Protein 1ELJ (pdb70)

InterPro domains:
  IPR006059 Bacterial-type extracellular solute-binding protein [PF13416] (78-373)
  IPR006060 Maltose/Cyclodextrin ABC transporter, substrate-binding protein [PR00181] (100-118)
  IPR006060 Maltose/Cyclodextrin ABC transporter, substrate-binding protein [PR00181] (162-181)
  IPR006060 Maltose/Cyclodextrin ABC transporter, substrate-binding protein [PR00181] (183-202)
  IPR006060 Maltose/Cyclodextrin ABC transporter, substrate-binding protein [PR00181] (260-279)
  IPR006060 Maltose/Cyclodextrin ABC transporter, substrate-binding protein [PR00181] (389-408)
  IPR006061 Solute-binding family 1, conserved site [PS01037] (165-182)

Radius of gyration: 20.91 Å; Cα contacts (8 Å, |Δi|>4): 756; chains: 1; bounding box: 43×55×64 Å

Nearest PDB structures (foldseek):
  1elj-assembly1_A  TM=1.003E+00  e=1.498E-83  Pyrococcus furiosus
  6ffl-assembly1_A  TM=9.044E-01  e=1.643E-29  Bdellovibrio bacteriovorus HD100
  2zyo-assembly1_A  TM=7.680E-01  e=6.835E-33  Thermoactinomyces vulgaris
  4ndz-assembly2_F  TM=8.939E-01  e=9.543E-30  Escherichia coli UMEA 3304-1
  6dm8-assembly2_B  TM=8.792E-01  e=4.582E-29  Escherichia coli K-12

Structure (mmCIF, N/CA/C/O backbone):
data_1ELJ
#
_entry.id   1ELJ
#
_cell.length_a   61.118
_cell.length_b   68.832
_cell.length_c   127.726
_cell.angle_alpha   90.00
_cell.angle_beta   90.00
_cell.angle_gamma   90.00
#
_symmetry.space_group_name_H-M   'P 21 21 21'
#
loop_
_entity.id
_entity.type
_entity.pdbx_description
1 polymer 'MALTODEXTRIN-BINDING PROTEIN'
2 branched alpha-D-glucopyranose-(1-4)-alpha-D-glucopyranose-(1-4)-alpha-D-glucopyranose
3 non-polymer 'SULFATE ION'
4 water water
#
loop_
_atom_site.group_PDB
_atom_site.id
_atom_site.type_symbol
_atom_site.label_atom_id
_atom_site.label_alt_id
_atom_site.label_comp_id
_atom_site.label_asym_id
_atom_site.label_entity_id
_atom_site.label_seq_id
_atom_site.pdbx_PDB_ins_code
_atom_site.Cartn_x
_atom_site.Cartn_y
_atom_site.Cartn_z
_atom_site.occupancy
_atom_site.B_iso_or_equiv
_atom_site.auth_seq_id
_atom_site.auth_comp_id
_atom_site.auth_asym_id
_atom_site.auth_atom_id
_atom_site.pdbx_PDB_model_num
ATOM 1 N N . MET A 1 1 ? 37.930 45.051 46.838 1.00 29.77 1 MET A N 1
ATOM 2 C CA . MET A 1 1 ? 36.920 44.583 45.895 1.00 32.79 1 MET A CA 1
ATOM 3 C C . MET A 1 1 ? 37.369 44.895 44.471 1.00 34.58 1 MET A C 1
ATOM 4 O O . MET A 1 1 ? 38.212 45.756 44.232 1.00 48.70 1 MET A O 1
ATOM 9 N N . LYS A 1 2 ? 36.811 44.160 43.512 1.00 39.08 2 LYS A N 1
ATOM 10 C CA . LYS A 1 2 ? 37.326 44.287 42.158 1.00 50.46 2 LYS A CA 1
ATOM 11 C C . LYS A 1 2 ? 36.381 43.769 41.083 1.00 52.10 2 LYS A C 1
ATOM 12 O O . LYS A 1 2 ? 35.293 43.261 41.346 1.00 36.86 2 LYS A O 1
ATOM 18 N N . ILE A 1 3 ? 36.897 43.907 39.863 1.00 47.66 3 ILE A N 1
ATOM 19 C CA . ILE A 1 3 ? 36.251 43.373 38.676 1.00 49.85 3 ILE A CA 1
ATOM 20 C C . ILE A 1 3 ? 37.149 42.355 37.994 1.00 38.75 3 ILE A C 1
ATOM 21 O O . ILE A 1 3 ? 38.346 42.297 38.251 1.00 42.03 3 ILE A O 1
ATOM 26 N N . GLU A 1 4 ? 36.592 41.547 37.102 1.00 36.28 4 GLU A N 1
ATOM 27 C CA . GLU A 1 4 ? 37.467 40.711 36.280 1.00 47.88 4 GLU A CA 1
ATOM 28 C C . GLU A 1 4 ? 38.221 41.617 35.312 1.00 52.85 4 GLU A C 1
ATOM 29 O O . GLU A 1 4 ? 37.646 42.452 34.610 1.00 60.11 4 GLU A O 1
ATOM 35 N N . GLU A 1 5 ? 39.547 41.490 35.243 1.00 57.07 5 GLU A N 1
ATOM 36 C CA . GLU A 1 5 ? 40.228 42.325 34.255 1.00 59.70 5 GLU A CA 1
ATOM 37 C C . GLU A 1 5 ? 41.097 41.483 33.323 1.00 50.61 5 GLU A C 1
ATOM 38 O O . GLU A 1 5 ? 41.244 40.282 33.499 1.00 52.27 5 GLU A O 1
ATOM 44 N N . GLY A 1 6 ? 41.664 42.173 32.347 1.00 42.48 6 GLY A N 1
ATOM 45 C CA . GLY A 1 6 ? 42.704 41.687 31.500 1.00 41.45 6 GLY A CA 1
ATOM 46 C C . GLY A 1 6 ? 42.285 40.835 30.325 1.00 32.53 6 GLY A C 1
ATOM 47 O O . GLY A 1 6 ? 41.267 41.051 29.679 1.00 50.79 6 GLY A O 1
ATOM 48 N N . LYS A 1 7 ? 43.153 39.858 30.082 1.00 34.50 7 LYS A N 1
ATOM 49 C CA . LYS A 1 7 ? 43.125 39.085 28.857 1.00 33.37 7 LYS A CA 1
ATOM 50 C C . LYS A 1 7 ? 42.660 37.648 29.068 1.00 25.08 7 LYS A C 1
ATOM 51 O O . LYS A 1 7 ? 42.897 37.030 30.102 1.00 28.16 7 LYS A O 1
ATOM 57 N N . VAL A 1 8 ? 42.007 37.160 28.021 1.00 28.10 8 VAL A N 1
ATOM 58 C CA . VAL A 1 8 ? 41.658 35.761 27.855 1.00 25.51 8 VAL A CA 1
ATOM 59 C C . VAL A 1 8 ? 42.223 35.261 26.518 1.00 20.89 8 VAL A C 1
ATOM 60 O O . VAL A 1 8 ? 41.794 35.647 25.432 1.00 19.61 8 VAL A O 1
ATOM 64 N N . VAL A 1 9 ? 43.228 34.392 26.635 1.00 26.59 9 VAL A N 1
ATOM 65 C CA . VAL A 1 9 ? 43.911 33.802 25.493 1.00 22.71 9 VAL A CA 1
ATOM 66 C C . VAL A 1 9 ? 43.351 32.417 25.159 1.00 22.20 9 VAL A C 1
ATOM 67 O O . VAL A 1 9 ? 43.315 31.525 26.013 1.00 22.63 9 VAL A O 1
ATOM 71 N N . ILE A 1 10 ? 42.929 32.293 23.898 1.00 21.02 10 ILE A N 1
ATOM 72 C CA . ILE A 1 10 ? 42.262 31.066 23.466 1.00 23.41 10 ILE A CA 1
ATOM 73 C C . ILE A 1 10 ? 42.970 30.397 22.309 1.00 19.92 10 ILE A C 1
ATOM 74 O O . ILE A 1 10 ? 43.053 30.960 21.220 1.00 23.47 10 ILE A O 1
ATOM 79 N N . TRP A 1 11 ? 43.499 29.183 22.515 1.00 20.34 11 TRP A N 1
ATOM 80 C CA . TRP A 1 11 ? 44.181 28.539 21.388 1.00 19.76 11 TRP A CA 1
ATOM 81 C C . TRP A 1 11 ? 43.195 27.741 20.542 1.00 19.86 11 TRP A C 1
ATOM 82 O O . TRP A 1 11 ? 42.184 27.238 21.042 1.00 21.09 11 TRP A O 1
ATOM 93 N N . HIS A 1 12 ? 43.486 27.630 19.254 1.00 18.75 12 HIS A N 1
ATOM 94 C CA . HIS A 1 12 ? 42.556 26.962 18.357 1.00 23.05 12 HIS A CA 1
ATOM 95 C C . HIS A 1 12 ? 43.248 26.583 17.065 1.00 26.20 12 HIS A C 1
ATOM 96 O O . HIS A 1 12 ? 44.364 27.032 16.800 1.00 25.45 12 HIS A O 1
ATOM 103 N N . ALA A 1 13 ? 42.545 25.769 16.289 1.00 22.73 13 ALA A N 1
ATOM 104 C CA . ALA A 1 13 ? 43.070 25.324 14.998 1.00 21.62 13 ALA A CA 1
ATOM 105 C C . ALA A 1 13 ? 42.080 25.606 13.878 1.00 22.49 13 ALA A C 1
ATOM 106 O O . ALA A 1 13 ? 42.050 24.883 12.877 1.00 21.28 13 ALA A O 1
ATOM 108 N N . MET A 1 14 ? 41.268 26.643 14.038 1.00 21.84 14 MET A N 1
ATOM 109 C CA . MET A 1 14 ? 40.342 27.073 13.000 1.00 21.13 14 MET A CA 1
ATOM 110 C C . MET A 1 14 ? 41.033 27.786 11.849 1.00 22.91 14 MET A C 1
ATOM 111 O O . MET A 1 14 ? 41.981 28.545 12.092 1.00 25.23 14 MET A O 1
ATOM 116 N N . GLN A 1 15 ? 40.566 27.563 10.627 1.00 19.32 15 GLN A N 1
ATOM 117 C CA . GLN A 1 15 ? 41.114 28.355 9.507 1.00 25.81 15 GLN A CA 1
ATOM 118 C C . GLN A 1 15 ? 40.489 29.741 9.503 1.00 29.15 15 GLN A C 1
ATOM 119 O O . GLN A 1 15 ? 39.478 29.947 10.198 1.00 23.30 15 GLN A O 1
ATOM 125 N N . PRO A 1 16 ? 41.081 30.703 8.802 1.00 28.21 16 PRO A N 1
ATOM 126 C CA . PRO A 1 16 ? 40.614 32.095 8.881 1.00 26.22 16 PRO A CA 1
ATOM 127 C C . PRO A 1 16 ? 39.117 32.295 8.673 1.00 24.37 16 PRO A C 1
ATOM 128 O O . PRO A 1 16 ? 38.533 33.082 9.428 1.00 24.50 16 PRO A O 1
ATOM 132 N N . ASN A 1 17 ? 38.477 31.657 7.694 1.00 22.17 17 ASN A N 1
ATOM 133 C CA . ASN A 1 17 ? 37.056 31.950 7.465 1.00 21.79 17 ASN A CA 1
ATOM 134 C C . ASN A 1 17 ? 36.185 31.404 8.591 1.00 28.45 17 ASN A C 1
ATOM 135 O O . ASN A 1 17 ? 35.153 31.987 8.967 1.00 25.91 17 ASN A O 1
ATOM 140 N N . GLU A 1 18 ? 36.547 30.268 9.191 1.00 19.76 18 GLU A N 1
ATOM 141 C CA . GLU A 1 18 ? 35.757 29.849 10.356 1.00 21.13 18 GLU A CA 1
ATOM 142 C C . GLU A 1 18 ? 36.020 30.796 11.512 1.00 21.76 18 GLU A C 1
ATOM 143 O O . GLU A 1 18 ? 35.152 31.238 12.269 1.00 19.39 18 GLU A O 1
ATOM 149 N N . LEU A 1 19 ? 37.294 31.155 11.699 1.00 24.40 19 LEU A N 1
ATOM 150 C CA . LEU A 1 19 ? 37.660 32.041 12.799 1.00 24.82 19 LEU A CA 1
ATOM 151 C C . LEU A 1 19 ? 36.916 33.374 12.759 1.00 21.71 19 LEU A C 1
ATOM 152 O O . LEU A 1 19 ? 36.600 33.909 13.832 1.00 22.68 19 LEU A O 1
ATOM 157 N N . GLU A 1 20 ? 36.663 33.895 11.554 1.00 18.64 20 GLU A N 1
ATOM 158 C CA . GLU A 1 20 ? 36.026 35.210 11.458 1.00 20.49 20 GLU A CA 1
ATOM 159 C C . GLU A 1 20 ? 34.734 35.275 12.267 1.00 22.38 20 GLU A C 1
ATOM 160 O O . GLU A 1 20 ? 34.455 36.268 12.932 1.00 26.74 20 GLU A O 1
ATOM 166 N N . VAL A 1 21 ? 33.969 34.184 12.175 1.00 21.68 21 VAL A N 1
ATOM 167 C CA . VAL A 1 21 ? 32.690 34.100 12.897 1.00 19.36 21 VAL A CA 1
ATOM 168 C C . VAL A 1 21 ? 32.937 34.192 14.385 1.00 18.44 21 VAL A C 1
ATOM 169 O O . VAL A 1 21 ? 32.312 34.946 15.127 1.00 20.32 21 VAL A O 1
ATOM 173 N N . PHE A 1 22 ? 33.923 33.414 14.859 1.00 22.46 22 PHE A N 1
ATOM 174 C CA . PHE A 1 22 ? 34.260 33.438 16.282 1.00 25.53 22 PHE A CA 1
ATOM 175 C C . PHE A 1 22 ? 34.844 34.788 16.699 1.00 23.99 22 PHE A C 1
ATOM 176 O O . PHE A 1 22 ? 34.584 35.296 17.794 1.00 22.31 22 PHE A O 1
ATOM 184 N N . GLN A 1 23 ? 35.629 35.416 15.838 1.00 24.12 23 GLN A N 1
ATOM 185 C CA . GLN A 1 23 ? 36.176 36.729 16.215 1.00 28.21 23 GLN A CA 1
ATOM 186 C C . GLN A 1 23 ? 35.098 37.790 16.284 1.00 22.55 23 GLN A C 1
ATOM 187 O O . GLN A 1 23 ? 35.094 38.699 17.118 1.00 26.91 23 GLN A O 1
ATOM 193 N N . SER A 1 24 ? 34.102 37.728 15.393 1.00 22.83 24 SER A N 1
ATOM 194 C CA . SER A 1 24 ? 33.055 38.750 15.535 1.00 28.31 24 SER A CA 1
ATOM 195 C C . SER A 1 24 ? 32.311 38.562 16.850 1.00 27.37 24 SER A C 1
ATOM 196 O O . SER A 1 24 ? 31.835 39.550 17.416 1.00 27.17 24 SER A O 1
ATOM 199 N N . LEU A 1 25 ? 32.202 37.328 17.345 1.00 26.61 25 LEU A N 1
ATOM 200 C CA . LEU A 1 25 ? 31.523 37.122 18.628 1.00 25.04 25 LEU A CA 1
ATOM 201 C C . LEU A 1 25 ? 32.374 37.672 19.768 1.00 23.65 25 LEU A C 1
ATOM 202 O O . LEU A 1 25 ? 31.909 38.263 20.738 1.00 23.17 25 LEU A O 1
ATOM 207 N N . ALA A 1 26 ? 33.690 37.469 19.666 1.00 22.94 26 ALA A N 1
ATOM 208 C CA . ALA A 1 26 ? 34.600 38.011 20.666 1.00 19.62 26 ALA A CA 1
ATOM 209 C C . ALA A 1 26 ? 34.475 39.529 20.765 1.00 20.19 26 ALA A C 1
ATOM 210 O O . ALA A 1 26 ? 34.590 40.131 21.826 1.00 27.13 26 ALA A O 1
ATOM 212 N N . GLU A 1 27 ? 34.275 40.142 19.604 1.00 27.16 27 GLU A N 1
ATOM 213 C CA . GLU A 1 27 ? 34.218 41.603 19.506 1.00 32.31 27 GLU A CA 1
ATOM 214 C C . GLU A 1 27 ? 32.935 42.110 20.137 1.00 35.43 27 GLU A C 1
ATOM 215 O O . GLU A 1 27 ? 32.935 43.081 20.892 1.00 32.07 27 GLU A O 1
ATOM 221 N N . GLU A 1 28 ? 31.827 41.416 19.859 1.00 26.06 28 GLU A N 1
ATOM 222 C CA . GLU A 1 28 ? 30.619 41.667 20.612 1.00 24.56 28 GLU A CA 1
ATOM 223 C C . GLU A 1 28 ? 30.903 41.562 22.102 1.00 28.34 28 GLU A C 1
ATOM 224 O O . GLU A 1 28 ? 30.483 42.423 22.874 1.00 26.95 28 GLU A O 1
ATOM 230 N N . TYR A 1 29 ? 31.585 40.472 22.488 1.00 27.26 29 TYR A N 1
ATOM 231 C CA . TYR A 1 29 ? 31.741 40.319 23.938 1.00 26.56 29 TYR A CA 1
ATOM 232 C C . TYR A 1 29 ? 32.556 41.480 24.500 1.00 30.45 29 TYR A C 1
ATOM 233 O O . TYR A 1 29 ? 32.247 41.988 25.578 1.00 35.11 29 TYR A O 1
ATOM 242 N N . MET A 1 30 ? 33.583 41.897 23.766 1.00 22.56 30 MET A N 1
ATOM 243 C CA . MET A 1 30 ? 34.452 42.951 24.285 1.00 30.57 30 MET A CA 1
ATOM 244 C C . MET A 1 30 ? 33.685 44.275 24.304 1.00 39.44 30 MET A C 1
ATOM 245 O O . MET A 1 30 ? 34.052 45.210 25.016 1.00 45.56 30 MET A O 1
ATOM 250 N N . ALA A 1 31 ? 32.609 44.355 23.523 1.00 35.46 31 ALA A N 1
ATOM 251 C CA . ALA A 1 31 ? 31.748 45.536 23.519 1.00 28.21 31 ALA A CA 1
ATOM 252 C C . ALA A 1 31 ? 30.894 45.526 24.780 1.00 37.69 31 ALA A C 1
ATOM 253 O O . ALA A 1 31 ? 30.581 46.567 25.360 1.00 43.33 31 ALA A O 1
ATOM 255 N N . LEU A 1 32 ? 30.539 44.315 25.210 1.00 31.80 32 LEU A N 1
ATOM 256 C CA . LEU A 1 32 ? 29.759 44.124 26.418 1.00 27.00 32 LEU A CA 1
ATOM 257 C C . LEU A 1 32 ? 30.597 44.306 27.679 1.00 32.68 32 LEU A C 1
ATOM 258 O O . LEU A 1 32 ? 30.098 44.750 28.721 1.00 50.00 32 LEU A O 1
ATOM 273 N N . PRO A 1 34 ? 34.089 45.988 28.168 1.00 35.33 34 PRO A N 1
ATOM 274 C CA . PRO A 1 34 ? 35.270 46.682 27.652 1.00 33.13 34 PRO A CA 1
ATOM 275 C C . PRO A 1 34 ? 36.532 46.454 28.469 1.00 36.95 34 PRO A C 1
ATOM 276 O O . PRO A 1 34 ? 37.617 46.805 27.989 1.00 36.04 34 PRO A O 1
ATOM 280 N N . GLU A 1 35 ? 36.497 45.883 29.669 1.00 43.03 35 GLU A N 1
ATOM 281 C CA . GLU A 1 35 ? 37.760 45.700 30.396 1.00 44.93 35 GLU A CA 1
ATOM 282 C C . GLU A 1 35 ? 38.381 44.326 30.182 1.00 41.18 35 GLU A C 1
ATOM 283 O O . GLU A 1 35 ? 39.281 43.911 30.924 1.00 34.95 35 GLU A O 1
ATOM 289 N N . VAL A 1 36 ? 37.918 43.587 29.179 1.00 36.41 36 VAL A N 1
ATOM 290 C CA . VAL A 1 36 ? 38.381 42.212 28.982 1.00 39.08 36 VAL A CA 1
ATOM 291 C C . VAL A 1 36 ? 38.810 41.995 27.543 1.00 37.64 36 VAL A C 1
ATOM 292 O O . VAL A 1 36 ? 38.045 42.222 26.605 1.00 56.73 36 VAL A O 1
ATOM 296 N N . GLU A 1 37 ? 40.054 41.567 27.326 1.00 36.00 37 GLU A N 1
ATOM 297 C CA . GLU A 1 37 ? 40.466 41.371 25.927 1.00 29.62 37 GLU A CA 1
ATOM 298 C C . GLU A 1 37 ? 40.394 39.888 25.602 1.00 26.41 37 GLU A C 1
ATOM 299 O O . GLU A 1 37 ? 40.943 39.071 26.341 1.00 27.65 37 GLU A O 1
ATOM 305 N N . ILE A 1 38 ? 39.709 39.545 24.512 1.00 28.31 38 ILE A N 1
ATOM 306 C CA . ILE A 1 38 ? 39.644 38.152 24.092 1.00 28.94 38 ILE A CA 1
ATOM 307 C C . ILE A 1 38 ? 40.654 37.928 22.975 1.00 22.31 38 ILE A C 1
ATOM 308 O O . ILE A 1 38 ? 40.516 38.581 21.951 1.00 27.31 38 ILE A O 1
ATOM 313 N N . VAL A 1 39 ? 41.630 37.040 23.187 1.00 24.36 39 VAL A N 1
ATOM 314 C CA . VAL A 1 39 ? 42.626 36.874 22.132 1.00 24.37 39 VAL A CA 1
ATOM 315 C C . VAL A 1 39 ? 42.678 35.452 21.600 1.00 20.75 39 VAL A C 1
ATOM 316 O O . VAL A 1 39 ? 42.958 34.525 22.357 1.00 25.66 39 VAL A O 1
ATOM 320 N N . PHE A 1 40 ? 42.428 35.297 20.306 1.00 24.64 40 PHE A N 1
ATOM 321 C CA . PHE A 1 40 ? 42.509 33.986 19.673 1.00 34.64 40 PHE A CA 1
ATOM 322 C C . PHE A 1 40 ? 43.897 33.776 19.055 1.00 28.98 40 PHE A C 1
ATOM 323 O O . PHE A 1 40 ? 44.376 34.676 18.360 1.00 29.11 40 PHE A O 1
ATOM 331 N N . GLU A 1 41 ? 44.499 32.612 19.281 1.00 17.61 41 GLU A N 1
ATOM 332 C CA . GLU A 1 41 ? 45.799 32.304 18.687 1.00 19.82 41 GLU A CA 1
ATOM 333 C C . GLU A 1 41 ? 45.774 30.910 18.055 1.00 20.68 41 GLU A C 1
ATOM 334 O O . GLU A 1 41 ? 45.570 29.915 18.738 1.00 26.06 41 GLU A O 1
ATOM 340 N N . GLN A 1 42 ? 45.999 30.891 16.756 1.00 23.56 42 GLN A N 1
ATOM 341 C CA . GLN A 1 42 ? 46.044 29.728 15.896 1.00 22.98 42 GLN A CA 1
ATOM 342 C C . GLN A 1 42 ? 47.315 28.910 16.100 1.00 32.87 42 GLN A C 1
ATOM 343 O O . GLN A 1 42 ? 48.417 29.456 16.123 1.00 32.37 42 GLN A O 1
ATOM 349 N N . LYS A 1 43 ? 47.152 27.607 16.229 1.00 23.75 43 LYS A N 1
ATOM 350 C CA . LYS A 1 43 ? 48.239 26.647 16.382 1.00 20.75 43 LYS A CA 1
ATOM 351 C C . LYS A 1 43 ? 48.116 25.598 15.280 1.00 28.84 43 LYS A C 1
ATOM 352 O O . LYS A 1 43 ? 47.072 24.963 15.163 1.00 36.18 43 LYS A O 1
ATOM 358 N N . PRO A 1 44 ? 49.158 25.429 14.478 1.00 35.05 44 PRO A N 1
ATOM 359 C CA . PRO A 1 44 ? 49.171 24.414 13.421 1.00 44.09 44 PRO A CA 1
ATOM 360 C C . PRO A 1 44 ? 48.864 23.010 13.934 1.00 42.87 44 PRO A C 1
ATOM 361 O O . PRO A 1 44 ? 48.050 22.267 13.383 1.00 51.17 44 PRO A O 1
ATOM 365 N N . ASN A 1 45 ? 49.548 22.636 15.007 1.00 29.08 45 ASN A N 1
ATOM 366 C CA . ASN A 1 45 ? 49.383 21.337 15.640 1.00 23.14 45 ASN A CA 1
ATOM 367 C C . ASN A 1 45 ? 48.881 21.552 17.061 1.00 24.57 45 ASN A C 1
ATOM 368 O O . ASN A 1 45 ? 49.611 21.484 18.043 1.00 30.69 45 ASN A O 1
ATOM 373 N N . LEU A 1 46 ? 47.599 21.870 17.176 1.00 29.32 46 LEU A N 1
ATOM 374 C CA . LEU A 1 46 ? 47.073 22.360 18.441 1.00 25.42 46 LEU A CA 1
ATOM 375 C C . LEU A 1 46 ? 47.260 21.341 19.555 1.00 28.19 46 LEU A C 1
ATOM 376 O O . LEU A 1 46 ? 47.629 21.687 20.690 1.00 25.42 46 LEU A O 1
ATOM 381 N N . GLU A 1 47 ? 47.016 20.056 19.278 1.00 21.58 47 GLU A N 1
ATOM 382 C CA . GLU A 1 47 ? 47.143 19.080 20.366 1.00 22.83 47 GLU A CA 1
ATOM 383 C C . GLU A 1 47 ? 48.576 19.014 20.888 1.00 26.18 47 GLU A C 1
ATOM 384 O O . GLU A 1 47 ? 48.788 19.019 22.100 1.00 24.83 47 GLU A O 1
ATOM 390 N N . ASP A 1 48 ? 49.531 18.954 19.969 1.00 28.30 48 ASP A N 1
ATOM 391 C CA . ASP A 1 48 ? 50.958 19.000 20.260 1.00 35.52 48 ASP A CA 1
ATOM 392 C C . ASP A 1 48 ? 51.354 20.278 21.003 1.00 32.82 48 ASP A C 1
ATOM 393 O O . ASP A 1 48 ? 52.085 20.214 21.988 1.00 32.53 48 ASP A O 1
ATOM 398 N N . ALA A 1 49 ? 50.887 21.433 20.527 1.00 26.59 49 ALA A N 1
ATOM 399 C CA . ALA A 1 49 ? 51.212 22.717 21.140 1.00 25.91 49 ALA A CA 1
ATOM 400 C C . ALA A 1 49 ? 50.719 22.785 22.574 1.00 28.49 49 ALA A C 1
ATOM 401 O O . ALA A 1 49 ? 51.389 23.280 23.489 1.00 25.19 49 ALA A O 1
ATOM 403 N N . LEU A 1 50 ? 49.518 22.251 22.807 1.00 26.05 50 LEU A N 1
ATOM 404 C CA . LEU A 1 50 ? 48.985 22.306 24.175 1.00 22.82 50 LEU A CA 1
ATOM 405 C C . LEU A 1 50 ? 49.739 21.394 25.122 1.00 26.14 50 LEU A C 1
ATOM 406 O O . LEU A 1 50 ? 50.036 21.748 26.273 1.00 27.74 50 LEU A O 1
ATOM 411 N N . LYS A 1 51 ? 50.051 20.188 24.661 1.00 27.51 51 LYS A N 1
ATOM 412 C CA . LYS A 1 51 ? 50.726 19.196 25.486 1.00 29.22 51 LYS A CA 1
ATOM 413 C C . LYS A 1 51 ? 52.068 19.723 25.974 1.00 29.99 51 LYS A C 1
ATOM 414 O O . LYS A 1 51 ? 52.550 19.451 27.075 1.00 30.52 51 LYS A O 1
ATOM 420 N N . ALA A 1 52 ? 52.673 20.512 25.088 1.00 30.47 52 ALA A N 1
ATOM 421 C CA . ALA A 1 52 ? 54.026 20.993 25.374 1.00 38.71 52 ALA A CA 1
ATOM 422 C C . ALA A 1 52 ? 54.022 22.258 26.218 1.00 37.89 52 ALA A C 1
ATOM 423 O O . ALA A 1 52 ? 54.919 22.435 27.040 1.00 38.56 52 ALA A O 1
ATOM 425 N N . ALA A 1 53 ? 53.042 23.135 25.996 1.00 22.44 53 ALA A N 1
ATOM 426 C CA . ALA A 1 53 ? 53.072 24.468 26.584 1.00 21.12 53 ALA A CA 1
ATOM 427 C C . ALA A 1 53 ? 52.363 24.521 27.930 1.00 30.42 53 ALA A C 1
ATOM 428 O O . ALA A 1 53 ? 52.797 25.205 28.860 1.00 33.45 53 ALA A O 1
ATOM 430 N N . ILE A 1 54 ? 51.244 23.795 28.013 1.00 24.58 54 ILE A N 1
ATOM 431 C CA . ILE A 1 54 ? 50.467 23.787 29.244 1.00 21.33 54 ILE A CA 1
ATOM 432 C C . ILE A 1 54 ? 51.315 23.454 30.470 1.00 31.83 54 ILE A C 1
ATOM 433 O O . ILE A 1 54 ? 51.311 24.199 31.469 1.00 27.98 54 ILE A O 1
ATOM 438 N N . PRO A 1 55 ? 52.064 22.362 30.482 1.00 35.22 55 PRO A N 1
ATOM 439 C CA . PRO A 1 55 ? 52.785 22.012 31.715 1.00 45.43 55 PRO A CA 1
ATOM 440 C C . PRO A 1 55 ? 53.844 23.044 32.081 1.00 48.40 55 PRO A C 1
ATOM 441 O O . PRO A 1 55 ? 54.160 23.199 33.265 1.00 45.38 55 PRO A O 1
ATOM 445 N N . THR A 1 56 ? 54.406 23.762 31.109 1.00 50.33 56 THR A N 1
ATOM 446 C CA . THR A 1 56 ? 55.477 24.707 31.413 1.00 41.08 56 THR A CA 1
ATOM 447 C C . THR A 1 56 ? 54.984 26.098 31.778 1.00 42.14 56 THR A C 1
ATOM 448 O O . THR A 1 56 ? 55.790 27.030 31.897 1.00 39.01 56 THR A O 1
ATOM 452 N N . GLY A 1 57 ? 53.681 26.287 31.957 1.00 35.76 57 GLY A N 1
ATOM 453 C CA . GLY A 1 57 ? 53.160 27.614 32.259 1.00 29.27 57 GLY A CA 1
ATOM 454 C C . GLY A 1 57 ? 53.101 28.506 31.042 1.00 29.39 57 GLY A C 1
ATOM 455 O O . GLY A 1 57 ? 52.798 29.705 31.101 1.00 37.74 57 GLY A O 1
ATOM 456 N N . GLN A 1 58 ? 53.379 27.938 29.871 1.00 26.51 58 GLN A N 1
ATOM 457 C CA . GLN A 1 58 ? 53.306 28.749 28.664 1.00 21.63 58 GLN A CA 1
ATOM 458 C C . GLN A 1 58 ? 52.014 28.534 27.889 1.00 26.65 58 GLN A C 1
ATOM 459 O O . GLN A 1 58 ? 51.864 28.960 26.739 1.00 28.89 58 GLN A O 1
ATOM 465 N N . GLY A 1 59 ? 51.024 27.849 28.464 1.00 27.80 59 GLY A N 1
ATOM 466 C CA . GLY A 1 59 ? 49.829 27.653 27.648 1.00 26.25 59 GLY A CA 1
ATOM 467 C C . GLY A 1 59 ? 48.771 28.720 27.817 1.00 34.91 59 GLY A C 1
ATOM 468 O O . GLY A 1 59 ? 48.915 29.706 28.536 1.00 25.40 59 GLY A O 1
ATOM 469 N N . PRO A 1 60 ? 47.629 28.537 27.149 1.00 28.79 60 PRO A N 1
ATOM 470 C CA . PRO A 1 60 ? 46.605 29.578 27.071 1.00 21.18 60 PRO A CA 1
ATOM 471 C C . PRO A 1 60 ? 45.609 29.492 28.207 1.00 26.31 60 PRO A C 1
ATOM 472 O O . PRO A 1 60 ? 45.768 28.617 29.063 1.00 22.67 60 PRO A O 1
ATOM 476 N N . ASP A 1 61 ? 44.569 30.337 28.235 1.00 24.22 61 ASP A N 1
ATOM 477 C CA . ASP A 1 61 ? 43.559 30.181 29.298 1.00 21.36 61 ASP A CA 1
ATOM 478 C C . ASP A 1 61 ? 42.551 29.107 28.883 1.00 20.49 61 ASP A C 1
ATOM 479 O O . ASP A 1 61 ? 42.140 28.277 29.683 1.00 18.93 61 ASP A O 1
ATOM 484 N N . LEU A 1 62 ? 42.192 29.171 27.605 1.00 20.43 62 LEU A N 1
ATOM 485 C CA . LEU A 1 62 ? 41.210 28.272 27.011 1.00 25.77 62 LEU A CA 1
ATOM 486 C C . LEU A 1 62 ? 41.681 27.703 25.676 1.00 22.74 62 LEU A C 1
ATOM 487 O O . LEU A 1 62 ? 42.572 28.246 25.026 1.00 22.80 62 LEU A O 1
ATOM 492 N N . PHE A 1 63 ? 41.059 26.625 25.202 1.00 20.54 63 PHE A N 1
ATOM 493 C CA . PHE A 1 63 ? 41.276 26.225 23.810 1.00 19.29 63 PHE A CA 1
ATOM 494 C C . PHE A 1 63 ? 40.010 25.534 23.287 1.00 17.68 63 PHE A C 1
ATOM 495 O O . PHE A 1 63 ? 39.221 25.038 24.102 1.00 22.22 63 PHE A O 1
ATOM 503 N N . ILE A 1 64 ? 39.855 25.513 21.976 1.00 18.68 64 ILE A N 1
ATOM 504 C CA . ILE A 1 64 ? 38.667 24.936 21.357 1.00 20.47 64 ILE A CA 1
ATOM 505 C C . ILE A 1 64 ? 39.006 23.671 20.588 1.00 21.39 64 ILE A C 1
ATOM 506 O O . ILE A 1 64 ? 39.900 23.658 19.745 1.00 21.04 64 ILE A O 1
ATOM 511 N N . TRP A 1 65 ? 38.259 22.615 20.888 1.00 18.11 65 TRP A N 1
ATOM 512 C CA . TRP A 1 65 ? 38.294 21.427 20.046 1.00 21.25 65 TRP A CA 1
ATOM 513 C C . TRP A 1 65 ? 37.042 20.586 20.281 1.00 19.56 65 TRP A C 1
ATOM 514 O O . TRP A 1 65 ? 36.276 20.846 21.221 1.00 21.32 65 TRP A O 1
ATOM 525 N N . ALA A 1 66 ? 36.816 19.566 19.466 1.00 18.63 66 ALA A N 1
ATOM 526 C CA . ALA A 1 66 ? 35.819 18.530 19.754 1.00 18.09 66 ALA A CA 1
ATOM 527 C C . ALA A 1 66 ? 36.122 17.834 21.079 1.00 29.38 66 ALA A C 1
ATOM 528 O O . ALA A 1 66 ? 37.248 17.896 21.586 1.00 23.47 66 ALA A O 1
ATOM 530 N N . HIS A 1 67 ? 35.109 17.167 21.633 1.00 18.20 67 HIS A N 1
ATOM 531 C CA . HIS A 1 67 ? 35.140 16.677 22.994 1.00 15.85 67 HIS A CA 1
ATOM 532 C C . HIS A 1 67 ? 36.077 15.506 23.220 1.00 19.49 67 HIS A C 1
ATOM 533 O O . HIS A 1 67 ? 36.338 15.184 24.393 1.00 20.10 67 HIS A O 1
ATOM 540 N N . ASP A 1 68 ? 36.571 14.820 22.187 1.00 18.00 68 ASP A N 1
ATOM 541 C CA . ASP A 1 68 ? 37.214 13.530 22.478 1.00 17.86 68 ASP A CA 1
ATOM 542 C C . ASP A 1 68 ? 38.589 13.676 23.117 1.00 27.73 68 ASP A C 1
ATOM 543 O O . ASP A 1 68 ? 39.177 12.697 23.583 1.00 25.75 68 ASP A O 1
ATOM 548 N N . TRP A 1 69 ? 39.152 14.880 23.169 1.00 23.76 69 TRP A N 1
ATOM 549 C CA . TRP A 1 69 ? 40.406 15.035 23.907 1.00 20.91 69 TRP A CA 1
ATOM 550 C C . TRP A 1 69 ? 40.207 15.070 25.411 1.00 23.07 69 TRP A C 1
ATOM 551 O O . TRP A 1 69 ? 41.176 14.967 26.171 1.00 21.11 69 TRP A O 1
ATOM 562 N N . ILE A 1 70 ? 38.977 15.244 25.894 1.00 18.39 70 ILE A N 1
ATOM 563 C CA . ILE A 1 70 ? 38.812 15.585 27.315 1.00 23.15 70 ILE A CA 1
ATOM 564 C C . ILE A 1 70 ? 39.323 14.476 28.228 1.00 25.92 70 ILE A C 1
ATOM 565 O O . ILE A 1 70 ? 39.894 14.790 29.277 1.00 20.99 70 ILE A O 1
ATOM 570 N N . GLY A 1 71 ? 39.172 13.206 27.864 1.00 20.71 71 GLY A N 1
ATOM 571 C CA . GLY A 1 71 ? 39.678 12.114 28.681 1.00 24.70 71 GLY A CA 1
ATOM 572 C C . GLY A 1 71 ? 41.186 12.149 28.806 1.00 36.52 71 GLY A C 1
ATOM 573 O O . GLY A 1 71 ? 41.737 12.277 29.910 1.00 26.59 71 GLY A O 1
ATOM 574 N N . LYS A 1 72 ? 41.878 12.047 27.662 1.00 24.99 72 LYS A N 1
ATOM 575 C CA . LYS A 1 72 ? 43.344 12.001 27.771 1.00 24.34 72 LYS A CA 1
ATOM 576 C C . LYS A 1 72 ? 43.917 13.305 28.296 1.00 28.17 72 LYS A C 1
ATOM 577 O O . LYS A 1 72 ? 44.887 13.282 29.081 1.00 26.03 72 LYS A O 1
ATOM 583 N N . PHE A 1 73 ? 43.401 14.475 27.946 1.00 20.70 73 PHE A N 1
ATOM 584 C CA . PHE A 1 73 ? 43.939 15.704 28.536 1.00 23.32 73 PHE A CA 1
ATOM 585 C C . PHE A 1 73 ? 43.760 15.740 30.046 1.00 28.99 73 PHE A C 1
ATOM 586 O O . PHE A 1 73 ? 44.625 16.108 30.848 1.00 27.09 73 PHE A O 1
ATOM 594 N N . ALA A 1 74 ? 42.572 15.330 30.508 1.00 23.35 74 ALA A N 1
ATOM 595 C CA . ALA A 1 74 ? 42.405 15.329 31.962 1.00 28.24 74 ALA A CA 1
ATOM 596 C C . ALA A 1 74 ? 43.331 14.293 32.581 1.00 30.61 74 ALA A C 1
ATOM 597 O O . ALA A 1 74 ? 43.891 14.514 33.657 1.00 35.65 74 ALA A O 1
ATOM 599 N N . GLU A 1 75 ? 43.547 13.146 31.941 1.00 27.29 75 GLU A N 1
ATOM 600 C CA . GLU A 1 75 ? 44.398 12.170 32.635 1.00 24.11 75 GLU A CA 1
ATOM 601 C C . GLU A 1 75 ? 45.822 12.696 32.695 1.00 29.01 75 GLU A C 1
ATOM 602 O O . GLU A 1 75 ? 46.629 12.344 33.552 1.00 36.53 75 GLU A O 1
ATOM 608 N N . ALA A 1 76 ? 46.145 13.580 31.761 1.00 23.99 76 ALA A N 1
ATOM 609 C CA . ALA A 1 76 ? 47.505 14.106 31.759 1.00 26.85 76 ALA A CA 1
ATOM 610 C C . ALA A 1 76 ? 47.612 15.344 32.633 1.00 26.25 76 ALA A C 1
ATOM 611 O O . ALA A 1 76 ? 48.674 15.957 32.724 1.00 28.51 76 ALA A O 1
ATOM 613 N N . GLY A 1 77 ? 46.513 15.731 33.276 1.00 24.20 77 GLY A N 1
ATOM 614 C CA . GLY A 1 77 ? 46.558 16.888 34.161 1.00 24.37 77 GLY A CA 1
ATOM 615 C C . GLY A 1 77 ? 46.660 18.170 33.377 1.00 28.08 77 GLY A C 1
ATOM 616 O O . GLY A 1 77 ? 47.139 19.197 33.857 1.00 24.36 77 GLY A O 1
ATOM 617 N N . LEU A 1 78 ? 46.198 18.159 32.116 1.00 21.79 78 LEU A N 1
ATOM 618 C CA . LEU A 1 78 ? 46.335 19.381 31.327 1.00 19.51 78 LEU A CA 1
ATOM 619 C C . LEU A 1 78 ? 45.109 20.267 31.375 1.00 19.96 78 LEU A C 1
ATOM 620 O O . LEU A 1 78 ? 45.090 21.323 30.752 1.00 28.44 78 LEU A O 1
ATOM 625 N N . LEU A 1 79 ? 44.075 19.849 32.088 1.00 26.32 79 LEU A N 1
ATOM 626 C CA . LEU A 1 79 ? 42.902 20.720 32.126 1.00 23.36 79 LEU A CA 1
ATOM 627 C C . LEU A 1 79 ? 42.680 21.303 33.513 1.00 30.96 79 LEU A C 1
ATOM 628 O O . LEU A 1 79 ? 43.163 20.807 34.531 1.00 25.36 79 LEU A O 1
ATOM 633 N N . GLU A 1 80 ? 41.905 22.378 33.533 1.00 26.43 80 GLU A N 1
ATOM 634 C CA . GLU A 1 80 ? 41.511 23.004 34.796 1.00 27.67 80 GLU A CA 1
ATOM 635 C C . GLU A 1 80 ? 40.069 22.658 35.131 1.00 28.68 80 GLU A C 1
ATOM 636 O O . GLU A 1 80 ? 39.197 22.903 34.285 1.00 27.33 80 GLU A O 1
ATOM 642 N N . PRO A 1 81 ? 39.777 22.106 36.293 1.00 25.66 81 PRO A N 1
ATOM 643 C CA . PRO A 1 81 ? 38.388 21.736 36.589 1.00 25.94 81 PRO A CA 1
ATOM 644 C C . PRO A 1 81 ? 37.595 23.000 36.914 1.00 33.21 81 PRO A C 1
ATOM 645 O O . PRO A 1 81 ? 38.154 23.931 37.492 1.00 31.53 81 PRO A O 1
ATOM 649 N N . ILE A 1 82 ? 36.332 23.012 36.521 1.00 27.35 82 ILE A N 1
ATOM 650 C CA . ILE A 1 82 ? 35.426 24.136 36.706 1.00 27.18 82 ILE A CA 1
ATOM 651 C C . ILE A 1 82 ? 34.173 23.711 37.483 1.00 24.85 82 ILE A C 1
ATOM 652 O O . ILE A 1 82 ? 33.132 24.353 37.344 1.00 23.07 82 ILE A O 1
ATOM 657 N N . ASP A 1 83 ? 34.295 22.673 38.296 1.00 21.52 83 ASP A N 1
ATOM 658 C CA . ASP A 1 83 ? 33.215 22.120 39.093 1.00 29.22 83 ASP A CA 1
ATOM 659 C C . ASP A 1 83 ? 32.488 23.152 39.959 1.00 31.47 83 ASP A C 1
ATOM 660 O O . ASP A 1 83 ? 31.260 23.045 40.082 1.00 28.54 83 ASP A O 1
ATOM 665 N N . GLU A 1 84 ? 33.250 24.081 40.508 1.00 21.92 84 GLU A N 1
ATOM 666 C CA . GLU A 1 84 ? 32.764 25.191 41.311 1.00 38.88 84 GLU A CA 1
ATOM 667 C C . GLU A 1 84 ? 31.896 26.165 40.526 1.00 42.01 84 GLU A C 1
ATOM 668 O O . GLU A 1 84 ? 31.091 26.924 41.075 1.00 32.62 84 GLU A O 1
ATOM 674 N N . TYR A 1 85 ? 32.052 26.168 39.203 1.00 26.33 85 TYR A N 1
ATOM 675 C CA . TYR A 1 85 ? 31.221 27.035 38.382 1.00 29.02 85 TYR A CA 1
ATOM 676 C C . TYR A 1 85 ? 29.991 26.321 37.834 1.00 24.59 85 TYR A C 1
ATOM 677 O O . TYR A 1 85 ? 29.051 27.013 37.443 1.00 24.13 85 TYR A O 1
ATOM 686 N N . VAL A 1 86 ? 30.013 24.994 37.790 1.00 27.92 86 VAL A N 1
ATOM 687 C CA . VAL A 1 86 ? 28.897 24.274 37.160 1.00 34.97 86 VAL A CA 1
ATOM 688 C C . VAL A 1 86 ? 27.789 23.981 38.164 1.00 31.55 86 VAL A C 1
ATOM 689 O O . VAL A 1 86 ? 28.000 23.588 39.305 1.00 31.10 86 VAL A O 1
ATOM 693 N N . THR A 1 87 ? 26.549 24.218 37.741 1.00 26.48 87 THR A N 1
ATOM 694 C CA . THR A 1 87 ? 25.373 24.045 38.579 1.00 31.56 87 THR A CA 1
ATOM 695 C C . THR A 1 87 ? 24.322 23.254 37.812 1.00 25.03 87 THR A C 1
ATOM 696 O O . THR A 1 87 ? 24.370 23.183 36.586 1.00 22.11 87 THR A O 1
ATOM 700 N N . GLU A 1 88 ? 23.360 22.692 38.535 1.00 26.32 88 GLU A N 1
ATOM 701 C CA . GLU A 1 88 ? 22.321 21.966 37.794 1.00 29.76 88 GLU A CA 1
ATOM 702 C C . GLU A 1 88 ? 21.577 22.888 36.844 1.00 25.70 88 GLU A C 1
ATOM 703 O O . GLU A 1 88 ? 21.173 22.484 35.750 1.00 25.96 88 GLU A O 1
ATOM 709 N N . ASP A 1 89 ? 21.372 24.144 37.260 1.00 23.48 89 ASP A N 1
ATOM 710 C CA . ASP A 1 89 ? 20.623 25.052 36.389 1.00 22.44 89 ASP A CA 1
ATOM 711 C C . ASP A 1 89 ? 21.355 25.265 35.072 1.00 21.54 89 ASP A C 1
ATOM 712 O O . ASP A 1 89 ? 20.790 25.338 33.987 1.00 21.86 89 ASP A O 1
ATOM 717 N N . LEU A 1 90 ? 22.684 25.382 35.169 1.00 24.42 90 LEU A N 1
ATOM 718 C CA . LEU A 1 90 ? 23.496 25.542 33.966 1.00 23.16 90 LEU A CA 1
ATOM 719 C C . LEU A 1 90 ? 23.483 24.289 33.096 1.00 19.69 90 LEU A C 1
ATOM 720 O O . LEU A 1 90 ? 23.276 24.368 31.889 1.00 25.52 90 LEU A O 1
ATOM 725 N N . LEU A 1 91 ? 23.721 23.149 33.736 1.00 22.36 91 LEU A N 1
ATOM 726 C CA . LEU A 1 91 ? 23.724 21.864 33.038 1.00 25.38 91 LEU A CA 1
ATOM 727 C C . LEU A 1 91 ? 22.410 21.668 32.296 1.00 25.19 91 LEU A C 1
ATOM 728 O O . LEU A 1 91 ? 22.373 21.223 31.152 1.00 19.66 91 LEU A O 1
ATOM 733 N N . ASN A 1 92 ? 21.318 22.020 32.979 1.00 24.46 92 ASN A N 1
ATOM 734 C CA . ASN A 1 92 ? 20.007 21.823 32.351 1.00 24.36 92 ASN A CA 1
ATOM 735 C C . ASN A 1 92 ? 19.786 22.696 31.131 1.00 27.77 92 ASN A C 1
ATOM 736 O O . ASN A 1 92 ? 18.813 22.487 30.393 1.00 28.10 92 ASN A O 1
ATOM 741 N N . GLU A 1 93 ? 20.662 23.672 30.875 1.00 20.77 93 GLU A N 1
ATOM 742 C CA . GLU A 1 93 ? 20.542 24.463 29.653 1.00 21.17 93 GLU A CA 1
ATOM 743 C C . GLU A 1 93 ? 21.025 23.701 28.422 1.00 21.44 93 GLU A C 1
ATOM 744 O O . GLU A 1 93 ? 20.780 24.085 27.276 1.00 26.12 93 GLU A O 1
ATOM 750 N N . PHE A 1 94 ? 21.738 22.599 28.648 1.00 20.80 94 PHE A N 1
ATOM 751 C CA . PHE A 1 94 ? 22.343 21.888 27.530 1.00 19.21 94 PHE A CA 1
ATOM 752 C C . PHE A 1 94 ? 21.696 20.536 27.251 1.00 18.57 94 PHE A C 1
ATOM 753 O O . PHE A 1 94 ? 21.159 19.875 28.131 1.00 27.98 94 PHE A O 1
ATOM 761 N N . ALA A 1 95 ? 21.780 20.084 25.998 1.00 22.17 95 ALA A N 1
ATOM 762 C CA . ALA A 1 95 ? 21.408 18.706 25.709 1.00 25.72 95 ALA A CA 1
ATOM 763 C C . ALA A 1 95 ? 22.283 17.736 26.495 1.00 32.54 95 ALA A C 1
ATOM 764 O O . ALA A 1 95 ? 23.462 17.970 26.769 1.00 23.99 95 ALA A O 1
ATOM 766 N N . PRO A 1 96 ? 21.686 16.612 26.863 1.00 28.44 96 PRO A N 1
ATOM 767 C CA . PRO A 1 96 ? 22.333 15.651 27.755 1.00 24.44 96 PRO A CA 1
ATOM 768 C C . PRO A 1 96 ? 23.690 15.221 27.200 1.00 29.49 96 PRO A C 1
ATOM 769 O O . PRO A 1 96 ? 24.672 15.187 27.933 1.00 31.81 96 PRO A O 1
ATOM 773 N N . MET A 1 97 ? 23.757 14.921 25.908 1.00 30.04 97 MET A N 1
ATOM 774 C CA . MET A 1 97 ? 25.064 14.481 25.402 1.00 32.08 97 MET A CA 1
ATOM 775 C C . MET A 1 97 ? 26.087 15.612 25.478 1.00 25.30 97 MET A C 1
ATOM 776 O O . MET A 1 97 ? 27.277 15.302 25.581 1.00 29.85 97 MET A O 1
ATOM 781 N N . ALA A 1 98 ? 25.648 16.873 25.453 1.00 22.56 98 ALA A N 1
ATOM 782 C CA . ALA A 1 98 ? 26.622 17.962 25.665 1.00 21.52 98 ALA A CA 1
ATOM 783 C C . ALA A 1 98 ? 26.991 18.013 27.143 1.00 29.52 98 ALA A C 1
ATOM 784 O O . ALA A 1 98 ? 28.132 18.300 27.515 1.00 20.95 98 ALA A O 1
ATOM 786 N N . GLN A 1 99 ? 25.981 17.719 27.974 1.00 25.97 99 GLN A N 1
ATOM 787 C CA . GLN A 1 99 ? 26.207 17.664 29.415 1.00 32.19 99 GLN A CA 1
ATOM 788 C C . GLN A 1 99 ? 27.287 16.632 29.737 1.00 25.42 99 GLN A C 1
ATOM 789 O O . GLN A 1 99 ? 28.136 16.833 30.602 1.00 27.98 99 GLN A O 1
ATOM 795 N N . ASP A 1 100 ? 27.237 15.521 29.017 1.00 21.25 100 ASP A N 1
ATOM 796 C CA . ASP A 1 100 ? 28.168 14.428 29.277 1.00 32.51 100 ASP A CA 1
ATOM 797 C C . ASP A 1 100 ? 29.518 14.654 28.609 1.00 32.32 100 ASP A C 1
ATOM 798 O O . ASP A 1 100 ? 30.566 14.273 29.144 1.00 27.87 100 ASP A O 1
ATOM 803 N N . ALA A 1 101 ? 29.509 15.285 27.441 1.00 29.87 101 ALA A N 1
ATOM 804 C CA . ALA A 1 101 ? 30.764 15.567 26.748 1.00 31.55 101 ALA A CA 1
ATOM 805 C C . ALA A 1 101 ? 31.658 16.516 27.529 1.00 22.75 101 ALA A C 1
ATOM 806 O O . ALA A 1 101 ? 32.885 16.470 27.414 1.00 24.87 101 ALA A O 1
ATOM 808 N N . MET A 1 102 ? 31.102 17.413 28.329 1.00 21.54 102 MET A N 1
ATOM 809 C CA . MET A 1 102 ? 31.894 18.460 28.971 1.00 24.74 102 MET A CA 1
ATOM 810 C C . MET A 1 102 ? 32.550 18.017 30.272 1.00 24.03 102 MET A C 1
ATOM 811 O O . MET A 1 102 ? 33.207 18.821 30.951 1.00 23.52 102 MET A O 1
ATOM 816 N N . GLN A 1 103 ? 32.418 16.748 30.650 1.00 22.90 103 GLN A N 1
ATOM 817 C CA . GLN A 1 103 ? 33.027 16.261 31.878 1.00 26.36 103 GLN A CA 1
ATOM 818 C C . GLN A 1 103 ? 33.752 14.940 31.630 1.00 21.42 103 GLN A C 1
ATOM 819 O O . GLN A 1 103 ? 33.446 14.197 30.700 1.00 20.56 103 GLN A O 1
ATOM 825 N N . TYR A 1 104 ? 34.679 14.647 32.536 1.00 23.51 104 TYR A N 1
ATOM 826 C CA . TYR A 1 104 ? 35.364 13.359 32.512 1.00 26.51 104 TYR A CA 1
ATOM 827 C C . TYR A 1 104 ? 35.599 12.876 33.945 1.00 26.08 104 TYR A C 1
ATOM 828 O O . TYR A 1 104 ? 36.188 13.612 34.745 1.00 22.29 104 TYR A O 1
ATOM 837 N N . LYS A 1 105 ? 35.110 11.674 34.181 1.00 20.77 105 LYS A N 1
ATOM 838 C CA . LYS A 1 105 ? 35.096 11.021 35.478 1.00 24.14 105 LYS A CA 1
ATOM 839 C C . LYS A 1 105 ? 34.688 11.969 36.581 1.00 26.09 105 LYS A C 1
ATOM 840 O O . LYS A 1 105 ? 35.304 12.049 37.643 1.00 28.24 105 LYS A O 1
ATOM 846 N N . GLY A 1 106 ? 33.615 12.736 36.376 1.00 26.73 106 GLY A N 1
ATOM 847 C CA . GLY A 1 106 ? 33.122 13.411 37.571 1.00 31.98 106 GLY A CA 1
ATOM 848 C C . GLY A 1 106 ? 33.541 14.854 37.672 1.00 35.45 106 GLY A C 1
ATOM 849 O O . GLY A 1 106 ? 33.021 15.591 38.508 1.00 38.82 106 GLY A O 1
ATOM 850 N N . HIS A 1 107 ? 34.466 15.287 36.824 1.00 23.95 107 HIS A N 1
ATOM 851 C CA . HIS A 1 107 ? 34.865 16.682 36.836 1.00 24.08 107 HIS A CA 1
ATOM 852 C C . HIS A 1 107 ? 34.537 17.370 35.508 1.00 29.13 107 HIS A C 1
ATOM 853 O O . HIS A 1 107 ? 34.730 16.743 34.472 1.00 29.10 107 HIS A O 1
ATOM 860 N N . TYR A 1 108 ? 34.084 18.607 35.595 1.00 21.77 108 TYR A N 1
ATOM 861 C CA . TYR A 1 108 ? 33.785 19.446 34.448 1.00 20.62 108 TYR A CA 1
ATOM 862 C C . TYR A 1 108 ? 35.046 20.184 34.041 1.00 27.49 108 TYR A C 1
ATOM 863 O O . TYR A 1 108 ? 35.780 20.610 34.932 1.00 31.90 108 TYR A O 1
ATOM 872 N N . TYR A 1 109 ? 35.306 20.319 32.743 1.00 26.00 109 TYR A N 1
ATOM 873 C CA . TYR A 1 109 ? 36.533 20.969 32.303 1.00 21.19 109 TYR A CA 1
ATOM 874 C C . TYR A 1 109 ? 36.275 21.886 31.119 1.00 22.43 109 TYR A C 1
ATOM 875 O O . TYR A 1 109 ? 37.208 22.463 30.550 1.00 21.16 109 TYR A O 1
ATOM 884 N N . ALA A 1 110 ? 34.999 22.012 30.730 1.00 17.84 110 ALA A N 1
ATOM 885 C CA . ALA A 1 110 ? 34.686 22.772 29.532 1.00 19.08 110 ALA A CA 1
ATOM 886 C C . ALA A 1 110 ? 33.215 23.178 29.468 1.00 18.39 110 ALA A C 1
ATOM 887 O O . ALA A 1 110 ? 32.451 22.709 30.296 1.00 21.22 110 ALA A O 1
ATOM 889 N N . LEU A 1 111 ? 32.880 23.992 28.490 1.00 20.28 111 LEU A N 1
ATOM 890 C CA . LEU A 1 111 ? 31.493 24.290 28.135 1.00 22.95 111 LEU A CA 1
ATOM 891 C C . LEU A 1 111 ? 31.284 23.913 26.675 1.00 20.88 111 LEU A C 1
ATOM 892 O O . LEU A 1 111 ? 32.201 24.146 25.872 1.00 19.24 111 LEU A O 1
ATOM 897 N N . PRO A 1 112 ? 30.126 23.355 26.338 1.00 18.56 112 PRO A N 1
ATOM 898 C CA . PRO A 1 112 ? 29.858 22.925 24.971 1.00 16.03 112 PRO A CA 1
ATOM 899 C C . PRO A 1 112 ? 29.137 23.956 24.128 1.00 21.33 112 PRO A C 1
ATOM 900 O O . PRO A 1 112 ? 28.302 24.653 24.711 1.00 20.20 112 PRO A O 1
ATOM 904 N N . PHE A 1 113 ? 29.415 24.052 22.816 1.00 17.34 113 PHE A N 1
ATOM 905 C CA . PHE A 1 113 ? 28.717 25.048 22.005 1.00 15.52 113 PHE A CA 1
ATOM 906 C C . PHE A 1 113 ? 28.105 24.443 20.745 1.00 16.36 113 PHE A C 1
ATOM 907 O O . PHE A 1 113 ? 27.370 25.157 20.053 1.00 22.98 113 PHE A O 1
ATOM 915 N N . ALA A 1 114 ? 28.371 23.195 20.379 1.00 17.98 114 ALA A N 1
ATOM 916 C CA . ALA A 1 114 ? 27.741 22.666 19.172 1.00 18.21 114 ALA A CA 1
ATOM 917 C C . ALA A 1 114 ? 27.856 21.158 19.076 1.00 14.95 114 ALA A C 1
ATOM 918 O O . ALA A 1 114 ? 28.686 20.534 19.720 1.00 18.85 114 ALA A O 1
ATOM 920 N N . ALA A 1 115 ? 26.996 20.598 18.217 1.00 17.92 115 ALA A N 1
ATOM 921 C CA . ALA A 1 115 ? 27.215 19.233 17.755 1.00 20.61 115 ALA A CA 1
ATOM 922 C C . ALA A 1 115 ? 27.635 19.275 16.284 1.00 19.87 115 ALA A C 1
ATOM 923 O O . ALA A 1 115 ? 27.330 20.213 15.539 1.00 23.15 115 ALA A O 1
ATOM 925 N N . GLU A 1 116 ? 28.348 18.255 15.828 1.00 19.74 116 GLU A N 1
ATOM 926 C CA . GLU A 1 116 ? 28.898 18.281 14.491 1.00 15.39 116 GLU A CA 1
ATOM 927 C C . GLU A 1 116 ? 29.233 16.876 14.009 1.00 13.61 116 GLU A C 1
ATOM 928 O O . GLU A 1 116 ? 29.413 15.981 14.827 1.00 16.70 116 GLU A O 1
ATOM 934 N N . THR A 1 117 ? 29.308 16.780 12.682 1.00 19.88 117 THR A N 1
ATOM 935 C CA . THR A 1 117 ? 29.800 15.630 11.948 1.00 19.65 117 THR A CA 1
ATOM 936 C C . THR A 1 117 ? 30.047 16.037 10.501 1.00 18.66 117 THR A C 1
ATOM 937 O O . THR A 1 117 ? 29.874 17.193 10.101 1.00 16.76 117 THR A O 1
ATOM 941 N N . VAL A 1 118 ? 30.471 15.103 9.654 1.00 15.78 118 VAL A N 1
ATOM 942 C CA . VAL A 1 118 ? 30.614 15.457 8.245 1.00 13.04 118 VAL A CA 1
ATOM 943 C C . VAL A 1 118 ? 29.358 15.011 7.491 1.00 14.75 118 VAL A C 1
ATOM 944 O O . VAL A 1 118 ? 28.694 14.079 7.932 1.00 18.27 118 VAL A O 1
ATOM 948 N N . ALA A 1 119 ? 29.064 15.693 6.404 1.00 17.93 119 ALA A N 1
ATOM 949 C CA . ALA A 1 119 ? 27.883 15.413 5.589 1.00 24.26 119 ALA A CA 1
ATOM 950 C C . ALA A 1 119 ? 28.216 15.758 4.143 1.00 26.13 119 ALA A C 1
ATOM 951 O O . ALA A 1 119 ? 29.266 16.351 3.881 1.00 20.32 119 ALA A O 1
ATOM 953 N N . ILE A 1 120 ? 27.353 15.403 3.211 1.00 15.93 120 ILE A N 1
ATOM 954 C CA . ILE A 1 120 ? 27.498 15.890 1.848 1.00 15.80 120 ILE A CA 1
ATOM 955 C C . ILE A 1 120 ? 26.986 17.318 1.764 1.00 19.68 120 ILE A C 1
ATOM 956 O O . ILE A 1 120 ? 25.824 17.638 2.035 1.00 21.76 120 ILE A O 1
ATOM 961 N N . ILE A 1 121 ? 27.933 18.157 1.386 1.00 20.28 121 ILE A N 1
ATOM 962 C CA . ILE A 1 121 ? 27.720 19.551 1.047 1.00 19.78 121 ILE A CA 1
ATOM 963 C C . ILE A 1 121 ? 27.703 19.573 -0.474 1.00 19.66 121 ILE A C 1
ATOM 964 O O . ILE A 1 121 ? 28.700 19.210 -1.111 1.00 21.13 121 ILE A O 1
ATOM 969 N N . TYR A 1 122 ? 26.579 19.957 -1.072 1.00 18.10 122 TYR A N 1
ATOM 970 C CA . TYR A 1 122 ? 26.510 19.848 -2.535 1.00 16.57 122 TYR A CA 1
ATOM 971 C C . TYR A 1 122 ? 26.190 21.191 -3.156 1.00 20.42 122 TYR A C 1
ATOM 972 O O . TYR A 1 122 ? 25.517 22.049 -2.579 1.00 28.05 122 TYR A O 1
ATOM 981 N N . ASN A 1 123 ? 26.724 21.359 -4.364 1.00 18.89 123 ASN A N 1
ATOM 982 C CA . ASN A 1 123 ? 26.586 22.628 -5.061 1.00 16.66 123 ASN A CA 1
ATOM 983 C C . ASN A 1 123 ? 25.292 22.589 -5.871 1.00 25.65 123 ASN A C 1
ATOM 984 O O . ASN A 1 123 ? 25.186 21.787 -6.796 1.00 23.14 123 ASN A O 1
ATOM 989 N N . LYS A 1 124 ? 24.344 23.449 -5.497 1.00 24.43 124 LYS A N 1
ATOM 990 C CA . LYS A 1 124 ? 23.024 23.363 -6.119 1.00 30.41 124 LYS A CA 1
ATOM 991 C C . LYS A 1 124 ? 23.056 23.723 -7.591 1.00 31.12 124 LYS A C 1
ATOM 992 O O . LYS A 1 124 ? 22.115 23.455 -8.342 1.00 35.04 124 LYS A O 1
ATOM 998 N N . GLU A 1 125 ? 24.127 24.353 -8.060 1.00 30.42 125 GLU A N 1
ATOM 999 C CA . GLU A 1 125 ? 24.093 24.629 -9.506 1.00 39.26 125 GLU A CA 1
ATOM 1000 C C . GLU A 1 125 ? 24.549 23.399 -10.263 1.00 35.76 125 GLU A C 1
ATOM 1001 O O . GLU A 1 125 ? 24.390 23.282 -11.479 1.00 29.59 125 GLU A O 1
ATOM 1007 N N . MET A 1 126 ? 25.101 22.412 -9.552 1.00 26.21 126 MET A N 1
ATOM 1008 C CA . MET A 1 126 ? 25.540 21.223 -10.278 1.00 23.77 126 MET A CA 1
ATOM 1009 C C . MET A 1 126 ? 24.692 20.013 -9.947 1.00 25.17 126 MET A C 1
ATOM 1010 O O . MET A 1 126 ? 24.658 19.069 -10.738 1.00 30.46 126 MET A O 1
ATOM 1015 N N . VAL A 1 127 ? 24.031 20.042 -8.796 1.00 24.18 127 VAL A N 1
ATOM 1016 C CA . VAL A 1 127 ? 23.214 18.898 -8.360 1.00 21.19 127 VAL A CA 1
ATOM 1017 C C . VAL A 1 127 ? 21.831 19.388 -7.953 1.00 23.06 127 VAL A C 1
ATOM 1018 O O . VAL A 1 127 ? 21.747 20.065 -6.929 1.00 30.10 127 VAL A O 1
ATOM 1022 N N . SER A 1 128 ? 20.779 19.078 -8.695 1.00 24.88 128 SER A N 1
ATOM 1023 C CA . SER A 1 128 ? 19.460 19.586 -8.316 1.00 32.08 128 SER A CA 1
ATOM 1024 C C . SER A 1 128 ? 18.741 18.652 -7.363 1.00 28.52 128 SER A C 1
ATOM 1025 O O . SER A 1 128 ? 17.868 19.053 -6.587 1.00 38.34 128 SER A O 1
ATOM 1028 N N . GLU A 1 129 ? 19.081 17.367 -7.396 1.00 26.42 129 GLU A N 1
ATOM 1029 C CA . GLU A 1 129 ? 18.527 16.493 -6.353 1.00 32.73 129 GLU A CA 1
ATOM 1030 C C . GLU A 1 129 ? 19.663 15.694 -5.727 1.00 26.85 129 GLU A C 1
ATOM 1031 O O . GLU A 1 129 ? 20.307 14.868 -6.360 1.00 23.54 129 GLU A O 1
ATOM 1037 N N . PRO A 1 130 ? 19.942 15.953 -4.460 1.00 21.66 130 PRO A N 1
ATOM 1038 C CA . PRO A 1 130 ? 21.032 15.254 -3.781 1.00 21.42 130 PRO A CA 1
ATOM 1039 C C . PRO A 1 130 ? 20.728 13.770 -3.648 1.00 28.29 130 PRO A C 1
ATOM 1040 O O . PRO A 1 130 ? 19.560 13.369 -3.696 1.00 30.06 130 PRO A O 1
ATOM 1044 N N . PRO A 1 131 ? 21.753 12.935 -3.514 1.00 27.99 131 PRO A N 1
ATOM 1045 C CA . PRO A 1 131 ? 21.543 11.486 -3.553 1.00 27.11 131 PRO A CA 1
ATOM 1046 C C . PRO A 1 131 ? 20.948 10.906 -2.277 1.00 27.51 131 PRO A C 1
ATOM 1047 O O . PRO A 1 131 ? 21.353 11.247 -1.170 1.00 26.42 131 PRO A O 1
ATOM 1051 N N . LYS A 1 132 ? 19.971 10.005 -2.450 1.00 25.98 132 LYS A N 1
ATOM 1052 C CA . LYS A 1 132 ? 19.310 9.397 -1.304 1.00 23.55 132 LYS A CA 1
ATOM 1053 C C . LYS A 1 132 ? 19.743 7.948 -1.134 1.00 21.42 132 LYS A C 1
ATOM 1054 O O . LYS A 1 132 ? 19.353 7.317 -0.148 1.00 23.52 132 LYS A O 1
ATOM 1060 N N . THR A 1 133 ? 20.527 7.472 -2.099 1.00 22.22 133 THR A N 1
ATOM 1061 C CA . THR A 1 133 ? 21.171 6.181 -1.999 1.00 18.62 133 THR A CA 1
ATOM 1062 C C . THR A 1 133 ? 22.609 6.297 -2.528 1.00 19.87 133 THR A C 1
ATOM 1063 O O . THR A 1 133 ? 22.887 7.252 -3.252 1.00 24.36 133 THR A O 1
ATOM 1067 N N . PHE A 1 134 ? 23.483 5.352 -2.196 1.00 25.39 134 PHE A N 1
ATOM 1068 C CA . PHE A 1 134 ? 24.833 5.414 -2.781 1.00 22.48 134 PHE A CA 1
ATOM 1069 C C . PHE A 1 134 ? 24.777 5.302 -4.296 1.00 21.74 134 PHE A C 1
ATOM 1070 O O . PHE A 1 134 ? 25.601 5.846 -5.046 1.00 24.36 134 PHE A O 1
ATOM 1078 N N . ASP A 1 135 ? 23.787 4.579 -4.847 1.00 24.53 135 ASP A N 1
ATOM 1079 C CA . ASP A 1 135 ? 23.733 4.505 -6.307 1.00 21.08 135 ASP A CA 1
ATOM 1080 C C . ASP A 1 135 ? 23.547 5.874 -6.942 1.00 28.22 135 ASP A C 1
ATOM 1081 O O . ASP A 1 135 ? 24.192 6.194 -7.955 1.00 24.41 135 ASP A O 1
ATOM 1086 N N . GLU A 1 136 ? 22.664 6.697 -6.355 1.00 20.53 136 GLU A N 1
ATOM 1087 C CA . GLU A 1 136 ? 22.487 8.014 -6.962 1.00 22.30 136 GLU A CA 1
ATOM 1088 C C . GLU A 1 136 ? 23.749 8.848 -6.748 1.00 22.23 136 GLU A C 1
ATOM 1089 O O . GLU A 1 136 ? 24.135 9.651 -7.591 1.00 23.30 136 GLU A O 1
ATOM 1095 N N . MET A 1 137 ? 24.389 8.640 -5.598 1.00 20.10 137 MET A N 1
ATOM 1096 C CA . MET A 1 137 ? 25.650 9.362 -5.380 1.00 17.03 137 MET A CA 1
ATOM 1097 C C . MET A 1 137 ? 26.683 8.974 -6.431 1.00 19.53 137 MET A C 1
ATOM 1098 O O . MET A 1 137 ? 27.365 9.788 -7.046 1.00 22.42 137 MET A O 1
ATOM 1103 N N . LYS A 1 138 ? 26.818 7.668 -6.646 1.00 20.07 138 LYS A N 1
ATOM 1104 C CA . LYS A 1 138 ? 27.791 7.247 -7.663 1.00 24.87 138 LYS A CA 1
ATOM 1105 C C . LYS A 1 138 ? 27.449 7.795 -9.031 1.00 35.51 138 LYS A C 1
ATOM 1106 O O . LYS A 1 138 ? 28.300 8.212 -9.828 1.00 26.45 138 LYS A O 1
ATOM 1112 N N . ALA A 1 139 ? 26.157 7.849 -9.406 1.00 34.60 139 ALA A N 1
ATOM 1113 C CA . ALA A 1 139 ? 25.897 8.393 -10.741 1.00 21.36 139 ALA A CA 1
ATOM 1114 C C . ALA A 1 139 ? 26.270 9.862 -10.825 1.00 24.19 139 ALA A C 1
ATOM 1115 O O . ALA A 1 139 ? 26.724 10.378 -11.848 1.00 24.75 139 ALA A O 1
ATOM 1117 N N . ILE A 1 140 ? 26.051 10.606 -9.735 1.00 21.15 140 ILE A N 1
ATOM 1118 C CA . ILE A 1 140 ? 26.483 12.002 -9.794 1.00 18.75 140 ILE A CA 1
ATOM 1119 C C . ILE A 1 140 ? 28.007 12.030 -9.953 1.00 21.77 140 ILE A C 1
ATOM 1120 O O . ILE A 1 140 ? 28.553 12.867 -10.666 1.00 26.97 140 ILE A O 1
ATOM 1125 N N . MET A 1 141 ? 28.685 11.113 -9.266 1.00 19.53 141 MET A N 1
ATOM 1126 C CA . MET A 1 141 ? 30.159 11.140 -9.301 1.00 19.29 141 MET A CA 1
ATOM 1127 C C . MET A 1 141 ? 30.630 10.904 -10.733 1.00 27.67 141 MET A C 1
ATOM 1128 O O . MET A 1 141 ? 31.461 11.617 -11.297 1.00 26.37 141 MET A O 1
ATOM 1133 N N . GLU A 1 142 ? 30.057 9.872 -11.341 1.00 27.95 142 GLU A N 1
ATOM 1134 C CA . GLU A 1 142 ? 30.328 9.507 -12.721 1.00 24.36 142 GLU A CA 1
ATOM 1135 C C . GLU A 1 142 ? 30.049 10.650 -13.678 1.00 24.98 142 GLU A C 1
ATOM 1136 O O . GLU A 1 142 ? 30.794 10.908 -14.619 1.00 29.79 142 GLU A O 1
ATOM 1142 N N . LYS A 1 143 ? 28.949 11.359 -13.454 1.00 26.11 143 LYS A N 1
ATOM 1143 C CA . LYS A 1 143 ? 28.588 12.443 -14.350 1.00 23.20 143 LYS A CA 1
ATOM 1144 C C . LYS A 1 143 ? 29.643 13.544 -14.408 1.00 35.69 143 LYS A C 1
ATOM 1145 O O . LYS A 1 143 ? 29.898 14.119 -15.473 1.00 26.02 143 LYS A O 1
ATOM 1151 N N . TYR A 1 144 ? 30.244 13.831 -13.247 1.00 27.00 144 TYR A N 1
ATOM 1152 C CA . TYR A 1 144 ? 31.178 14.948 -13.169 1.00 26.15 144 TYR A CA 1
ATOM 1153 C C . TYR A 1 144 ? 32.652 14.589 -13.268 1.00 24.20 144 TYR A C 1
ATOM 1154 O O . TYR A 1 144 ? 33.503 15.472 -13.445 1.00 28.89 144 TYR A O 1
ATOM 1163 N N . TYR A 1 145 ? 33.005 13.318 -13.160 1.00 25.68 145 TYR A N 1
ATOM 1164 C CA . TYR A 1 145 ? 34.413 12.935 -13.125 1.00 24.41 145 TYR A CA 1
ATOM 1165 C C . TYR A 1 145 ? 35.088 13.205 -14.460 1.00 32.42 145 TYR A C 1
ATOM 1166 O O . TYR A 1 145 ? 34.627 12.599 -15.440 1.00 28.48 145 TYR A O 1
ATOM 1175 N N . ASP A 1 146 ? 36.107 14.048 -14.503 1.00 23.99 146 ASP A N 1
ATOM 1176 C CA . ASP A 1 146 ? 36.802 14.355 -15.765 1.00 23.69 146 ASP A CA 1
ATOM 1177 C C . ASP A 1 146 ? 38.176 14.944 -15.424 1.00 20.75 146 ASP A C 1
ATOM 1178 O O . ASP A 1 146 ? 38.385 16.148 -15.574 1.00 24.28 146 ASP A O 1
ATOM 1183 N N . PRO A 1 147 ? 39.044 14.075 -14.902 1.00 22.69 147 PRO A N 1
ATOM 1184 C CA . PRO A 1 147 ? 40.361 14.518 -14.430 1.00 26.59 147 PRO A CA 1
ATOM 1185 C C . PRO A 1 147 ? 41.132 15.219 -15.548 1.00 25.58 147 PRO A C 1
ATOM 1186 O O . PRO A 1 147 ? 41.907 16.122 -15.236 1.00 25.45 147 PRO A O 1
ATOM 1190 N N . ALA A 1 148 ? 40.899 14.843 -16.800 1.00 21.71 148 ALA A N 1
ATOM 1191 C CA . ALA A 1 148 ? 41.589 15.480 -17.914 1.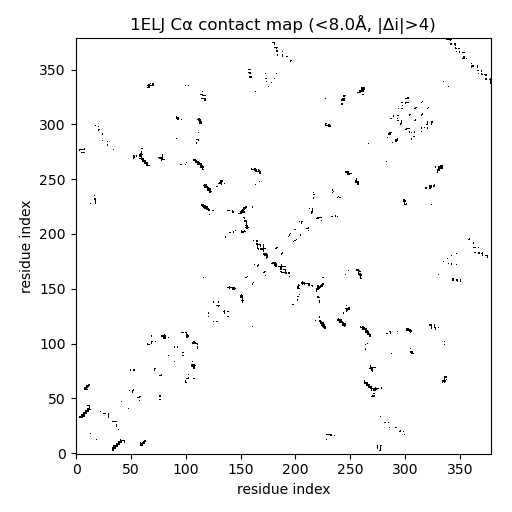00 29.27 148 ALA A CA 1
ATOM 1192 C C . ALA A 1 148 ? 41.337 16.980 -17.915 1.00 32.83 148 ALA A C 1
ATOM 1193 O O . ALA A 1 148 ? 42.165 17.770 -18.367 1.00 29.93 148 ALA A O 1
ATOM 1195 N N . ASN A 1 149 ? 40.168 17.363 -17.405 1.00 23.13 149 ASN A N 1
ATOM 1196 C CA . ASN A 1 149 ? 39.835 18.779 -17.339 1.00 20.92 149 ASN A CA 1
ATOM 1197 C C . ASN A 1 149 ? 39.813 19.236 -15.887 1.00 28.01 149 ASN A C 1
ATOM 1198 O O . ASN A 1 149 ? 39.214 20.263 -15.604 1.00 28.32 149 ASN A O 1
ATOM 1203 N N . GLU A 1 150 ? 40.479 18.467 -15.040 1.00 26.71 150 GLU A N 1
ATOM 1204 C CA . GLU A 1 150 ? 40.593 18.745 -13.615 1.00 24.57 150 GLU A CA 1
ATOM 1205 C C . GLU A 1 150 ? 39.231 18.844 -12.927 1.00 24.93 150 GLU A C 1
ATOM 1206 O O . GLU A 1 150 ? 39.075 19.647 -12.006 1.00 32.00 150 GLU A O 1
ATOM 1212 N N . LYS A 1 151 ? 38.297 18.014 -13.361 1.00 24.55 151 LYS A N 1
ATOM 1213 C CA . LYS A 1 151 ? 36.975 17.888 -12.749 1.00 22.32 151 LYS A CA 1
ATOM 1214 C C . LYS A 1 151 ? 36.851 16.528 -12.103 1.00 20.91 151 LYS A C 1
ATOM 1215 O O . LYS A 1 151 ? 37.303 15.514 -12.653 1.00 25.47 151 LYS A O 1
ATOM 1221 N N . TYR A 1 152 ? 36.282 16.472 -10.897 1.00 20.13 152 TYR A N 1
ATOM 1222 C CA . TYR A 1 152 ? 36.199 15.222 -10.140 1.00 18.84 152 TYR A CA 1
ATOM 1223 C C . TYR A 1 152 ? 34.776 14.936 -9.681 1.00 23.39 152 TYR A C 1
ATOM 1224 O O . TYR A 1 152 ? 33.900 15.811 -9.707 1.00 20.14 152 TYR A O 1
ATOM 1233 N N . GLY A 1 153 ? 34.500 13.703 -9.269 1.00 20.01 153 GLY A N 1
ATOM 1234 C CA . GLY A 1 153 ? 33.115 13.403 -8.919 1.00 22.49 153 GLY A CA 1
ATOM 1235 C C . GLY A 1 153 ? 32.762 13.793 -7.505 1.00 24.62 153 GLY A C 1
ATOM 1236 O O . GLY A 1 153 ? 31.601 14.075 -7.180 1.00 21.99 153 GLY A O 1
ATOM 1237 N N . ILE A 1 154 ? 33.784 13.821 -6.639 1.00 17.68 154 ILE A N 1
ATOM 1238 C CA . ILE A 1 154 ? 33.556 14.285 -5.274 1.00 19.51 154 ILE A CA 1
ATOM 1239 C C . ILE A 1 154 ? 34.831 14.850 -4.634 1.00 20.77 154 ILE A C 1
ATOM 1240 O O . ILE A 1 154 ? 35.921 14.460 -5.050 1.00 20.23 154 ILE A O 1
ATOM 1245 N N . ALA A 1 155 ? 34.678 15.735 -3.665 1.00 20.36 155 ALA A N 1
ATOM 1246 C CA . ALA A 1 155 ? 35.809 16.220 -2.863 1.00 24.03 155 ALA A CA 1
ATOM 1247 C C . ALA A 1 155 ? 35.698 15.658 -1.450 1.00 27.38 155 ALA A C 1
ATOM 1248 O O . ALA A 1 155 ? 34.634 15.756 -0.826 1.00 17.36 155 ALA A O 1
ATOM 1250 N N . TRP A 1 156 ? 36.786 15.076 -0.949 1.00 18.76 156 TRP A N 1
ATOM 1251 C CA . TRP A 1 156 ? 36.738 14.394 0.346 1.00 21.92 156 TRP A CA 1
ATOM 1252 C C . TRP A 1 156 ? 38.116 14.321 1.004 1.00 18.44 156 TRP A C 1
ATOM 1253 O 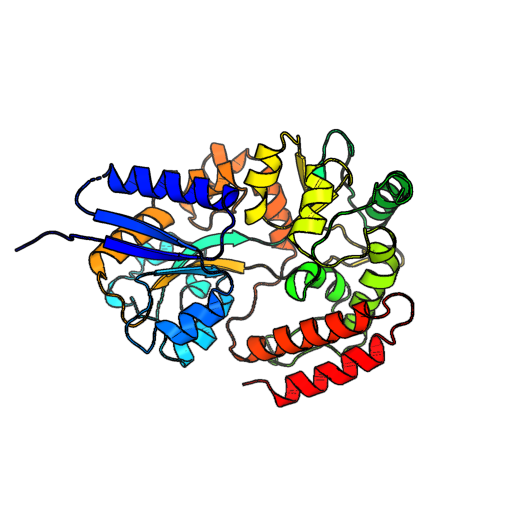O . TRP A 1 156 ? 38.943 13.470 0.685 1.00 21.05 156 TRP A O 1
ATOM 1264 N N . PRO A 1 157 ? 38.380 15.195 1.965 1.00 17.53 157 PRO A N 1
ATOM 1265 C CA . PRO A 1 157 ? 39.632 15.103 2.728 1.00 14.73 157 PRO A CA 1
ATOM 1266 C C . PRO A 1 157 ? 39.762 13.714 3.344 1.00 22.97 157 PRO A C 1
ATOM 1267 O O . PRO A 1 157 ? 38.784 13.162 3.871 1.00 22.54 157 PRO A O 1
ATOM 1271 N N . ILE A 1 158 ? 40.942 13.086 3.285 1.00 20.70 158 ILE A N 1
ATOM 1272 C CA . ILE A 1 158 ? 41.043 11.711 3.787 1.00 17.64 158 ILE A CA 1
ATOM 1273 C C . ILE A 1 158 ? 41.875 11.627 5.060 1.00 26.94 158 ILE A C 1
ATOM 1274 O O . ILE A 1 158 ? 43.048 12.034 5.081 1.00 20.70 158 ILE A O 1
ATOM 1279 N N . ASN A 1 159 ? 41.274 11.103 6.119 1.00 14.53 159 ASN A N 1
ATOM 1280 C CA . ASN A 1 159 ? 41.978 10.760 7.354 1.00 16.76 159 ASN A CA 1
ATOM 1281 C C . ASN A 1 159 ? 41.062 9.863 8.190 1.00 20.95 159 ASN A C 1
ATOM 1282 O O . ASN A 1 159 ? 39.963 9.603 7.691 1.00 20.78 159 ASN A O 1
ATOM 1287 N N . ALA A 1 160 ? 41.501 9.411 9.355 1.00 18.73 160 ALA A N 1
ATOM 1288 C CA . ALA A 1 160 ? 40.702 8.480 10.144 1.00 22.06 160 ALA A CA 1
ATOM 1289 C C . ALA A 1 160 ? 39.262 8.975 10.305 1.00 22.13 160 ALA A C 1
ATOM 1290 O O . ALA A 1 160 ? 38.286 8.308 9.941 1.00 19.37 160 ALA A O 1
ATOM 1292 N N . TYR A 1 161 ? 39.082 10.179 10.833 1.00 20.83 161 TYR A N 1
ATOM 1293 C CA . TYR A 1 161 ? 37.707 10.659 11.045 1.00 23.92 161 TYR A CA 1
ATOM 1294 C C . TYR A 1 161 ? 36.933 10.862 9.755 1.00 23.40 161 TYR A C 1
ATOM 1295 O O . TYR A 1 161 ? 35.738 10.527 9.649 1.00 21.76 161 TYR A O 1
ATOM 1304 N N . PHE A 1 162 ? 37.581 11.437 8.734 1.00 17.36 162 PHE A N 1
ATOM 1305 C CA . PHE A 1 162 ? 36.849 11.820 7.535 1.00 18.75 162 PHE A CA 1
ATOM 1306 C C . PHE A 1 162 ? 36.286 10.624 6.791 1.00 21.37 162 PHE A C 1
ATOM 1307 O O . PHE A 1 162 ? 35.217 10.774 6.177 1.00 19.88 162 PHE A O 1
ATOM 1315 N N . ILE A 1 163 ? 36.954 9.470 6.801 1.00 17.93 163 ILE A N 1
ATOM 1316 C CA . ILE A 1 163 ? 36.334 8.355 6.062 1.00 20.23 163 ILE A CA 1
ATOM 1317 C C . ILE A 1 163 ? 35.656 7.354 6.986 1.00 16.35 163 ILE A C 1
ATOM 1318 O O . ILE A 1 163 ? 35.242 6.286 6.536 1.00 18.95 163 ILE A O 1
ATOM 1323 N N . SER A 1 164 ? 35.502 7.661 8.266 1.00 19.44 164 SER A N 1
ATOM 1324 C CA . SER A 1 164 ? 34.905 6.712 9.214 1.00 22.62 164 SER A CA 1
ATOM 1325 C C . SER A 1 164 ? 33.482 6.322 8.821 1.00 25.05 164 SER A C 1
ATOM 1326 O O . SER A 1 164 ? 33.047 5.189 9.079 1.00 22.90 164 SER A O 1
ATOM 1329 N N . ALA A 1 165 ? 32.747 7.232 8.192 1.00 20.09 165 ALA A N 1
ATOM 1330 C CA . ALA A 1 165 ? 31.376 6.951 7.778 1.00 16.85 165 ALA A CA 1
ATOM 1331 C C . ALA A 1 165 ? 31.283 5.672 6.958 1.00 22.78 165 ALA A C 1
ATOM 1332 O O . ALA A 1 165 ? 30.447 4.781 7.149 1.00 24.88 165 ALA A O 1
ATOM 1334 N N . ILE A 1 166 ? 32.189 5.605 5.989 1.00 18.64 166 ILE A N 1
ATOM 1335 C CA . ILE A 1 166 ? 32.178 4.513 5.018 1.00 18.71 166 ILE A CA 1
ATOM 1336 C C . ILE A 1 166 ? 32.831 3.301 5.659 1.00 23.36 166 ILE A C 1
ATOM 1337 O O . ILE A 1 166 ? 32.328 2.186 5.534 1.00 22.05 166 ILE A O 1
ATOM 1342 N N . ALA A 1 167 ? 33.948 3.520 6.372 1.00 19.95 167 ALA A N 1
ATOM 1343 C CA . ALA A 1 167 ? 34.561 2.397 7.071 1.00 22.42 167 ALA A CA 1
ATOM 1344 C C . ALA A 1 167 ? 33.569 1.674 7.980 1.00 23.95 167 ALA A C 1
ATOM 1345 O O . ALA A 1 167 ? 33.651 0.471 8.213 1.00 19.44 167 ALA A O 1
ATOM 1347 N N . GLN A 1 168 ? 32.633 2.451 8.519 1.00 19.27 168 GLN A N 1
ATOM 1348 C CA . GLN A 1 168 ? 31.695 1.919 9.495 1.00 17.62 168 GLN A CA 1
ATOM 1349 C C . GLN A 1 168 ? 30.317 1.698 8.904 1.00 25.05 168 GLN A C 1
ATOM 1350 O O . GLN A 1 168 ? 29.353 1.533 9.666 1.00 25.86 168 GLN A O 1
ATOM 1356 N N . ALA A 1 169 ? 30.146 1.685 7.582 1.00 24.97 169 ALA A N 1
ATOM 1357 C CA . ALA A 1 169 ? 28.799 1.576 7.037 1.00 24.97 169 ALA A CA 1
ATOM 1358 C C . ALA A 1 169 ? 28.171 0.195 7.147 1.00 33.20 169 ALA A C 1
ATOM 1359 O O . ALA A 1 169 ? 26.951 0.050 7.066 1.00 24.11 169 ALA A O 1
ATOM 1361 N N . PHE A 1 170 ? 29.022 -0.816 7.286 1.00 31.92 170 PHE A N 1
ATOM 1362 C CA . PHE A 1 170 ? 28.479 -2.165 7.207 1.00 31.90 170 PHE A CA 1
ATOM 1363 C C . PHE A 1 170 ? 28.490 -2.874 8.550 1.00 34.41 170 PHE A C 1
ATOM 1364 O O . PHE A 1 170 ? 28.622 -4.101 8.539 1.00 38.36 170 PHE A O 1
ATOM 1372 N N . GLY A 1 171 ? 28.363 -2.123 9.639 1.00 28.86 171 GLY A N 1
ATOM 1373 C CA . GLY A 1 171 ? 28.462 -2.678 10.973 1.00 27.65 171 GLY A CA 1
ATOM 1374 C C . GLY A 1 171 ? 29.869 -2.700 11.533 1.00 25.88 171 GLY A C 1
ATOM 1375 O O . GLY A 1 171 ? 30.097 -3.169 12.657 1.00 32.36 171 GLY A O 1
ATOM 1376 N N . GLY A 1 172 ? 30.854 -2.198 10.792 1.00 25.97 172 GLY A N 1
ATOM 1377 C CA . GLY A 1 172 ? 32.202 -2.105 11.329 1.00 31.52 172 GLY A CA 1
ATOM 1378 C C . GLY A 1 172 ? 32.396 -0.953 12.302 1.00 30.87 172 GLY A C 1
ATOM 1379 O O . GLY A 1 172 ? 31.578 -0.049 12.432 1.00 26.06 172 GLY A O 1
ATOM 1380 N N . TYR A 1 173 ? 33.512 -0.934 13.031 1.00 29.58 173 TYR A N 1
ATOM 1381 C CA . TYR A 1 173 ? 33.809 0.150 13.951 1.00 26.73 173 TYR A CA 1
ATOM 1382 C C . TYR A 1 173 ? 35.314 0.302 14.154 1.00 23.64 173 TYR A C 1
ATOM 1383 O O . TYR A 1 173 ? 36.045 -0.687 14.219 1.00 26.31 173 TYR A O 1
ATOM 1392 N N . TYR A 1 174 ? 35.789 1.540 14.287 1.00 24.37 174 TYR A N 1
ATOM 1393 C CA . TYR A 1 174 ? 37.183 1.705 14.674 1.00 24.06 174 TYR A CA 1
ATOM 1394 C C . TYR A 1 174 ? 37.392 1.180 16.094 1.00 27.24 174 TYR A C 1
ATOM 1395 O O . TYR A 1 174 ? 38.414 0.589 16.416 1.00 23.95 174 TYR A O 1
ATOM 1404 N N . PHE A 1 175 ? 36.383 1.446 16.923 1.00 20.61 175 PHE A N 1
ATOM 1405 C CA . PHE A 1 175 ? 36.452 1.132 18.339 1.00 22.92 175 PHE A CA 1
ATOM 1406 C C . PHE A 1 175 ? 35.066 0.832 18.907 1.00 26.22 175 PHE A C 1
ATOM 1407 O O . PHE A 1 175 ? 34.152 1.637 18.704 1.00 23.56 175 PHE A O 1
ATOM 1415 N N . ASP A 1 176 ? 34.900 -0.278 19.600 1.00 27.89 176 ASP A N 1
ATOM 1416 C CA . ASP A 1 176 ? 33.631 -0.570 20.303 1.00 27.93 176 ASP A CA 1
ATOM 1417 C C . ASP A 1 176 ? 33.722 0.035 21.683 1.00 28.30 176 ASP A C 1
ATOM 1418 O O . ASP A 1 176 ? 34.593 -0.322 22.481 1.00 35.37 176 ASP A O 1
ATOM 1423 N N . ASP A 1 177 ? 32.869 1.013 22.020 1.00 30.24 177 ASP A N 1
ATOM 1424 C CA . ASP A 1 177 ? 33.109 1.641 23.320 1.00 36.32 177 ASP A CA 1
ATOM 1425 C C . ASP A 1 177 ? 32.424 0.905 24.482 1.00 45.39 177 ASP A C 1
ATOM 1426 O O . ASP A 1 177 ? 32.433 1.397 25.627 1.00 40.86 177 ASP A O 1
ATOM 1431 N N . LYS A 1 178 ? 31.852 -0.259 24.219 1.00 41.11 178 LYS A N 1
ATOM 1432 C CA . LYS A 1 178 ? 31.277 -1.172 25.187 1.00 48.41 178 LYS A CA 1
ATOM 1433 C C . LYS A 1 178 ? 32.342 -2.151 25.721 1.00 43.28 178 LYS A C 1
ATOM 1434 O O . LYS A 1 178 ? 32.466 -2.339 26.930 1.00 47.53 178 LYS A O 1
ATOM 1440 N N . THR A 1 179 ? 33.036 -2.731 24.756 1.00 34.72 179 THR A N 1
ATOM 1441 C CA . THR A 1 179 ? 34.114 -3.685 24.981 1.00 32.47 179 THR A CA 1
ATOM 1442 C C . THR A 1 179 ? 35.460 -2.969 25.043 1.00 38.14 179 THR A C 1
ATOM 1443 O O . THR A 1 179 ? 36.435 -3.519 25.537 1.00 34.57 179 THR A O 1
ATOM 1447 N N . GLU A 1 180 ? 35.492 -1.741 24.538 1.00 39.37 180 GLU A N 1
ATOM 1448 C CA . GLU A 1 180 ? 36.690 -0.924 24.468 1.00 27.30 180 GLU A CA 1
ATOM 1449 C C . GLU A 1 180 ? 37.803 -1.670 23.714 1.00 22.42 180 GLU A C 1
ATOM 1450 O O . GLU A 1 180 ? 38.908 -1.755 24.247 1.00 38.91 180 GLU A O 1
ATOM 1456 N N . GLN A 1 181 ? 37.509 -2.158 22.527 1.00 21.39 181 GLN A N 1
ATOM 1457 C CA . GLN A 1 181 ? 38.422 -2.849 21.629 1.00 24.08 181 GLN A CA 1
ATOM 1458 C C . GLN A 1 181 ? 38.378 -2.307 20.207 1.00 29.37 181 GLN A C 1
ATOM 1459 O O . GLN A 1 181 ? 37.317 -2.049 19.634 1.00 28.77 181 GLN A O 1
ATOM 1465 N N . PRO A 1 182 ? 39.533 -2.166 19.568 1.00 30.02 182 PRO A N 1
ATOM 1466 C CA . PRO A 1 182 ? 39.496 -1.663 18.190 1.00 23.27 182 PRO A CA 1
ATOM 1467 C C . PRO A 1 182 ? 38.790 -2.713 17.350 1.00 27.16 182 PRO A C 1
ATOM 1468 O O . PRO A 1 182 ? 38.714 -3.864 17.785 1.00 33.84 182 PRO A O 1
ATOM 1472 N N . GLY A 1 183 ? 38.280 -2.337 16.195 1.00 22.17 183 GLY A N 1
ATOM 1473 C CA . GLY A 1 183 ? 37.611 -3.236 15.295 1.00 27.36 183 GLY A CA 1
ATOM 1474 C C . GLY A 1 183 ? 38.217 -3.227 13.904 1.00 30.20 183 GLY A C 1
ATOM 1475 O O . GLY A 1 183 ? 37.545 -3.605 12.945 1.00 32.42 183 GLY A O 1
ATOM 1476 N N . LEU A 1 184 ? 39.477 -2.809 13.753 1.00 32.58 184 LEU A N 1
ATOM 1477 C CA . LEU A 1 184 ? 40.042 -2.688 12.409 1.00 32.42 184 LEU A CA 1
ATOM 1478 C C . LEU A 1 184 ? 40.110 -3.999 11.648 1.00 30.91 184 LEU A C 1
ATOM 1479 O O . LEU A 1 184 ? 40.071 -3.998 10.423 1.00 36.48 184 LEU A O 1
ATOM 1484 N N . ASP A 1 185 ? 40.242 -5.123 12.354 1.00 32.75 185 ASP A N 1
ATOM 1485 C CA . ASP A 1 185 ? 40.381 -6.361 11.588 1.00 43.38 185 ASP A CA 1
ATOM 1486 C C . ASP A 1 185 ? 39.057 -7.108 11.558 1.00 44.74 185 ASP A C 1
ATOM 1487 O O . ASP A 1 185 ? 39.015 -8.294 11.231 1.00 47.12 185 ASP A O 1
ATOM 1492 N N . LYS A 1 186 ? 37.952 -6.426 11.877 1.00 38.31 186 LYS A N 1
ATOM 1493 C CA . LYS A 1 186 ? 36.677 -7.138 11.692 1.00 34.46 186 LYS A CA 1
ATOM 1494 C C . LYS A 1 186 ? 36.326 -7.143 10.215 1.00 33.98 186 LYS A C 1
ATOM 1495 O O . LYS A 1 186 ? 36.568 -6.139 9.533 1.00 33.82 186 LYS A O 1
ATOM 1501 N N . PRO A 1 187 ? 35.778 -8.240 9.711 1.00 39.82 187 PRO A N 1
ATOM 1502 C CA . PRO A 1 187 ? 35.443 -8.288 8.285 1.00 40.40 187 PRO A CA 1
ATOM 1503 C C . PRO A 1 187 ? 34.540 -7.124 7.881 1.00 35.96 187 PRO A C 1
ATOM 1504 O O . PRO A 1 187 ? 34.689 -6.616 6.771 1.00 28.44 187 PRO A O 1
ATOM 1508 N N . GLU A 1 188 ? 33.621 -6.720 8.761 1.00 30.52 188 GLU A N 1
ATOM 1509 C CA . GLU A 1 188 ? 32.688 -5.663 8.365 1.00 31.84 188 GLU A CA 1
ATOM 1510 C C . GLU A 1 188 ? 33.437 -4.335 8.236 1.00 30.46 188 GLU A C 1
ATOM 1511 O O . GLU A 1 188 ? 33.062 -3.538 7.379 1.00 30.39 188 GLU A O 1
ATOM 1517 N N . THR A 1 189 ? 34.465 -4.134 9.057 1.00 24.56 189 THR A N 1
ATOM 1518 C CA . THR A 1 189 ? 35.314 -2.951 8.964 1.00 29.17 189 THR A CA 1
ATOM 1519 C C . THR A 1 189 ? 36.203 -2.971 7.725 1.00 32.58 189 THR A C 1
ATOM 1520 O O . THR A 1 189 ? 36.439 -2.013 6.988 1.00 26.94 189 THR A O 1
ATOM 1524 N N . ILE A 1 190 ? 36.732 -4.171 7.488 1.00 30.15 190 ILE A N 1
ATOM 1525 C CA . ILE A 1 190 ? 37.510 -4.349 6.273 1.00 27.93 190 ILE A CA 1
ATOM 1526 C C . ILE A 1 190 ? 36.658 -4.082 5.053 1.00 25.06 190 ILE A C 1
ATOM 1527 O O . ILE A 1 190 ? 37.104 -3.497 4.065 1.00 30.07 190 ILE A O 1
ATOM 1532 N N . GLU A 1 191 ? 35.401 -4.527 5.122 1.00 27.55 191 GLU A N 1
ATOM 1533 C CA . GLU A 1 191 ? 34.492 -4.321 3.994 1.00 31.64 191 GLU A CA 1
ATOM 1534 C C . GLU A 1 191 ? 34.253 -2.843 3.724 1.00 25.13 191 GLU A C 1
ATOM 1535 O O . GLU A 1 191 ? 34.200 -2.379 2.591 1.00 27.06 191 GLU A O 1
ATOM 1541 N N . GLY A 1 192 ? 34.111 -2.090 4.816 1.00 23.94 192 GLY A N 1
ATOM 1542 C CA . GLY A 1 192 ? 33.918 -0.655 4.706 1.00 25.07 192 GLY A CA 1
ATOM 1543 C C . GLY A 1 192 ? 35.136 0.029 4.112 1.00 23.47 192 GLY A C 1
ATOM 1544 O O . GLY A 1 192 ? 34.960 0.863 3.229 1.00 21.54 192 GLY A O 1
ATOM 1545 N N . PHE A 1 193 ? 36.349 -0.287 4.572 1.00 22.72 193 PHE A N 1
ATOM 1546 C CA . PHE A 1 193 ? 37.524 0.368 3.960 1.00 21.80 193 PHE A CA 1
ATOM 1547 C C . PHE A 1 193 ? 37.645 0.033 2.483 1.00 22.35 193 PHE A C 1
ATOM 1548 O O . PHE A 1 193 ? 37.911 0.893 1.632 1.00 23.73 193 PHE A O 1
ATOM 1556 N N . LYS A 1 194 ? 37.455 -1.237 2.116 1.00 24.33 194 LYS A N 1
ATOM 1557 C CA . LYS A 1 194 ? 37.562 -1.592 0.699 1.00 23.22 194 LYS A CA 1
ATOM 1558 C C . LYS A 1 194 ? 36.545 -0.810 -0.118 1.00 29.81 194 LYS A C 1
ATOM 1559 O O . LYS A 1 194 ? 36.826 -0.379 -1.237 1.00 25.45 194 LYS A O 1
ATOM 1565 N N . PHE A 1 195 ? 35.351 -0.646 0.478 1.00 29.59 195 PHE A N 1
ATOM 1566 C CA . PHE A 1 195 ? 34.300 0.075 -0.239 1.00 25.65 195 PHE A CA 1
ATOM 1567 C C . PHE A 1 195 ? 34.755 1.496 -0.544 1.00 25.36 195 PHE A C 1
ATOM 1568 O O . PHE A 1 195 ? 34.554 1.989 -1.653 1.00 21.64 195 PHE A O 1
ATOM 1576 N N . PHE A 1 196 ? 35.362 2.170 0.442 1.00 21.51 196 PHE A N 1
ATOM 1577 C CA . PHE A 1 196 ? 35.812 3.531 0.162 1.00 18.04 196 PHE A CA 1
ATOM 1578 C C . PHE A 1 196 ? 36.781 3.552 -1.012 1.00 20.78 196 PHE A C 1
ATOM 1579 O O . PHE A 1 196 ? 36.660 4.337 -1.959 1.00 21.03 196 PHE A O 1
ATOM 1587 N N . PHE A 1 197 ? 37.808 2.702 -0.963 1.00 27.36 197 PHE A N 1
ATOM 1588 C CA . PHE A 1 197 ? 38.833 2.853 -2.015 1.00 24.87 197 PHE A CA 1
ATOM 1589 C C . PHE A 1 197 ? 38.436 2.183 -3.310 1.00 24.35 197 PHE A C 1
ATOM 1590 O O . PHE A 1 197 ? 38.997 2.445 -4.376 1.00 22.91 197 PHE A O 1
ATOM 1598 N N . THR A 1 198 ? 37.438 1.300 -3.291 1.00 22.25 198 THR A N 1
ATOM 1599 C CA . THR A 1 198 ? 36.970 0.741 -4.560 1.00 23.83 198 THR A CA 1
ATOM 1600 C C . THR A 1 198 ? 35.874 1.556 -5.224 1.00 22.76 198 THR A C 1
ATOM 1601 O O . THR A 1 198 ? 35.872 1.660 -6.458 1.00 22.23 198 THR A O 1
ATOM 1605 N N . GLU A 1 199 ? 34.947 2.122 -4.464 1.00 21.33 199 GLU A N 1
ATOM 1606 C CA . GLU A 1 199 ? 33.739 2.763 -4.959 1.00 16.49 199 GLU A CA 1
ATOM 1607 C C . GLU A 1 199 ? 33.764 4.279 -4.956 1.00 23.31 199 GLU A C 1
ATOM 1608 O O . GLU A 1 199 ? 33.039 4.923 -5.725 1.00 24.33 199 GLU A O 1
ATOM 1614 N N . ILE A 1 200 ? 34.594 4.873 -4.093 1.00 23.12 200 ILE A N 1
ATOM 1615 C CA . ILE A 1 200 ? 34.557 6.334 -3.996 1.00 16.57 200 ILE A CA 1
ATOM 1616 C C . ILE A 1 200 ? 35.866 6.991 -4.384 1.00 18.18 200 ILE A C 1
ATOM 1617 O O . ILE A 1 200 ? 35.831 7.947 -5.158 1.00 18.30 200 ILE A O 1
ATOM 1622 N N . TRP A 1 201 ? 36.995 6.496 -3.885 1.00 20.44 201 TRP A N 1
ATOM 1623 C CA . TRP A 1 201 ? 38.318 7.002 -4.298 1.00 26.63 201 TRP A CA 1
ATOM 1624 C C . TRP A 1 201 ? 38.514 7.112 -5.797 1.00 21.58 201 TRP A C 1
ATOM 1625 O O . TRP A 1 201 ? 39.120 8.092 -6.265 1.00 20.92 201 TRP A O 1
ATOM 1636 N N . PRO A 1 202 ? 38.095 6.174 -6.637 1.00 20.94 202 PRO A N 1
ATOM 1637 C CA . PRO A 1 202 ? 38.342 6.353 -8.069 1.00 21.10 202 PRO A CA 1
ATOM 1638 C C . PRO A 1 202 ? 37.720 7.607 -8.655 1.00 22.18 202 PRO A C 1
ATOM 1639 O O . PRO A 1 202 ? 38.058 7.969 -9.789 1.00 20.54 202 PRO A O 1
ATOM 1643 N N . TYR A 1 203 ? 36.806 8.282 -7.967 1.00 18.42 203 TYR A N 1
ATOM 1644 C CA . TYR A 1 203 ? 36.216 9.485 -8.540 1.00 18.66 203 TYR A CA 1
ATOM 1645 C C . TYR A 1 203 ? 36.838 10.758 -7.982 1.00 21.23 203 TYR A C 1
ATOM 1646 O O . TYR A 1 203 ? 36.362 11.847 -8.310 1.00 19.86 203 TYR A O 1
ATOM 1655 N N . MET A 1 204 ? 37.859 10.587 -7.147 1.00 16.26 204 MET A N 1
ATOM 1656 C CA . MET A 1 204 ? 38.513 11.724 -6.527 1.00 18.11 204 MET A CA 1
ATOM 1657 C C . MET A 1 204 ? 39.789 12.177 -7.221 1.00 23.07 204 MET A C 1
ATOM 1658 O O . MET A 1 204 ? 40.460 11.395 -7.887 1.00 21.89 204 MET A O 1
ATOM 1663 N N . ALA A 1 205 ? 40.167 13.439 -7.056 1.00 20.02 205 ALA A N 1
ATOM 1664 C CA . ALA A 1 205 ? 41.574 13.806 -7.305 1.00 16.29 205 ALA A CA 1
ATOM 1665 C C . ALA A 1 205 ? 42.372 12.985 -6.305 1.00 21.25 205 ALA A C 1
ATOM 1666 O O . ALA A 1 205 ? 42.061 12.901 -5.121 1.00 21.70 205 ALA A O 1
ATOM 1668 N N . PRO A 1 206 ? 43.405 12.276 -6.746 1.00 19.65 206 PRO A N 1
ATOM 1669 C CA . PRO A 1 206 ? 44.022 11.327 -5.830 1.00 18.03 206 PRO A CA 1
ATOM 1670 C C . PRO A 1 206 ? 44.978 11.970 -4.833 1.00 26.35 206 PRO A C 1
ATOM 1671 O O . PRO A 1 206 ? 46.195 11.808 -4.963 1.00 25.98 206 PRO A O 1
ATOM 1675 N N . THR A 1 207 ? 44.409 12.684 -3.871 1.00 21.38 207 THR A N 1
ATOM 1676 C CA . THR A 1 207 ? 45.139 13.249 -2.748 1.00 22.94 207 THR A CA 1
ATOM 1677 C C . THR A 1 207 ? 44.246 13.224 -1.508 1.00 30.14 207 THR A C 1
ATOM 1678 O O . THR A 1 207 ? 43.028 13.438 -1.602 1.00 30.74 207 THR A O 1
ATOM 1682 N N . GLY A 1 208 ? 44.792 12.941 -0.330 1.00 21.66 208 GLY A N 1
ATOM 1683 C CA . GLY A 1 208 ? 43.937 12.988 0.872 1.00 22.67 208 GLY A CA 1
ATOM 1684 C C . GLY A 1 208 ? 43.979 14.338 1.547 1.00 26.44 208 GLY A C 1
ATOM 1685 O O . GLY A 1 208 ? 43.353 14.571 2.589 1.00 21.33 208 GLY A O 1
ATOM 1686 N N . ASP A 1 209 ? 44.750 15.294 0.999 1.00 25.20 209 ASP A N 1
ATOM 1687 C CA . ASP A 1 209 ? 44.992 16.537 1.718 1.00 23.04 209 ASP A CA 1
ATOM 1688 C C . ASP A 1 209 ? 43.743 17.399 1.881 1.00 28.50 209 ASP A C 1
ATOM 1689 O O . ASP A 1 209 ? 42.990 17.561 0.927 1.00 25.47 209 ASP A O 1
ATOM 1694 N N . TYR A 1 210 ? 43.576 17.940 3.086 1.00 23.94 210 TYR A N 1
ATOM 1695 C CA . TYR A 1 210 ? 42.353 18.678 3.385 1.00 22.90 210 TYR A CA 1
ATOM 1696 C C . TYR A 1 210 ? 42.190 19.871 2.473 1.00 28.50 210 TYR A C 1
ATOM 1697 O O . TYR A 1 210 ? 41.154 20.012 1.806 1.00 22.82 210 TYR A O 1
ATOM 1706 N N . ASN A 1 211 ? 43.131 20.830 2.442 1.00 24.21 211 ASN A N 1
ATOM 1707 C CA . ASN A 1 211 ? 42.743 22.040 1.686 1.00 30.14 211 ASN A CA 1
ATOM 1708 C C . ASN A 1 211 ? 42.720 21.756 0.188 1.00 25.93 211 ASN A C 1
ATOM 1709 O O . ASN A 1 211 ? 41.941 22.388 -0.532 1.00 21.45 211 ASN A O 1
ATOM 1714 N N . THR A 1 212 ? 43.492 20.800 -0.333 1.00 19.81 212 THR A N 1
ATOM 1715 C CA . THR A 1 212 ? 43.414 20.514 -1.767 1.00 20.54 212 THR A CA 1
ATOM 1716 C C . THR A 1 212 ? 42.036 19.958 -2.122 1.00 24.81 212 THR A C 1
ATOM 1717 O O . THR A 1 212 ? 41.416 20.395 -3.093 1.00 19.69 212 THR A O 1
ATOM 1721 N N . GLN A 1 213 ? 41.558 19.006 -1.324 1.00 19.74 213 GLN A N 1
ATOM 1722 C CA . GLN A 1 213 ? 40.206 18.478 -1.588 1.00 20.79 213 GLN A CA 1
ATOM 1723 C C . GLN A 1 213 ? 39.183 19.594 -1.483 1.00 13.56 213 GLN A C 1
ATOM 1724 O O . GLN A 1 213 ? 38.356 19.815 -2.378 1.00 20.63 213 GLN A O 1
ATOM 1730 N N . GLN A 1 214 ? 39.214 20.352 -0.391 1.00 16.19 214 GLN A N 1
ATOM 1731 C CA . GLN A 1 214 ? 38.226 21.420 -0.226 1.00 21.70 214 GLN A CA 1
ATOM 1732 C C . GLN A 1 214 ? 38.286 22.418 -1.368 1.00 27.14 214 GLN A C 1
ATOM 1733 O O . GLN A 1 214 ? 37.254 22.891 -1.852 1.00 22.15 214 GLN A O 1
ATOM 1739 N N . SER A 1 215 ? 39.509 22.749 -1.811 1.00 22.75 215 SER A N 1
ATOM 1740 C CA . SER A 1 215 ? 39.557 23.783 -2.851 1.00 21.88 215 SER A CA 1
ATOM 1741 C C . SER A 1 215 ? 38.950 23.291 -4.158 1.00 20.81 215 SER A C 1
ATOM 1742 O O . SER A 1 215 ? 38.377 24.078 -4.914 1.00 21.40 215 SER A O 1
ATOM 1745 N N . ILE A 1 216 ? 39.070 22.001 -4.420 1.00 21.12 216 ILE A N 1
ATOM 1746 C CA . ILE A 1 216 ? 38.400 21.436 -5.602 1.00 25.73 216 ILE A CA 1
ATOM 1747 C C . ILE A 1 216 ? 36.919 21.785 -5.563 1.00 22.08 216 ILE A C 1
ATOM 1748 O O . ILE A 1 216 ? 36.307 22.217 -6.548 1.00 24.99 216 ILE A O 1
ATOM 1753 N N . PHE A 1 217 ? 36.277 21.662 -4.405 1.00 24.54 217 PHE A N 1
ATOM 1754 C CA . PHE A 1 217 ? 34.841 21.944 -4.338 1.00 21.09 217 PHE A CA 1
ATOM 1755 C C . PHE A 1 217 ? 34.586 23.434 -4.449 1.00 18.74 217 PHE A C 1
ATOM 1756 O O . PHE A 1 217 ? 33.700 23.956 -5.126 1.00 22.12 217 PHE 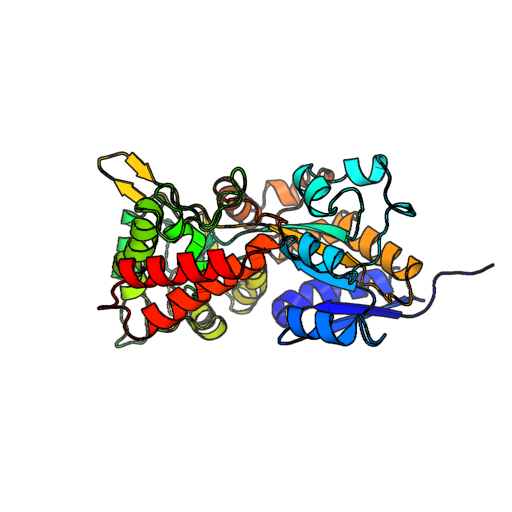A O 1
ATOM 1764 N N . LEU A 1 218 ? 35.402 24.201 -3.727 1.00 19.12 218 LEU A N 1
ATOM 1765 C CA . LEU A 1 218 ? 35.177 25.637 -3.702 1.00 23.95 218 LEU A CA 1
ATOM 1766 C C . LEU A 1 218 ? 35.347 26.251 -5.090 1.00 28.60 218 LEU A C 1
ATOM 1767 O O . LEU A 1 218 ? 34.745 27.295 -5.349 1.00 22.09 218 LEU A O 1
ATOM 1772 N N . GLU A 1 219 ? 36.145 25.595 -5.917 1.00 23.50 219 GLU A N 1
ATOM 1773 C CA . GLU A 1 219 ? 36.439 26.126 -7.243 1.00 24.01 219 GLU A CA 1
ATOM 1774 C C . GLU A 1 219 ? 35.448 25.576 -8.257 1.00 32.50 219 GLU A C 1
ATOM 1775 O O . GLU A 1 219 ? 35.554 25.826 -9.453 1.00 31.76 219 GLU A O 1
ATOM 1781 N N . GLY A 1 220 ? 34.460 24.832 -7.768 1.00 28.60 220 GLY A N 1
ATOM 1782 C CA . GLY A 1 220 ? 33.396 24.335 -8.624 1.00 23.12 220 GLY A CA 1
ATOM 1783 C C . GLY A 1 220 ? 33.861 23.157 -9.450 1.00 25.52 220 GLY A C 1
ATOM 1784 O O . GLY A 1 220 ? 33.268 22.820 -10.485 1.00 22.16 220 GLY A O 1
ATOM 1785 N N . ARG A 1 221 ? 34.940 22.513 -8.983 1.00 20.15 221 ARG A N 1
ATOM 1786 C CA . ARG A 1 221 ? 35.462 21.417 -9.824 1.00 26.90 221 ARG A CA 1
ATOM 1787 C C . ARG A 1 221 ? 35.021 20.056 -9.316 1.00 26.87 221 ARG A C 1
ATOM 1788 O O . ARG A 1 221 ? 35.428 18.972 -9.754 1.00 23.90 221 ARG A O 1
ATOM 1796 N N . ALA A 1 222 ? 34.101 20.092 -8.353 1.00 22.59 222 ALA A N 1
ATOM 1797 C CA . ALA A 1 222 ? 33.423 18.877 -7.898 1.00 21.40 222 ALA A CA 1
ATOM 1798 C C . ALA A 1 222 ? 32.025 19.300 -7.431 1.00 21.52 222 ALA A C 1
ATOM 1799 O O . ALA A 1 222 ? 31.895 20.384 -6.877 1.00 21.24 222 ALA A O 1
ATOM 1801 N N . PRO A 1 223 ? 31.032 18.465 -7.710 1.00 22.95 223 PRO A N 1
ATOM 1802 C CA . PRO A 1 223 ? 29.644 18.765 -7.371 1.00 20.39 223 PRO A CA 1
ATOM 1803 C C . PRO A 1 223 ? 29.301 18.574 -5.903 1.00 24.13 223 PRO A C 1
ATOM 1804 O O . PRO A 1 223 ? 28.301 19.121 -5.422 1.00 22.21 223 PRO A O 1
ATOM 1808 N N . MET A 1 224 ? 30.113 17.798 -5.183 1.00 22.43 224 MET A N 1
ATOM 1809 C CA . MET A 1 224 ? 29.850 17.520 -3.776 1.00 20.65 224 MET A CA 1
ATOM 1810 C C . MET A 1 224 ? 31.154 17.508 -2.969 1.00 27.80 224 MET A C 1
ATOM 1811 O O . MET A 1 224 ? 32.207 17.142 -3.510 1.00 21.57 224 MET A O 1
ATOM 1816 N N . MET A 1 225 ? 31.026 17.879 -1.699 1.00 21.35 225 MET A N 1
ATOM 1817 C CA . MET A 1 225 ? 32.116 17.756 -0.750 1.00 20.11 225 MET A CA 1
ATOM 1818 C C . MET A 1 225 ? 31.646 17.100 0.547 1.00 24.30 225 MET A C 1
ATOM 1819 O O . MET A 1 225 ? 30.571 17.432 1.058 1.00 21.13 225 MET A O 1
ATOM 1824 N N . VAL A 1 226 ? 32.463 16.195 1.097 1.00 16.44 226 VAL A N 1
ATOM 1825 C CA . VAL A 1 226 ? 32.187 15.659 2.432 1.00 21.64 226 VAL A CA 1
ATOM 1826 C C . VAL A 1 226 ? 32.968 16.497 3.438 1.00 21.82 226 VAL A C 1
ATOM 1827 O O . VAL A 1 226 ? 34.194 16.489 3.455 1.00 17.39 226 VAL A O 1
ATOM 1831 N N . ASN A 1 227 ? 32.260 17.257 4.262 1.00 21.64 227 ASN A N 1
ATOM 1832 C CA . ASN A 1 227 ? 32.954 18.124 5.221 1.00 17.74 227 ASN A CA 1
ATOM 1833 C C . ASN A 1 227 ? 31.995 18.526 6.332 1.00 21.01 227 ASN A C 1
ATOM 1834 O O . ASN A 1 227 ? 30.826 18.112 6.248 1.00 15.42 227 ASN A O 1
ATOM 1839 N N . GLY A 1 228 ? 32.424 19.260 7.337 1.00 19.55 228 GLY A N 1
ATOM 1840 C CA . GLY A 1 228 ? 31.642 19.648 8.490 1.00 18.67 228 GLY A CA 1
ATOM 1841 C C . GLY A 1 228 ? 31.300 21.123 8.518 1.00 16.27 228 GLY A C 1
ATOM 1842 O O . GLY A 1 228 ? 31.660 21.867 7.613 1.00 18.59 228 GLY A O 1
ATOM 1843 N N . PRO A 1 229 ? 30.588 21.534 9.562 1.00 17.67 229 PRO A N 1
ATOM 1844 C CA . PRO A 1 229 ? 30.176 22.932 9.748 1.00 19.41 229 PRO A CA 1
ATOM 1845 C C . PRO A 1 229 ? 31.353 23.899 9.747 1.00 23.94 229 PRO A C 1
ATOM 1846 O O . PRO A 1 229 ? 31.220 25.060 9.353 1.00 19.64 229 PRO A O 1
ATOM 1850 N N . TRP A 1 230 ? 32.506 23.412 10.207 1.00 15.58 230 TRP A N 1
ATOM 1851 C CA . TRP A 1 230 ? 33.695 24.269 10.256 1.00 20.26 230 TRP A CA 1
ATOM 1852 C C . TRP A 1 230 ? 34.082 24.758 8.868 1.00 23.14 230 TRP A C 1
ATOM 1853 O O . TRP A 1 230 ? 34.829 25.736 8.777 1.00 20.30 230 TRP A O 1
ATOM 1864 N N . SER A 1 231 ? 33.613 24.118 7.790 1.00 19.44 231 SER A N 1
ATOM 1865 C CA . SER A 1 231 ? 34.014 24.541 6.448 1.00 17.80 231 SER A CA 1
ATOM 1866 C C . SER A 1 231 ? 33.005 25.459 5.779 1.00 19.76 231 SER A C 1
ATOM 1867 O O . SER A 1 231 ? 33.193 25.964 4.673 1.00 22.91 231 SER A O 1
ATOM 1870 N N . ILE A 1 232 ? 31.879 25.691 6.446 1.00 18.96 232 ILE A N 1
ATOM 1871 C CA . ILE A 1 232 ? 30.755 26.293 5.711 1.00 19.19 232 ILE A CA 1
ATOM 1872 C C . ILE A 1 232 ? 31.012 27.740 5.364 1.00 22.97 232 ILE A C 1
ATOM 1873 O O . ILE A 1 232 ? 30.570 28.221 4.309 1.00 26.39 232 ILE A O 1
ATOM 1878 N N . ASN A 1 233 ? 31.718 28.502 6.205 1.00 21.70 233 ASN A N 1
ATOM 1879 C CA . ASN A 1 233 ? 31.929 29.897 5.767 1.00 24.29 233 ASN A CA 1
ATOM 1880 C C . ASN A 1 233 ? 32.858 29.988 4.559 1.00 20.46 233 ASN A C 1
ATOM 1881 O O . ASN A 1 233 ? 32.873 30.974 3.819 1.00 21.99 233 ASN A O 1
ATOM 1886 N N . ASP A 1 234 ? 33.639 28.926 4.342 1.00 19.23 234 ASP A N 1
ATOM 1887 C CA . ASP A 1 234 ? 34.510 28.872 3.177 1.00 23.28 234 ASP A CA 1
ATOM 1888 C C . ASP A 1 234 ? 33.645 28.669 1.935 1.00 25.54 234 ASP A C 1
ATOM 1889 O O . ASP A 1 234 ? 33.825 29.325 0.915 1.00 23.74 234 ASP A O 1
ATOM 1894 N N . VAL A 1 235 ? 32.690 27.749 2.069 1.00 23.51 235 VAL A N 1
ATOM 1895 C CA . VAL A 1 235 ? 31.711 27.556 0.990 1.00 23.38 235 VAL A CA 1
ATOM 1896 C C . VAL A 1 235 ? 31.030 28.884 0.718 1.00 21.02 235 VAL A C 1
ATOM 1897 O O . VAL A 1 235 ? 30.840 29.264 -0.433 1.00 27.32 235 VAL A O 1
ATOM 1901 N N . LYS A 1 236 ? 30.663 29.617 1.773 1.00 22.51 236 LYS A N 1
ATOM 1902 C CA . LYS A 1 236 ? 29.884 30.830 1.485 1.00 29.61 236 LYS A CA 1
ATOM 1903 C C . LYS A 1 236 ? 30.768 31.901 0.859 1.00 33.42 236 LYS A C 1
ATOM 1904 O O . LYS A 1 236 ? 30.343 32.597 -0.071 1.00 35.00 236 LYS A O 1
ATOM 1910 N N . LYS A 1 237 ? 31.994 32.012 1.368 1.00 25.77 237 LYS A N 1
ATOM 1911 C CA . LYS A 1 237 ? 32.932 32.973 0.784 1.00 27.06 237 LYS A CA 1
ATOM 1912 C C . LYS A 1 237 ? 33.216 32.666 -0.678 1.00 26.98 237 LYS A C 1
ATOM 1913 O O . LYS A 1 237 ? 33.559 33.563 -1.456 1.00 27.10 237 LYS A O 1
ATOM 1919 N N . ALA A 1 238 ? 33.087 31.409 -1.101 1.00 25.48 238 ALA A N 1
ATOM 1920 C CA . ALA A 1 238 ? 33.334 31.095 -2.507 1.00 23.26 238 ALA A CA 1
ATOM 1921 C C . ALA A 1 238 ? 32.114 31.366 -3.381 1.00 25.43 238 ALA A C 1
ATOM 1922 O O . ALA A 1 238 ? 32.099 31.212 -4.605 1.00 26.60 238 ALA A O 1
ATOM 1924 N N . GLY A 1 239 ? 31.019 31.785 -2.752 1.00 25.27 239 GLY A N 1
ATOM 1925 C CA . GLY A 1 239 ? 29.851 32.134 -3.532 1.00 26.29 239 GLY A CA 1
ATOM 1926 C C . GLY A 1 239 ? 29.055 30.931 -3.985 1.00 30.61 239 GLY A C 1
ATOM 1927 O O . GLY A 1 239 ? 28.273 30.993 -4.944 1.00 27.86 239 GLY A O 1
ATOM 1928 N N . ILE A 1 240 ? 29.206 29.787 -3.321 1.00 22.60 240 ILE A N 1
ATOM 1929 C CA . ILE A 1 240 ? 28.477 28.610 -3.789 1.00 24.76 240 ILE A CA 1
ATOM 1930 C C . ILE A 1 240 ? 27.095 28.509 -3.161 1.00 24.21 240 ILE A C 1
ATOM 1931 O O . ILE A 1 240 ? 26.946 28.686 -1.948 1.00 23.25 240 ILE A O 1
ATOM 1936 N N . ASN A 1 241 ? 26.085 28.232 -3.976 1.00 22.59 241 ASN A N 1
ATOM 1937 C CA . ASN A 1 241 ? 24.747 27.951 -3.484 1.00 20.80 241 ASN A CA 1
ATOM 1938 C C . ASN A 1 241 ? 24.659 26.460 -3.160 1.00 24.28 241 ASN A C 1
ATOM 1939 O O . ASN A 1 241 ? 24.677 25.635 -4.070 1.00 26.38 241 ASN A O 1
ATOM 1944 N N . PHE A 1 242 ? 24.570 26.138 -1.872 1.00 30.20 242 PHE A N 1
ATOM 1945 C CA . PHE A 1 242 ? 24.669 24.738 -1.479 1.00 24.56 242 PHE A CA 1
ATOM 1946 C C . PHE A 1 242 ? 23.517 24.224 -0.636 1.00 20.57 242 PHE A C 1
ATOM 1947 O O . PHE A 1 242 ? 22.660 24.930 -0.128 1.00 19.80 242 PHE A O 1
ATOM 1955 N N . GLY A 1 243 ? 23.518 22.903 -0.472 1.00 20.81 243 GLY A N 1
ATOM 1956 C CA . GLY A 1 243 ? 22.675 22.254 0.511 1.00 21.18 243 GLY A CA 1
ATOM 1957 C C . GLY A 1 243 ? 23.492 21.220 1.274 1.00 26.18 243 GLY A C 1
ATOM 1958 O O . GLY A 1 243 ? 24.660 21.028 0.908 1.00 19.01 243 GLY A O 1
ATOM 1959 N N . VAL A 1 244 ? 22.893 20.584 2.271 1.00 20.01 244 VAL A N 1
ATOM 1960 C CA . VAL A 1 244 ? 23.602 19.592 3.088 1.00 15.01 244 VAL A CA 1
ATOM 1961 C C . VAL A 1 244 ? 22.696 18.391 3.290 1.00 23.11 244 VAL A C 1
ATOM 1962 O O . VAL A 1 244 ? 21.553 18.622 3.699 1.00 16.77 244 VAL A O 1
ATOM 1966 N N . VAL A 1 245 ? 23.165 17.184 3.022 1.00 21.16 245 VAL A N 1
ATOM 1967 C CA . VAL A 1 245 ? 22.429 15.960 3.302 1.00 18.92 245 VAL A CA 1
ATOM 1968 C C . VAL A 1 245 ? 23.366 14.905 3.886 1.00 18.51 245 VAL A C 1
ATOM 1969 O O . VAL A 1 245 ? 24.581 15.006 3.654 1.00 24.21 245 VAL A O 1
ATOM 1973 N N . PRO A 1 246 ? 22.892 13.900 4.601 1.00 17.96 246 PRO A N 1
ATOM 1974 C CA . PRO A 1 246 ? 23.772 12.843 5.094 1.00 15.08 246 PRO A CA 1
ATOM 1975 C C . PRO A 1 246 ? 24.316 12.022 3.933 1.00 22.28 246 PRO A C 1
ATOM 1976 O O . PRO A 1 246 ? 23.713 11.932 2.871 1.00 19.54 246 PRO A O 1
ATOM 1980 N N . LEU A 1 247 ? 25.462 11.404 4.204 1.00 20.20 247 LEU A N 1
ATOM 1981 C CA . LEU A 1 247 ? 25.927 10.362 3.296 1.00 18.54 247 LEU A CA 1
ATOM 1982 C C . LEU A 1 247 ? 24.829 9.310 3.194 1.00 15.82 247 LEU A C 1
ATOM 1983 O O . LEU A 1 247 ? 24.379 8.778 4.217 1.00 21.73 247 LEU A O 1
ATOM 1988 N N . PRO A 1 248 ? 24.378 9.003 1.987 1.00 20.94 248 PRO A N 1
ATOM 1989 C CA . PRO A 1 248 ? 23.206 8.119 1.867 1.00 28.62 248 PRO A CA 1
ATOM 1990 C C . PRO A 1 248 ? 23.569 6.655 2.059 1.00 29.80 248 PRO A C 1
ATOM 1991 O O . PRO A 1 248 ? 24.729 6.234 1.966 1.00 21.68 248 PRO A O 1
ATOM 1995 N N . PRO A 1 249 ? 22.532 5.874 2.330 1.00 21.66 249 PRO A N 1
ATOM 1996 C CA . PRO A 1 249 ? 22.688 4.447 2.581 1.00 19.61 249 PRO A CA 1
ATOM 1997 C C . PRO A 1 249 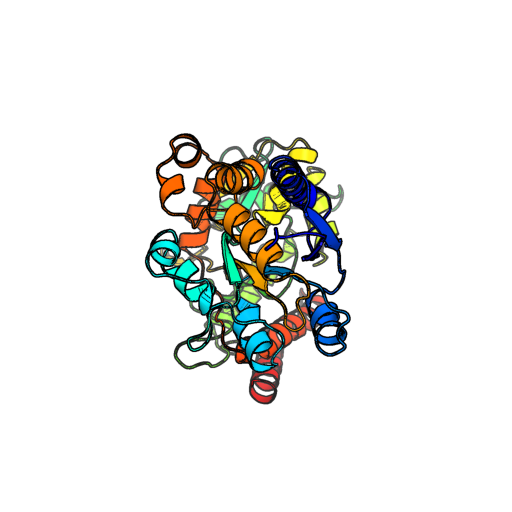? 23.167 3.716 1.331 1.00 21.79 249 PRO A C 1
ATOM 1998 O O . PRO A 1 249 ? 22.737 3.966 0.209 1.00 25.86 249 PRO A O 1
ATOM 2002 N N . ILE A 1 250 ? 24.083 2.787 1.547 1.00 24.42 250 ILE A N 1
ATOM 2003 C CA . ILE A 1 250 ? 24.521 1.867 0.489 1.00 25.50 250 ILE A CA 1
ATOM 2004 C C . ILE A 1 250 ? 23.525 0.723 0.393 1.00 28.16 250 ILE A C 1
ATOM 2005 O O . ILE A 1 250 ? 23.122 0.128 1.399 1.00 30.14 250 ILE A O 1
ATOM 2010 N N . ILE A 1 251 ? 23.083 0.379 -0.812 1.00 32.19 251 ILE A N 1
ATOM 2011 C CA . ILE A 1 251 ? 22.070 -0.677 -0.879 1.00 46.07 251 ILE A CA 1
ATOM 2012 C C . ILE A 1 251 ? 22.681 -2.013 -1.297 1.00 46.24 251 ILE A C 1
ATOM 2013 O O . ILE A 1 251 ? 23.450 -2.070 -2.254 1.00 57.31 251 ILE A O 1
ATOM 2018 N N . LYS A 1 252 ? 22.305 -3.029 -0.541 1.00 40.64 252 LYS A N 1
ATOM 2019 C CA . LYS A 1 252 ? 22.715 -4.409 -0.731 1.00 48.64 252 LYS A CA 1
ATOM 2020 C C . LYS A 1 252 ? 21.497 -5.325 -0.598 1.00 49.14 252 LYS A C 1
ATOM 2021 O O . LYS A 1 252 ? 20.855 -5.389 0.445 1.00 47.01 252 LYS A O 1
ATOM 2027 N N . ASP A 1 253 ? 21.211 -6.001 -1.695 1.00 55.74 253 ASP A N 1
ATOM 2028 C CA . ASP A 1 253 ? 20.035 -6.805 -1.941 1.00 54.56 253 ASP A CA 1
ATOM 2029 C C . ASP A 1 253 ? 18.785 -6.198 -1.313 1.00 56.46 253 ASP A C 1
ATOM 2030 O O . ASP A 1 253 ? 18.085 -6.860 -0.547 1.00 51.93 253 ASP A O 1
ATOM 2035 N N . GLY A 1 254 ? 18.495 -4.944 -1.636 1.00 62.89 254 GLY A N 1
ATOM 2036 C CA . GLY A 1 254 ? 17.314 -4.262 -1.138 1.00 61.65 254 GLY A CA 1
ATOM 2037 C C . GLY A 1 254 ? 17.443 -3.786 0.297 1.00 54.87 254 GLY A C 1
ATOM 2038 O O . GLY A 1 254 ? 16.479 -3.252 0.854 1.00 56.93 254 GLY A O 1
ATOM 2039 N N . LYS A 1 255 ? 18.615 -3.970 0.895 1.00 41.55 255 LYS A N 1
ATOM 2040 C CA . LYS A 1 255 ? 18.865 -3.575 2.275 1.00 43.20 255 LYS A CA 1
ATOM 2041 C C . LYS A 1 255 ? 19.652 -2.277 2.390 1.00 30.95 255 LYS A C 1
ATOM 2042 O O . LYS A 1 255 ? 20.544 -2.040 1.576 1.00 32.81 255 LYS A O 1
ATOM 2048 N N . GLU A 1 256 ? 19.356 -1.439 3.381 1.00 29.20 256 GLU A N 1
ATOM 2049 C CA . GLU A 1 256 ? 20.152 -0.233 3.563 1.00 27.18 256 GLU A CA 1
ATOM 2050 C C . GLU A 1 256 ? 21.303 -0.473 4.539 1.00 25.68 256 GLU A C 1
ATOM 2051 O O . GLU A 1 256 ? 21.125 -1.094 5.578 1.00 24.84 256 GLU A O 1
ATOM 2057 N N . TYR A 1 257 ? 22.458 0.062 4.198 1.00 27.65 257 TYR A N 1
ATOM 2058 C CA . TYR A 1 257 ? 23.642 0.091 5.049 1.00 23.51 257 TYR A CA 1
ATOM 2059 C C . TYR A 1 257 ? 24.075 1.549 5.185 1.00 22.54 257 TYR A C 1
ATOM 2060 O O . TYR A 1 257 ? 24.739 2.058 4.290 1.00 23.78 257 TYR A O 1
ATOM 2069 N N . TRP A 1 258 ? 23.665 2.182 6.276 1.00 24.78 258 TRP A N 1
ATOM 2070 C CA . TRP A 1 258 ? 23.912 3.589 6.505 1.00 22.63 258 TRP A CA 1
ATOM 2071 C C . TRP A 1 258 ? 25.359 3.868 6.890 1.00 17.94 258 TRP A C 1
ATOM 2072 O O . TRP A 1 258 ? 25.820 3.317 7.886 1.00 21.74 258 TRP A O 1
ATOM 2083 N N . PRO A 1 259 ? 26.002 4.744 6.140 1.00 19.73 259 PRO A N 1
ATOM 2084 C CA . PRO A 1 259 ? 27.295 5.248 6.621 1.00 19.33 259 PRO A CA 1
ATOM 2085 C C . PRO A 1 259 ? 27.108 5.819 8.026 1.00 24.51 259 PRO A C 1
ATOM 2086 O O . PRO A 1 259 ? 26.062 6.425 8.289 1.00 22.64 259 PRO A O 1
ATOM 2090 N N . ARG A 1 260 ? 28.104 5.633 8.876 1.00 20.47 260 ARG A N 1
ATOM 2091 C CA . ARG A 1 260 ? 28.063 6.041 10.275 1.00 19.00 260 ARG A CA 1
ATOM 2092 C C . ARG A 1 260 ? 29.291 6.872 10.642 1.00 21.21 260 ARG A C 1
ATOM 2093 O O . ARG A 1 260 ? 30.246 6.385 11.254 1.00 20.27 260 ARG A O 1
ATOM 2101 N N . PRO A 1 261 ? 29.296 8.149 10.292 1.00 18.67 261 PRO A N 1
ATOM 2102 C CA . PRO A 1 261 ? 30.474 8.960 10.598 1.00 16.56 261 PRO A CA 1
ATOM 2103 C C . PRO A 1 261 ? 30.599 9.122 12.100 1.00 23.08 261 PRO A C 1
ATOM 2104 O O . PRO A 1 261 ? 29.620 9.161 12.847 1.00 22.47 261 PRO A O 1
ATOM 2108 N N . TYR A 1 262 ? 31.853 9.268 12.514 1.00 18.37 262 TYR A N 1
ATOM 2109 C CA . TYR A 1 262 ? 32.048 9.803 13.851 1.00 20.62 262 TYR A CA 1
ATOM 2110 C C . TYR A 1 262 ? 31.574 11.253 13.909 1.00 16.96 262 TYR A C 1
ATOM 2111 O O . TYR A 1 262 ? 31.651 12.009 12.943 1.00 18.38 262 TYR A O 1
ATOM 2120 N N . GLY A 1 263 ? 31.100 11.682 15.059 1.00 15.28 263 GLY A N 1
ATOM 2121 C CA . GLY A 1 263 ? 30.671 13.060 15.250 1.00 21.05 263 GLY A CA 1
ATOM 2122 C C . GLY A 1 263 ? 31.078 13.519 16.639 1.00 22.78 263 GLY A C 1
ATOM 2123 O O . GLY A 1 263 ? 31.618 12.740 17.440 1.00 23.27 263 GLY A O 1
ATOM 2124 N N . GLY A 1 264 ? 30.840 14.796 16.973 1.00 16.94 264 GLY A N 1
ATOM 2125 C CA . GLY A 1 264 ? 31.274 15.172 18.309 1.00 20.51 264 GLY A CA 1
ATOM 2126 C C . GLY A 1 264 ? 30.573 16.413 18.824 1.00 27.97 264 GLY A C 1
ATOM 2127 O O . GLY A 1 264 ? 29.746 17.020 18.132 1.00 18.93 264 GLY A O 1
ATOM 2128 N N . VAL A 1 265 ? 30.962 16.769 20.047 1.00 19.49 265 VAL A N 1
ATOM 2129 C CA . VAL A 1 265 ? 30.416 17.984 20.645 1.00 19.79 265 VAL A CA 1
ATOM 2130 C C . VAL A 1 265 ? 31.561 18.992 20.691 1.00 19.28 265 VAL A C 1
ATOM 2131 O O . VAL A 1 265 ? 32.608 18.614 21.218 1.00 16.97 265 VAL A O 1
ATOM 2135 N N . LYS A 1 266 ? 31.371 20.182 20.154 1.00 17.05 266 LYS A N 1
ATOM 2136 C CA . LYS A 1 266 ? 32.446 21.177 20.264 1.00 16.86 266 LYS A CA 1
ATOM 2137 C C . LYS A 1 266 ? 32.480 21.794 21.656 1.00 20.56 266 LYS A C 1
ATOM 2138 O O . LYS A 1 266 ? 31.477 22.225 22.232 1.00 17.13 266 LYS A O 1
ATOM 2144 N N . LEU A 1 267 ? 33.694 21.840 22.215 1.00 18.97 267 LEU A N 1
ATOM 2145 C CA . LEU A 1 267 ? 33.907 22.319 23.574 1.00 16.90 267 LEU A CA 1
ATOM 2146 C C . LEU A 1 267 ? 34.836 23.526 23.580 1.00 24.61 267 LEU A C 1
ATOM 2147 O O . LEU A 1 267 ? 35.756 23.613 22.759 1.00 20.39 267 LEU A O 1
ATOM 2152 N N . ILE A 1 268 ? 34.612 24.435 24.513 1.00 24.25 268 ILE A N 1
ATOM 2153 C CA . ILE A 1 268 ? 35.660 25.391 24.863 1.00 23.05 268 ILE A CA 1
ATOM 2154 C C . ILE A 1 268 ? 36.230 24.861 26.187 1.00 25.17 268 ILE A C 1
ATOM 2155 O O . ILE A 1 268 ? 35.528 24.758 27.189 1.00 22.56 268 ILE A O 1
ATOM 2160 N N . TYR A 1 269 ? 37.499 24.459 26.155 1.00 23.60 269 TYR A N 1
ATOM 2161 C CA . TYR A 1 269 ? 38.137 23.802 27.278 1.00 20.32 269 TYR A CA 1
ATOM 2162 C C . TYR A 1 269 ? 38.875 24.794 28.184 1.00 21.83 269 TYR A C 1
ATOM 2163 O O . TYR A 1 269 ? 39.375 25.797 27.656 1.00 21.58 269 TYR A O 1
ATOM 2172 N N . PHE A 1 270 ? 38.958 24.476 29.473 1.00 19.63 270 PHE A N 1
ATOM 2173 C CA . PHE A 1 270 ? 39.724 25.331 30.392 1.00 24.91 270 PHE A CA 1
ATOM 21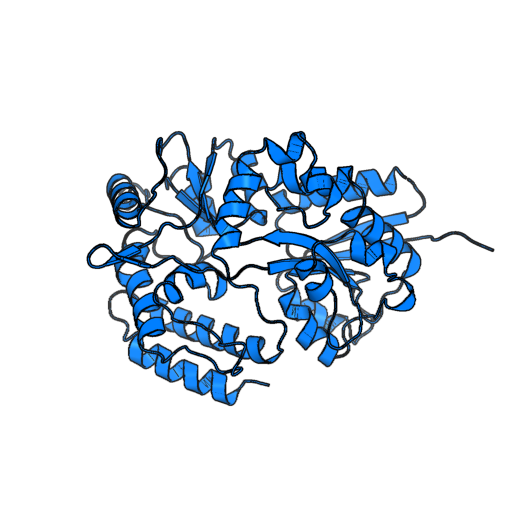74 C C . PHE A 1 270 ? 41.079 24.691 30.628 1.00 20.09 270 PHE A C 1
ATOM 2175 O O . PHE A 1 270 ? 41.111 23.553 31.096 1.00 21.99 270 PHE A O 1
ATOM 2183 N N . ALA A 1 271 ? 42.181 25.378 30.328 1.00 26.04 271 ALA A N 1
ATOM 2184 C CA . ALA A 1 271 ? 43.500 24.754 30.454 1.00 22.06 271 ALA A CA 1
ATOM 2185 C C . ALA A 1 271 ? 44.159 24.861 31.820 1.00 24.15 271 ALA A C 1
ATOM 2186 O O . ALA A 1 271 ? 44.065 25.903 32.468 1.00 23.48 271 ALA A O 1
ATOM 2188 N N . ALA A 1 272 ? 44.833 23.776 32.211 1.00 26.68 272 ALA A N 1
ATOM 2189 C CA . ALA A 1 272 ? 45.670 23.858 33.424 1.00 25.52 272 ALA A CA 1
ATOM 2190 C C . ALA A 1 272 ? 46.632 25.020 33.274 1.00 27.78 272 ALA A C 1
ATOM 2191 O O . ALA A 1 272 ? 47.088 25.369 32.178 1.00 25.60 272 ALA A O 1
ATOM 2193 N N . GLY A 1 273 ? 46.947 25.694 34.378 1.00 34.46 273 GLY A N 1
ATOM 2194 C CA . GLY A 1 273 ? 47.837 26.843 34.237 1.00 34.47 273 GLY A CA 1
ATOM 2195 C C . GLY A 1 273 ? 47.095 28.075 33.772 1.00 37.55 273 GLY A C 1
ATOM 2196 O O . GLY A 1 273 ? 47.710 29.104 33.511 1.00 28.78 273 GLY A O 1
ATOM 2197 N N . ILE A 1 274 ? 45.765 27.995 33.667 1.00 32.86 274 ILE A N 1
ATOM 2198 C CA . ILE A 1 274 ? 44.999 29.158 33.217 1.00 27.47 274 ILE A CA 1
ATOM 2199 C C . ILE A 1 274 ? 45.291 30.375 34.080 1.00 30.44 274 ILE A C 1
ATOM 2200 O O . ILE A 1 274 ? 45.388 30.249 35.305 1.00 28.33 274 ILE A O 1
ATOM 2205 N N . LYS A 1 275 ? 45.445 31.550 33.475 1.00 29.60 275 LYS A N 1
ATOM 2206 C CA . LYS A 1 275 ? 45.841 32.710 34.272 1.00 36.48 275 LYS A CA 1
ATOM 2207 C C . LYS A 1 275 ? 44.667 33.579 34.681 1.00 41.97 275 LYS A C 1
ATOM 2208 O O . LYS A 1 275 ? 44.710 34.262 35.699 1.00 31.91 275 LYS A O 1
ATOM 2214 N N . ASN A 1 276 ? 43.589 33.586 33.913 1.00 35.07 276 ASN A N 1
ATOM 2215 C CA . ASN A 1 276 ? 42.489 34.519 34.147 1.00 38.94 276 ASN A CA 1
ATOM 2216 C C . ASN A 1 276 ? 41.174 33.759 34.272 1.00 37.20 276 ASN A C 1
ATOM 2217 O O . ASN A 1 276 ? 40.289 33.870 33.419 1.00 33.90 276 ASN A O 1
ATOM 2222 N N . LYS A 1 277 ? 41.027 32.956 35.321 1.00 31.23 277 LYS A N 1
ATOM 2223 C CA . LYS A 1 277 ? 39.935 31.984 35.358 1.00 28.46 277 LYS A CA 1
ATOM 2224 C C . LYS A 1 277 ? 38.551 32.621 35.321 1.00 34.11 277 LYS A C 1
ATOM 2225 O O . LYS A 1 277 ? 37.743 32.254 34.456 1.00 32.81 277 LYS A O 1
ATOM 2231 N N . ASP A 1 278 ? 38.256 33.552 36.228 1.00 25.58 278 ASP A N 1
ATOM 2232 C CA . ASP A 1 278 ? 36.911 34.119 36.255 1.00 33.51 278 ASP A CA 1
ATOM 2233 C C . ASP A 1 278 ? 36.576 34.882 34.984 1.00 36.59 278 ASP A C 1
ATOM 2234 O O . ASP A 1 278 ? 35.457 34.850 34.468 1.00 26.11 278 ASP A O 1
ATOM 2239 N N . ALA A 1 279 ? 37.549 35.627 34.451 1.00 27.94 279 ALA A N 1
ATOM 2240 C CA . ALA A 1 279 ? 37.251 36.320 33.205 1.00 22.28 279 ALA A CA 1
ATOM 2241 C C . ALA A 1 279 ? 36.972 35.301 32.105 1.00 28.88 279 ALA A C 1
ATOM 2242 O O . ALA A 1 279 ? 36.126 35.475 31.230 1.00 25.63 279 ALA A O 1
ATOM 2244 N N . ALA A 1 280 ? 37.729 34.198 32.145 1.00 24.39 280 ALA A N 1
ATOM 2245 C CA . ALA A 1 280 ? 37.604 33.248 31.030 1.00 29.56 280 ALA A CA 1
ATOM 2246 C C . ALA A 1 280 ? 36.291 32.480 31.139 1.00 24.99 280 ALA A C 1
ATOM 2247 O O . ALA A 1 280 ? 35.654 32.143 30.150 1.00 25.32 280 ALA A O 1
ATOM 2249 N N . TRP A 1 281 ? 35.887 32.217 32.378 1.00 29.35 281 TRP A N 1
ATOM 2250 C CA . TRP A 1 281 ? 34.594 31.591 32.624 1.00 38.95 281 TRP A CA 1
ATOM 2251 C C . TRP A 1 281 ? 33.443 32.421 32.058 1.00 36.07 281 TRP A C 1
ATOM 2252 O O . TRP A 1 281 ? 32.582 31.901 31.349 1.00 26.37 281 TRP A O 1
ATOM 2263 N N . LYS A 1 282 ? 33.442 33.709 32.395 1.00 30.95 282 LYS A N 1
ATOM 2264 C CA . LYS A 1 282 ? 32.404 34.640 31.952 1.00 28.87 282 LYS A CA 1
ATOM 2265 C C . LYS A 1 282 ? 32.304 34.706 30.440 1.00 30.51 282 LYS A C 1
ATOM 2266 O O . LYS A 1 282 ? 31.222 34.700 29.854 1.00 25.91 282 LYS A O 1
ATOM 2272 N N . PHE A 1 283 ? 33.451 34.782 29.756 1.00 23.17 283 PHE A N 1
ATOM 2273 C CA . PHE A 1 283 ? 33.392 34.749 28.305 1.00 19.37 283 PHE A CA 1
ATOM 2274 C C . PHE A 1 283 ? 32.842 33.430 27.774 1.00 22.62 283 PHE A C 1
ATOM 2275 O O . PHE A 1 283 ? 32.037 33.433 26.837 1.00 23.74 283 PHE A O 1
ATOM 2283 N N . ALA A 1 284 ? 33.271 32.302 28.327 1.00 22.25 284 ALA A N 1
ATOM 2284 C CA . ALA A 1 284 ? 32.857 30.988 27.838 1.00 23.53 284 ALA A CA 1
ATOM 2285 C C . ALA A 1 284 ? 31.368 30.759 28.088 1.00 26.15 284 ALA A C 1
ATOM 2286 O O . ALA A 1 284 ? 30.676 30.190 27.247 1.00 18.41 284 ALA A O 1
ATOM 2288 N N . LYS A 1 285 ? 30.952 31.200 29.276 1.00 27.53 285 LYS A N 1
ATOM 2289 C CA . LYS A 1 285 ? 29.553 31.051 29.674 1.00 25.19 285 LYS A CA 1
ATOM 2290 C C . LYS A 1 285 ? 28.665 31.852 28.721 1.00 26.89 285 LYS A C 1
ATOM 2291 O O . LYS A 1 285 ? 27.596 31.386 28.298 1.00 25.31 285 LYS A O 1
ATOM 2297 N N . TRP A 1 286 ? 29.160 33.045 28.379 1.00 23.11 286 TRP A N 1
ATOM 2298 C CA . TRP A 1 286 ? 28.482 33.898 27.416 1.00 25.35 286 TRP A CA 1
ATOM 2299 C C . TRP A 1 286 ? 28.435 33.208 26.057 1.00 30.95 286 TRP A C 1
ATOM 2300 O O . TRP A 1 286 ? 27.372 33.133 25.444 1.00 35.24 286 TRP A O 1
ATOM 2311 N N . LEU A 1 287 ? 29.577 32.709 25.599 1.00 24.18 287 LEU A N 1
ATOM 2312 C CA . LEU A 1 287 ? 29.694 32.135 24.262 1.00 23.20 287 LEU A CA 1
ATOM 2313 C C . LEU A 1 287 ? 28.775 30.926 24.129 1.00 25.68 287 LEU A C 1
ATOM 2314 O O . LEU A 1 287 ? 28.281 30.627 23.042 1.00 31.07 287 LEU A O 1
ATOM 2319 N N . THR A 1 288 ? 28.588 30.225 25.247 1.00 23.00 288 THR A N 1
ATOM 2320 C CA . THR A 1 288 ? 27.890 28.946 25.147 1.00 25.09 288 THR A CA 1
ATOM 2321 C C . THR A 1 288 ? 26.457 29.043 25.660 1.00 26.79 288 THR A C 1
ATOM 2322 O O . THR A 1 288 ? 25.688 28.128 25.317 1.00 24.93 288 THR A O 1
ATOM 2326 N N . THR A 1 289 ? 26.099 30.075 26.424 1.00 21.52 289 THR A N 1
ATOM 2327 C CA . THR A 1 289 ? 24.715 30.074 26.923 1.00 23.62 289 THR A CA 1
ATOM 2328 C C . THR A 1 289 ? 23.927 31.318 26.524 1.00 24.51 289 THR A C 1
ATOM 2329 O O . THR A 1 289 ? 22.764 31.412 26.940 1.00 25.52 289 THR A O 1
ATOM 2333 N N . SER A 1 290 ? 24.508 32.207 25.739 1.00 25.05 290 SER A N 1
ATOM 2334 C CA . SER A 1 290 ? 23.788 33.351 25.181 1.00 29.55 290 SER A CA 1
ATOM 2335 C C . SER A 1 290 ? 23.141 32.976 23.857 1.00 29.85 290 SER A C 1
ATOM 2336 O O . SER A 1 290 ? 23.713 32.362 22.957 1.00 23.96 290 SER A O 1
ATOM 2339 N N . GLU A 1 291 ? 21.862 33.340 23.721 1.00 29.45 291 GLU A N 1
ATOM 2340 C CA . GLU A 1 291 ? 21.118 32.857 22.566 1.00 25.89 291 GLU A CA 1
ATOM 2341 C C . GLU A 1 291 ? 21.716 33.360 21.274 1.00 24.38 291 GLU A C 1
ATOM 2342 O O . GLU A 1 291 ? 21.784 32.666 20.266 1.00 31.68 291 GLU A O 1
ATOM 2348 N N . GLU A 1 292 ? 22.155 34.618 21.324 1.00 26.86 292 GLU A N 1
ATOM 2349 C CA . GLU A 1 292 ? 22.552 35.196 20.035 1.00 37.88 292 GLU A CA 1
ATOM 2350 C C . GLU A 1 292 ? 23.936 34.713 19.654 1.00 27.27 292 GLU A C 1
ATOM 2351 O O . GLU A 1 292 ? 24.364 34.616 18.505 1.00 34.32 292 GLU A O 1
ATOM 2357 N N . SER A 1 293 ? 24.702 34.359 20.685 1.00 27.42 293 SER A N 1
ATOM 2358 C CA . SER A 1 293 ? 26.002 33.780 20.353 1.00 27.88 293 SER A CA 1
ATOM 2359 C C . SER A 1 293 ? 25.738 32.456 19.639 1.00 22.48 293 SER A C 1
ATOM 2360 O O . SER A 1 293 ? 26.151 32.222 18.502 1.00 28.71 293 SER A O 1
ATOM 2363 N N . ILE A 1 294 ? 25.013 31.575 20.334 1.00 22.54 294 ILE A N 1
ATOM 2364 C CA . ILE A 1 294 ? 24.775 30.268 19.703 1.00 23.75 294 ILE A CA 1
ATOM 2365 C C . ILE A 1 294 ? 24.029 30.405 18.392 1.00 22.29 294 ILE A C 1
ATOM 2366 O O . ILE A 1 294 ? 24.368 29.702 17.428 1.00 17.07 294 ILE A O 1
ATOM 2371 N N . LYS A 1 295 ? 23.029 31.281 18.310 1.00 24.16 295 LYS A N 1
ATOM 2372 C CA . LYS A 1 295 ? 22.324 31.462 17.041 1.00 22.95 295 LYS A CA 1
ATOM 2373 C C . LYS A 1 295 ? 23.286 31.872 15.940 1.00 28.22 295 LYS A C 1
ATOM 2374 O O . LYS A 1 295 ? 23.160 31.455 14.792 1.00 23.42 295 LYS A O 1
ATOM 2380 N N . THR A 1 296 ? 24.281 32.699 16.310 1.00 26.40 296 THR A N 1
ATOM 2381 C CA . THR A 1 296 ? 25.245 33.136 15.302 1.00 25.82 296 THR A CA 1
ATOM 2382 C C . THR A 1 296 ? 26.122 31.983 14.825 1.00 21.66 296 THR A C 1
ATOM 2383 O O . THR A 1 296 ? 26.325 31.870 13.618 1.00 21.23 296 THR A O 1
ATOM 2387 N N . LEU A 1 297 ? 26.627 31.154 15.729 1.00 19.40 297 LEU A N 1
ATOM 2388 C CA . LEU A 1 297 ? 27.428 30.019 15.259 1.00 21.25 297 LEU A CA 1
ATOM 2389 C C . LEU A 1 297 ? 26.609 29.125 14.352 1.00 18.56 297 LEU A C 1
ATOM 2390 O O . LEU A 1 297 ? 27.022 28.649 13.300 1.00 20.59 297 LEU A O 1
ATOM 2395 N N . ALA A 1 298 ? 25.364 28.871 14.768 1.00 19.02 298 ALA A N 1
ATOM 2396 C CA . ALA A 1 298 ? 24.527 27.952 13.976 1.00 17.51 298 ALA A CA 1
ATOM 2397 C C . ALA A 1 298 ? 24.120 28.512 12.626 1.00 20.29 298 ALA A C 1
ATOM 2398 O O . ALA A 1 298 ? 24.122 27.848 11.587 1.00 27.51 298 ALA A O 1
ATOM 2400 N N . LEU A 1 299 ? 23.725 29.789 12.561 1.00 20.98 299 LEU A N 1
ATOM 2401 C CA . LEU A 1 299 ? 23.232 30.304 11.293 1.00 19.77 299 LEU A CA 1
ATOM 2402 C C . LEU A 1 299 ? 24.376 30.615 10.349 1.00 25.72 299 LEU A C 1
ATOM 2403 O O . LEU A 1 299 ? 24.276 30.549 9.128 1.00 24.44 299 LEU A O 1
ATOM 2408 N N . GLU A 1 300 ? 25.532 30.961 10.931 1.00 19.34 300 GLU A N 1
ATOM 2409 C CA . GLU A 1 300 ? 26.616 31.293 10.010 1.00 18.19 300 GLU A CA 1
ATOM 2410 C C . GLU A 1 300 ? 27.331 30.051 9.494 1.00 23.55 300 GLU A C 1
ATOM 2411 O O . GLU A 1 300 ? 27.763 30.009 8.344 1.00 23.07 300 GLU A O 1
ATOM 2417 N N . LEU A 1 301 ? 27.493 29.049 10.357 1.00 22.91 301 LEU A N 1
ATOM 2418 C CA . LEU A 1 301 ? 28.317 27.893 10.042 1.00 23.11 301 LEU A CA 1
ATOM 2419 C C . LEU A 1 301 ? 27.560 26.582 9.932 1.00 19.76 301 LEU A C 1
ATOM 2420 O O . LEU A 1 301 ? 28.147 25.597 9.464 1.00 20.48 301 LEU A O 1
ATOM 2425 N N . GLY A 1 302 ? 26.306 26.493 10.361 1.00 20.81 302 GLY A N 1
ATOM 2426 C CA . GLY A 1 302 ? 25.614 25.202 10.306 1.00 16.18 302 GLY A CA 1
ATOM 2427 C C . GLY A 1 302 ? 25.839 24.378 11.557 1.00 21.73 302 GLY A C 1
ATOM 2428 O O . GLY A 1 302 ? 25.432 23.217 11.657 1.00 19.41 302 GLY A O 1
ATOM 2429 N N . TYR A 1 303 ? 26.507 24.927 12.578 1.00 20.31 303 TYR A N 1
ATOM 2430 C CA . TYR A 1 303 ? 26.677 24.174 13.815 1.00 19.02 303 TYR A CA 1
ATOM 2431 C C . TYR A 1 303 ? 25.324 23.840 14.427 1.00 26.52 303 TYR A C 1
ATOM 2432 O O . TYR A 1 303 ? 24.458 24.709 14.492 1.00 21.37 303 TYR A O 1
ATOM 2441 N N . ILE A 1 304 ? 25.130 22.616 14.900 1.00 21.21 304 ILE A N 1
ATOM 2442 C CA . ILE A 1 304 ? 23.853 22.316 15.567 1.00 17.49 304 ILE A CA 1
ATOM 2443 C C . ILE A 1 304 ? 23.889 22.738 17.018 1.00 18.51 304 ILE A C 1
ATOM 2444 O O . ILE A 1 304 ? 24.744 22.286 17.795 1.00 18.97 304 ILE A O 1
ATOM 2449 N N . PRO A 1 305 ? 22.971 23.600 17.444 1.00 17.00 305 PRO A N 1
ATOM 2450 C CA . PRO A 1 305 ? 22.972 24.015 18.834 1.00 15.92 305 PRO A CA 1
ATOM 2451 C C . PRO A 1 305 ? 22.818 22.836 19.778 1.00 24.87 305 PRO A C 1
ATOM 2452 O O . PRO A 1 305 ? 22.104 21.864 19.519 1.00 17.69 305 PRO A O 1
ATOM 2456 N N . VAL A 1 306 ? 23.506 22.939 20.908 1.00 16.40 306 VAL A N 1
ATOM 2457 C CA . VAL A 1 306 ? 23.280 22.013 22.007 1.00 16.67 306 VAL A CA 1
ATOM 2458 C C . VAL A 1 306 ? 22.678 22.820 23.167 1.00 18.32 306 VAL A C 1
ATOM 2459 O O . VAL A 1 306 ? 22.465 22.284 24.238 1.00 17.78 306 VAL A O 1
ATOM 2463 N N . LEU A 1 307 ? 22.441 24.101 22.927 1.00 23.67 307 LEU A N 1
ATOM 2464 C CA . LEU A 1 307 ? 21.747 24.987 23.860 1.00 24.99 307 LEU A CA 1
ATOM 2465 C C . LEU A 1 307 ? 20.234 24.847 23.605 1.00 26.62 307 LEU A C 1
ATOM 2466 O O . LEU A 1 307 ? 19.736 25.458 22.667 1.00 23.55 307 LEU A O 1
ATOM 2471 N N . THR A 1 308 ? 19.588 24.029 24.416 1.00 26.32 308 THR A N 1
ATOM 2472 C CA . THR A 1 308 ? 18.242 23.535 24.182 1.00 29.63 308 THR A CA 1
ATOM 2473 C C . THR A 1 308 ? 17.294 24.641 23.731 1.00 30.22 308 THR A C 1
ATOM 2474 O O . THR A 1 308 ? 16.690 24.503 22.666 1.00 27.12 308 THR A O 1
ATOM 2478 N N . LYS A 1 309 ? 17.247 25.694 24.529 1.00 32.76 309 LYS A N 1
ATOM 2479 C CA . LYS A 1 309 ? 16.382 26.836 24.262 1.00 42.64 309 LYS A CA 1
ATOM 2480 C C . LYS A 1 309 ? 16.364 27.278 22.806 1.00 43.17 309 LYS A C 1
ATOM 2481 O O . LYS A 1 309 ? 15.296 27.564 22.259 1.00 32.32 309 LYS A O 1
ATOM 2487 N N . VAL A 1 310 ? 17.511 27.366 22.131 1.00 29.44 310 VAL A N 1
ATOM 2488 C CA . VAL A 1 310 ? 17.520 27.964 20.798 1.00 24.41 310 VAL A CA 1
ATOM 2489 C C . VAL A 1 310 ? 17.007 27.007 19.725 1.00 19.99 310 VAL A C 1
ATOM 2490 O O . VAL A 1 310 ? 16.711 27.444 18.611 1.00 27.29 310 VAL A O 1
ATOM 2494 N N . LEU A 1 311 ? 16.898 25.730 20.071 1.00 21.77 311 LEU A N 1
ATOM 2495 C CA . LEU A 1 311 ? 16.351 24.745 19.141 1.00 31.43 311 LEU A CA 1
ATOM 2496 C C . LEU A 1 311 ? 14.895 25.050 18.805 1.00 31.55 311 LEU A C 1
ATOM 2497 O O . LEU A 1 311 ? 14.371 24.579 17.795 1.00 28.72 311 LEU A O 1
ATOM 2502 N N . ASP A 1 312 ? 14.247 25.837 19.666 1.00 27.72 312 ASP A N 1
ATOM 2503 C CA . ASP A 1 312 ? 12.829 26.160 19.459 1.00 32.33 312 ASP A CA 1
ATOM 2504 C C . ASP A 1 312 ? 12.687 27.511 18.776 1.00 30.97 312 ASP A C 1
ATOM 2505 O O . ASP A 1 312 ? 11.595 27.998 18.484 1.00 31.27 312 ASP A O 1
ATOM 2510 N N . ASP A 1 313 ? 13.826 28.143 18.494 1.00 26.68 313 ASP A N 1
ATOM 2511 C CA . ASP A 1 313 ? 13.808 29.399 17.756 1.00 28.54 313 ASP A CA 1
ATOM 2512 C C . ASP A 1 313 ? 13.493 29.157 16.284 1.00 32.34 313 ASP A C 1
ATOM 2513 O O . ASP A 1 313 ? 14.098 28.373 15.553 1.00 31.45 313 ASP A O 1
ATOM 2518 N N . PRO A 1 314 ? 12.480 29.874 15.809 1.00 34.79 314 PRO A N 1
ATOM 2519 C CA . PRO A 1 314 ? 12.035 29.721 14.421 1.00 28.86 314 PRO A CA 1
ATOM 2520 C C . PRO A 1 314 ? 13.184 29.956 13.439 1.00 27.77 314 PRO A C 1
ATOM 2521 O O . PRO A 1 314 ? 13.258 29.261 12.426 1.00 25.74 314 PRO A O 1
ATOM 2525 N N . GLU A 1 315 ? 14.071 30.901 13.726 1.00 33.77 315 GLU A N 1
ATOM 2526 C CA . GLU A 1 315 ? 15.279 31.138 12.945 1.00 31.55 315 GLU A CA 1
ATOM 2527 C C . GLU A 1 315 ? 16.083 29.849 12.766 1.00 22.24 315 GLU A C 1
ATOM 2528 O O . GLU A 1 315 ? 16.656 29.557 11.715 1.00 35.52 315 GLU A O 1
ATOM 2534 N N . ILE A 1 316 ? 16.107 29.086 13.858 1.00 21.19 316 ILE A N 1
ATOM 2535 C CA . ILE A 1 316 ? 16.825 27.812 13.824 1.00 22.30 316 ILE A CA 1
ATOM 2536 C C . ILE A 1 316 ? 15.965 26.718 13.213 1.00 28.95 316 ILE A C 1
ATOM 2537 O O . ILE A 1 316 ? 16.451 25.977 12.348 1.00 23.23 316 ILE A O 1
ATOM 2542 N N . LYS A 1 317 ? 14.701 26.627 13.620 1.00 23.48 317 LYS A N 1
ATOM 2543 C CA . LYS A 1 317 ? 13.834 25.571 13.084 1.00 21.88 317 LYS A CA 1
ATOM 2544 C C . LYS A 1 317 ? 13.601 25.637 11.592 1.00 15.95 317 LYS A C 1
ATOM 2545 O O . LYS A 1 317 ? 13.274 24.624 10.942 1.00 26.93 317 LYS A O 1
ATOM 2551 N N . ASN A 1 318 ? 13.727 26.796 10.970 1.00 18.95 318 ASN A N 1
ATOM 2552 C CA . ASN A 1 318 ? 13.466 26.892 9.535 1.00 22.59 318 ASN A CA 1
ATOM 2553 C C . ASN A 1 318 ? 14.756 26.999 8.747 1.00 23.15 318 ASN A C 1
ATOM 2554 O O . ASN A 1 318 ? 14.710 27.399 7.586 1.00 22.67 318 ASN A O 1
ATOM 2559 N N . ASP A 1 319 ? 15.896 26.648 9.350 1.00 27.20 319 ASP A N 1
ATOM 2560 C CA . ASP A 1 319 ? 17.172 26.760 8.624 1.00 24.67 319 ASP A CA 1
ATOM 2561 C C . ASP A 1 319 ? 17.588 25.457 7.952 1.00 16.54 319 ASP A C 1
ATOM 2562 O O . ASP A 1 319 ? 17.732 24.405 8.571 1.00 18.76 319 ASP A O 1
ATOM 2567 N N . PRO A 1 320 ? 17.787 25.447 6.639 1.00 19.59 320 PRO A N 1
ATOM 2568 C CA . PRO A 1 320 ? 18.163 24.233 5.923 1.00 22.32 320 PRO A CA 1
ATOM 2569 C C . PRO A 1 320 ? 19.498 23.617 6.320 1.00 22.45 320 PRO A C 1
ATOM 2570 O O . PRO A 1 320 ? 19.568 22.385 6.418 1.00 19.01 320 PRO A O 1
ATOM 2574 N N . VAL A 1 321 ? 20.537 24.433 6.501 1.00 18.61 321 VAL A N 1
ATOM 2575 C CA . VAL A 1 321 ? 21.861 23.833 6.762 1.00 14.27 321 VAL A CA 1
ATOM 2576 C C . VAL A 1 321 ? 21.909 23.146 8.106 1.00 16.62 321 VAL A C 1
ATOM 2577 O O . VAL A 1 321 ? 22.425 22.035 8.247 1.00 18.28 321 VAL A O 1
ATOM 2581 N N . ILE A 1 322 ? 21.365 23.747 9.167 1.00 17.38 322 ILE A N 1
ATOM 2582 C CA . ILE A 1 322 ? 21.362 23.095 10.461 1.00 15.28 322 ILE A CA 1
ATOM 2583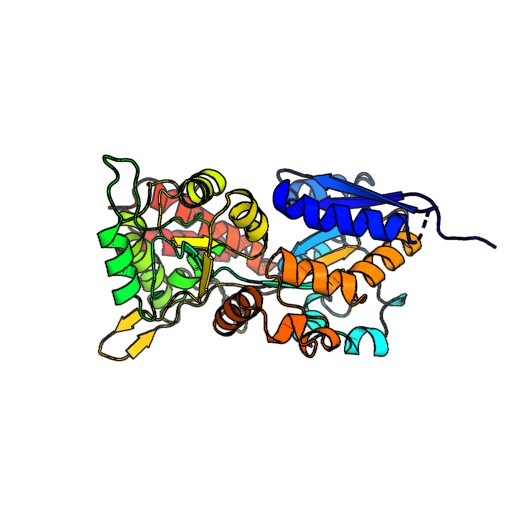 C C . ILE A 1 322 ? 20.550 21.808 10.420 1.00 20.49 322 ILE A C 1
ATOM 2584 O O . ILE A 1 322 ? 20.940 20.783 10.989 1.00 19.39 322 ILE A O 1
ATOM 2589 N N . TYR A 1 323 ? 19.410 21.831 9.736 1.00 21.91 323 TYR A N 1
ATOM 2590 C CA . TYR A 1 323 ? 18.618 20.611 9.555 1.00 19.26 323 TYR A CA 1
ATOM 2591 C C . TYR A 1 323 ? 19.399 19.488 8.877 1.00 15.20 323 TYR A C 1
ATOM 2592 O O . TYR A 1 323 ? 19.422 18.338 9.331 1.00 20.37 323 TYR A O 1
ATOM 2601 N N . GLY A 1 324 ? 20.075 19.800 7.777 1.00 18.22 324 GLY A N 1
ATOM 2602 C CA . GLY A 1 324 ? 20.880 18.792 7.108 1.00 16.42 324 GLY A CA 1
ATOM 2603 C C . GLY A 1 324 ? 21.994 18.245 7.986 1.00 18.14 324 GLY A C 1
ATOM 2604 O O . GLY A 1 324 ? 22.182 17.024 7.973 1.00 18.30 324 GLY A O 1
ATOM 2605 N N . PHE A 1 325 ? 22.747 19.076 8.716 1.00 20.94 325 PHE A N 1
ATOM 2606 C CA . PHE A 1 325 ? 23.785 18.513 9.589 1.00 19.57 325 PHE A CA 1
ATOM 2607 C C . PHE A 1 325 ? 23.122 17.687 10.679 1.00 18.77 325 PHE A C 1
ATOM 2608 O O . PHE A 1 325 ? 23.595 16.651 11.157 1.00 18.69 325 PHE A O 1
ATOM 2616 N N . GLY A 1 326 ? 21.939 18.151 11.110 1.00 17.76 326 GLY A N 1
ATOM 2617 C CA . GLY A 1 326 ? 21.216 17.421 12.157 1.00 17.36 326 GLY A CA 1
ATOM 2618 C C . GLY A 1 326 ? 20.823 16.041 11.660 1.00 16.55 326 GLY A C 1
ATOM 2619 O O . GLY A 1 326 ? 20.998 15.054 12.372 1.00 21.43 326 GLY A O 1
ATOM 2620 N N . GLN A 1 327 ? 20.339 15.968 10.411 1.00 15.03 327 GLN A N 1
ATOM 2621 C CA . GLN A 1 327 ? 20.030 14.659 9.850 1.00 17.53 327 GLN A CA 1
ATOM 2622 C C . GLN A 1 327 ? 21.282 13.790 9.786 1.00 26.02 327 GLN A C 1
ATOM 2623 O O . GLN A 1 327 ? 21.259 12.584 10.034 1.00 20.15 327 GLN A O 1
ATOM 2629 N N . ALA A 1 328 ? 22.428 14.396 9.451 1.00 20.70 328 ALA A N 1
ATOM 2630 C CA . ALA A 1 328 ? 23.654 13.583 9.384 1.00 20.94 328 ALA A CA 1
ATOM 2631 C C . ALA A 1 328 ? 24.060 13.085 10.763 1.00 19.59 328 ALA A C 1
ATOM 2632 O O . ALA A 1 328 ? 24.456 11.933 10.968 1.00 19.24 328 ALA A O 1
ATOM 2634 N N . VAL A 1 329 ? 23.954 13.962 11.763 1.00 20.31 329 VAL A N 1
ATOM 2635 C CA . VAL A 1 329 ? 24.331 13.561 13.122 1.00 22.26 329 VAL A CA 1
ATOM 2636 C C . VAL A 1 329 ? 23.473 12.412 13.609 1.00 19.71 329 VAL A C 1
ATOM 2637 O O . VAL A 1 329 ? 23.916 11.595 14.412 1.00 24.44 329 VAL A O 1
ATOM 2641 N N . GLN A 1 330 ? 22.232 12.321 13.140 1.00 25.93 330 GLN A N 1
ATOM 2642 C CA . GLN A 1 330 ? 21.393 11.195 13.577 1.00 28.34 330 GLN A CA 1
ATOM 2643 C C . GLN A 1 330 ? 22.024 9.849 13.244 1.00 22.14 330 GLN A C 1
ATOM 2644 O O . GLN A 1 330 ? 21.828 8.880 13.976 1.00 28.03 330 GLN A O 1
ATOM 2650 N N . HIS A 1 331 ? 22.757 9.731 12.143 1.00 20.26 331 HIS A N 1
ATOM 2651 C CA . HIS A 1 331 ? 23.423 8.465 11.820 1.00 20.19 331 HIS A CA 1
ATOM 2652 C C . HIS A 1 331 ? 24.847 8.372 12.352 1.00 27.00 331 HIS A C 1
ATOM 2653 O O . HIS A 1 331 ? 25.586 7.400 12.126 1.00 21.54 331 HIS A O 1
ATOM 2660 N N . ALA A 1 332 ? 25.294 9.408 13.065 1.00 25.64 332 ALA A N 1
ATOM 2661 C CA . ALA A 1 332 ? 26.667 9.451 13.551 1.00 23.80 332 ALA A CA 1
ATOM 2662 C C . ALA A 1 332 ? 26.822 8.689 14.866 1.00 24.94 332 ALA A C 1
ATOM 2663 O O . ALA A 1 332 ? 25.828 8.539 15.585 1.00 22.84 332 ALA A O 1
ATOM 2665 N N . TYR A 1 333 ? 28.040 8.255 15.135 1.00 17.95 333 TYR A N 1
ATOM 2666 C CA . TYR A 1 333 ? 28.555 7.751 16.390 1.00 16.19 333 TYR A CA 1
ATOM 2667 C C . TYR A 1 333 ? 29.293 8.863 17.139 1.00 22.75 333 TYR A C 1
ATOM 2668 O O . TYR A 1 333 ? 30.187 9.454 16.522 1.00 21.05 333 TYR A O 1
ATOM 2677 N N . LEU A 1 334 ? 28.902 9.105 18.383 1.00 19.29 334 LEU A N 1
ATOM 2678 C CA . LEU A 1 334 ? 29.615 10.067 19.223 1.00 20.14 334 LEU A CA 1
ATOM 2679 C C . LEU A 1 334 ? 31.014 9.547 19.538 1.00 23.23 334 LEU A C 1
ATOM 2680 O O . LEU A 1 334 ? 31.176 8.407 19.988 1.00 19.94 334 LEU A O 1
ATOM 2685 N N . MET A 1 335 ? 32.050 10.349 19.310 1.00 18.62 335 MET A N 1
ATOM 2686 C CA . MET A 1 335 ? 33.412 9.886 19.596 1.00 20.64 335 MET A CA 1
ATOM 2687 C C . MET A 1 335 ? 33.528 9.493 21.060 1.00 20.50 335 MET A C 1
ATOM 2688 O O . MET A 1 335 ? 32.992 10.213 21.908 1.00 23.05 335 MET A O 1
ATOM 2693 N N . PRO A 1 336 ? 34.211 8.401 21.378 1.00 25.10 336 PRO A N 1
ATOM 2694 C CA . PRO A 1 336 ? 34.410 8.028 22.795 1.00 24.72 336 PRO A CA 1
ATOM 2695 C C . PRO A 1 336 ? 35.294 9.040 23.512 1.00 22.68 336 PRO A C 1
ATOM 2696 O O . PRO A 1 336 ? 36.117 9.703 22.869 1.00 25.88 336 PRO A O 1
ATOM 2700 N N . LYS A 1 337 ? 35.182 9.189 24.822 1.00 25.86 337 LYS A N 1
ATOM 2701 C CA . LYS A 1 337 ? 36.137 10.033 25.548 1.00 25.70 337 LYS A CA 1
ATOM 2702 C C . LYS A 1 337 ? 37.332 9.200 26.025 1.00 25.33 337 LYS A C 1
ATOM 2703 O O . LYS A 1 337 ? 38.288 9.795 26.509 1.00 24.40 337 LYS A O 1
ATOM 2709 N N . SER A 1 338 ? 37.302 7.883 25.904 1.00 24.49 338 SER A N 1
ATOM 2710 C CA . SER A 1 338 ? 38.357 7.010 26.412 1.00 22.18 338 SER A CA 1
ATOM 2711 C C . SER A 1 338 ? 39.723 7.406 25.877 1.00 23.07 338 SER A C 1
ATOM 2712 O O . SER A 1 338 ? 39.835 7.59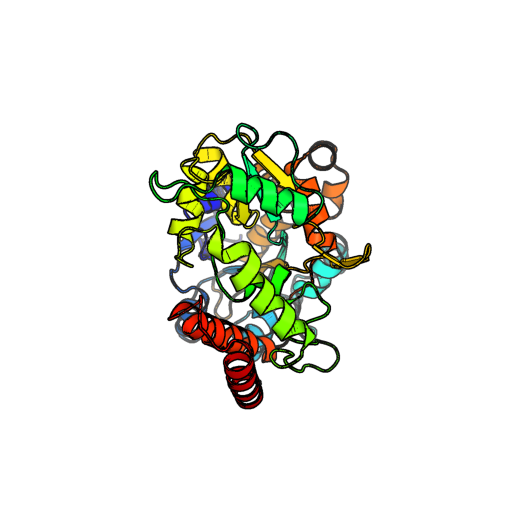3 24.660 1.00 21.80 338 SER A O 1
ATOM 2715 N N . PRO A 1 339 ? 40.751 7.543 26.698 1.00 21.93 339 PRO A N 1
ATOM 2716 C CA . PRO A 1 339 ? 42.123 7.725 26.183 1.00 25.64 339 PRO A CA 1
ATOM 2717 C C . PRO A 1 339 ? 42.568 6.612 25.247 1.00 23.59 339 PRO A C 1
ATOM 2718 O O . PRO A 1 339 ? 43.508 6.808 24.452 1.00 28.60 339 PRO A O 1
ATOM 2722 N N . LYS A 1 340 ? 41.915 5.451 25.273 1.00 26.24 340 LYS A N 1
ATOM 2723 C CA . LYS A 1 340 ? 42.264 4.376 24.341 1.00 25.53 340 LYS A CA 1
ATOM 2724 C C . LYS A 1 340 ? 42.100 4.795 22.888 1.00 27.61 340 LYS A C 1
ATOM 2725 O O . LYS A 1 340 ? 42.754 4.308 21.953 1.00 26.01 340 LYS A O 1
ATOM 2731 N N . MET A 1 341 ? 41.190 5.746 22.664 1.00 27.50 341 MET A N 1
ATOM 2732 C CA . MET A 1 341 ? 40.901 6.147 21.282 1.00 27.57 341 MET A CA 1
ATOM 2733 C C . MET A 1 341 ? 42.130 6.774 20.622 1.00 23.43 341 MET A C 1
ATOM 2734 O O . MET A 1 341 ? 42.239 6.770 19.396 1.00 29.58 341 MET A O 1
ATOM 2739 N N . SER A 1 342 ? 43.055 7.313 21.401 1.00 26.66 342 SER A N 1
ATOM 2740 C CA . SER A 1 342 ? 44.260 7.952 20.869 1.00 27.76 342 SER A CA 1
ATOM 2741 C C . SER A 1 342 ? 45.045 7.038 19.945 1.00 23.78 342 SER A C 1
ATOM 2742 O O . SER A 1 342 ? 45.357 7.413 18.814 1.00 25.22 342 SER A O 1
ATOM 2745 N N . ALA A 1 343 ? 45.346 5.832 20.405 1.00 24.83 343 ALA A N 1
ATOM 2746 C CA . ALA A 1 343 ? 46.049 4.868 19.567 1.00 33.24 343 ALA A CA 1
ATOM 2747 C C . ALA A 1 343 ? 45.165 4.344 18.443 1.00 30.82 343 ALA A C 1
ATOM 2748 O O . ALA A 1 343 ? 45.649 3.910 17.389 1.00 24.78 343 ALA A O 1
ATOM 2750 N N . VAL A 1 344 ? 43.847 4.356 18.636 1.00 26.36 344 VAL A N 1
ATOM 2751 C CA . VAL A 1 344 ? 42.978 3.935 17.536 1.00 17.82 344 VAL A CA 1
ATOM 2752 C C . VAL A 1 344 ? 43.155 4.881 16.367 1.00 20.35 344 VAL A C 1
ATOM 2753 O O . VAL A 1 344 ? 43.323 4.477 15.215 1.00 19.64 344 VAL A O 1
ATOM 2757 N N . TRP A 1 345 ? 43.107 6.185 16.671 1.00 24.41 345 TRP A N 1
ATOM 2758 C CA . TRP A 1 345 ? 43.219 7.141 15.565 1.00 24.95 345 TRP A CA 1
ATOM 2759 C C . TRP A 1 345 ? 44.587 6.967 14.885 1.00 22.28 345 TRP A C 1
ATOM 2760 O O . TRP A 1 345 ? 44.715 6.978 13.665 1.00 23.78 345 TRP A O 1
ATOM 2771 N N . GLY A 1 346 ? 45.638 6.815 15.677 1.00 26.59 346 GLY A N 1
ATOM 2772 C CA . GLY A 1 346 ? 46.964 6.571 15.131 1.00 22.90 346 GLY A CA 1
ATOM 2773 C C . GLY A 1 346 ? 47.009 5.341 14.246 1.00 25.45 346 GLY A C 1
ATOM 2774 O O . GLY A 1 346 ? 47.611 5.333 13.172 1.00 27.67 346 GLY A O 1
ATOM 2775 N N . GLY A 1 347 ? 46.362 4.261 14.665 1.00 25.63 347 GLY A N 1
ATOM 2776 C CA . GLY A 1 347 ? 46.325 3.015 13.929 1.00 23.10 347 GLY A CA 1
ATOM 2777 C C . GLY A 1 347 ? 45.621 3.155 12.611 1.00 26.47 347 GLY A C 1
ATOM 2778 O O . GLY A 1 347 ? 46.107 2.686 11.580 1.00 23.66 347 GLY A O 1
ATOM 2779 N N . VAL A 1 348 ? 44.455 3.815 12.638 1.00 22.73 348 VAL A N 1
ATOM 2780 C CA . VAL A 1 348 ? 43.718 4.013 11.396 1.00 21.30 348 VAL A CA 1
ATOM 2781 C C . VAL A 1 348 ? 44.431 4.970 10.462 1.00 18.00 348 VAL A C 1
ATOM 2782 O O . VAL A 1 348 ? 44.493 4.715 9.259 1.00 21.72 348 VAL A O 1
ATOM 2786 N N . ASP A 1 349 ? 45.004 6.061 10.967 1.00 19.72 349 ASP A N 1
ATOM 2787 C CA . ASP A 1 349 ? 45.741 6.945 10.057 1.00 25.82 349 ASP A CA 1
ATOM 2788 C C . ASP A 1 349 ? 46.979 6.256 9.493 1.00 28.80 349 ASP A C 1
ATOM 2789 O O . ASP A 1 349 ? 47.385 6.541 8.360 1.00 22.41 349 ASP A O 1
ATOM 2794 N N . GLY A 1 350 ? 47.592 5.356 10.257 1.00 23.16 350 GLY A N 1
ATOM 2795 C CA . GLY A 1 350 ? 48.720 4.579 9.752 1.00 21.90 350 GLY A CA 1
ATOM 2796 C C . GLY A 1 350 ? 48.327 3.655 8.622 1.00 28.07 350 GLY A C 1
ATOM 2797 O O . GLY A 1 350 ? 49.016 3.506 7.609 1.00 24.01 350 GLY A O 1
ATOM 2798 N N . ALA A 1 351 ? 47.179 2.988 8.743 1.00 26.21 351 ALA A N 1
ATOM 2799 C CA . ALA A 1 351 ? 46.687 2.118 7.679 1.00 24.24 351 ALA A CA 1
ATOM 2800 C C . ALA A 1 351 ? 46.380 2.916 6.414 1.00 23.55 351 ALA A C 1
ATOM 2801 O O . ALA A 1 351 ? 46.704 2.523 5.303 1.00 21.71 351 ALA A O 1
ATOM 2803 N N . ILE A 1 352 ? 45.742 4.069 6.606 1.00 25.91 352 ILE A N 1
ATOM 2804 C CA . ILE A 1 352 ? 45.414 4.914 5.466 1.00 25.14 352 ILE A CA 1
ATOM 2805 C C . ILE A 1 352 ? 46.697 5.392 4.797 1.00 21.08 352 ILE A C 1
ATOM 2806 O O . ILE A 1 352 ? 46.761 5.459 3.572 1.00 23.83 352 ILE A O 1
ATOM 2811 N N . ASN A 1 353 ? 47.733 5.703 5.571 1.00 25.56 353 ASN A N 1
ATOM 2812 C CA . ASN A 1 353 ? 48.977 6.149 4.945 1.00 25.61 353 ASN A CA 1
ATOM 2813 C C . ASN A 1 353 ? 49.520 5.039 4.055 1.00 19.48 353 ASN A C 1
ATOM 2814 O O . ASN A 1 353 ? 49.979 5.279 2.950 1.00 28.26 353 ASN A O 1
ATOM 2819 N N . GLU A 1 354 ? 49.493 3.795 4.517 1.00 18.68 354 GLU A N 1
ATOM 2820 C CA . GLU A 1 354 ? 49.971 2.725 3.632 1.00 21.86 354 GLU A CA 1
ATOM 2821 C C . GLU A 1 354 ? 49.014 2.487 2.479 1.00 31.01 354 GLU A C 1
ATOM 2822 O O . GLU A 1 354 ? 49.481 2.249 1.352 1.00 25.28 354 GLU A O 1
ATOM 2828 N N . ILE A 1 355 ? 47.692 2.537 2.710 1.00 22.66 355 ILE A N 1
ATOM 2829 C CA . ILE A 1 355 ? 46.801 2.270 1.562 1.00 18.66 355 ILE A CA 1
ATOM 2830 C C . ILE A 1 355 ? 47.047 3.292 0.451 1.00 21.65 355 ILE A C 1
ATOM 2831 O O . ILE A 1 355 ? 47.028 2.977 -0.738 1.00 25.44 355 ILE A O 1
ATOM 2836 N N . LEU A 1 356 ? 47.294 4.542 0.840 1.00 21.12 356 LEU A N 1
ATOM 2837 C CA . LEU A 1 356 ? 47.458 5.648 -0.095 1.00 27.83 356 LEU A CA 1
ATOM 2838 C C . LEU A 1 356 ? 48.767 5.534 -0.872 1.00 27.68 356 LEU A C 1
ATOM 2839 O O . LEU A 1 356 ? 48.970 6.174 -1.903 1.00 25.93 356 LEU A O 1
ATOM 2844 N N . GLN A 1 357 ? 49.690 4.690 -0.397 1.00 23.22 357 GLN A N 1
ATOM 2845 C CA . GLN A 1 357 ? 50.898 4.506 -1.205 1.00 30.87 357 GLN A CA 1
ATOM 2846 C C . GLN A 1 357 ? 50.560 3.791 -2.504 1.00 34.07 357 GLN A C 1
ATOM 2847 O O . GLN A 1 357 ? 51.330 3.831 -3.460 1.00 36.98 357 GLN A O 1
ATOM 2853 N N . ASP A 1 358 ? 49.414 3.121 -2.540 1.00 33.19 358 ASP A N 1
ATOM 2854 C CA . ASP A 1 358 ? 49.086 2.232 -3.652 1.00 33.11 358 ASP A CA 1
ATOM 2855 C C . ASP A 1 358 ? 47.635 1.798 -3.560 1.00 27.52 358 ASP A C 1
ATOM 2856 O O . ASP A 1 358 ? 47.287 0.636 -3.386 1.00 30.74 358 ASP A O 1
ATOM 2861 N N . PRO A 1 359 ? 46.763 2.792 -3.662 1.00 32.29 359 PRO A N 1
ATOM 2862 C CA . PRO A 1 359 ? 45.360 2.569 -3.315 1.00 26.86 359 PRO A CA 1
ATOM 2863 C C . PRO A 1 359 ? 44.755 1.526 -4.226 1.00 30.09 359 PRO A C 1
ATOM 2864 O O . PRO A 1 359 ? 43.892 0.765 -3.790 1.00 39.68 359 PRO A O 1
ATOM 2868 N N . GLN A 1 360 ? 45.182 1.470 -5.493 1.00 28.37 360 GLN A N 1
ATOM 2869 C CA . GLN A 1 360 ? 44.426 0.520 -6.327 1.00 36.67 360 GLN A CA 1
ATOM 2870 C C . GLN A 1 360 ? 44.815 -0.922 -6.024 1.00 44.75 360 GLN A C 1
ATOM 2871 O O . GLN A 1 360 ? 44.009 -1.822 -6.272 1.00 39.74 360 GLN A O 1
ATOM 2877 N N . ASN A 1 361 ? 46.013 -1.171 -5.509 1.00 42.16 361 ASN A N 1
ATOM 2878 C CA . ASN A 1 361 ? 46.471 -2.538 -5.306 1.00 38.44 361 ASN A CA 1
ATOM 2879 C C . ASN A 1 361 ? 46.730 -2.893 -3.858 1.00 43.23 361 ASN A C 1
ATOM 2880 O O . ASN A 1 361 ? 47.212 -3.992 -3.559 1.00 42.95 361 ASN A O 1
ATOM 2885 N N . ALA A 1 362 ? 46.444 -1.968 -2.937 1.00 28.84 362 ALA A N 1
ATOM 2886 C CA . ALA A 1 362 ? 46.882 -2.289 -1.579 1.00 28.94 362 ALA A CA 1
ATOM 2887 C C . ALA A 1 362 ? 46.110 -3.472 -1.016 1.00 28.78 362 ALA A C 1
ATOM 2888 O O . ALA A 1 362 ? 44.953 -3.682 -1.362 1.00 36.00 362 ALA A O 1
ATOM 2890 N N . ASP A 1 363 ? 46.769 -4.225 -0.142 1.00 31.29 363 ASP A N 1
ATOM 2891 C CA . ASP A 1 363 ? 46.118 -5.330 0.570 1.00 31.15 363 ASP A CA 1
ATOM 2892 C C . ASP A 1 363 ? 45.502 -4.770 1.844 1.00 27.03 363 ASP A C 1
ATOM 2893 O O . ASP A 1 363 ? 46.051 -4.734 2.946 1.00 37.62 363 ASP A O 1
ATOM 2898 N N . ILE A 1 364 ? 44.286 -4.262 1.656 1.00 30.94 364 ILE A N 1
ATOM 2899 C CA . ILE A 1 364 ? 43.669 -3.494 2.742 1.00 23.03 364 ILE A CA 1
ATOM 2900 C C . ILE A 1 364 ? 43.453 -4.368 3.959 1.00 29.60 364 ILE A C 1
ATOM 2901 O O . ILE A 1 364 ? 43.655 -3.958 5.100 1.00 34.53 364 ILE A O 1
ATOM 2906 N N . GLU A 1 365 ? 43.051 -5.615 3.691 1.00 34.16 365 GLU A N 1
ATOM 2907 C CA . GLU A 1 365 ? 42.813 -6.563 4.772 1.00 32.99 365 GLU A CA 1
ATOM 2908 C C . GLU A 1 365 ? 44.044 -6.778 5.637 1.00 31.54 365 GLU A C 1
ATOM 2909 O O . GLU A 1 365 ? 43.966 -6.701 6.863 1.00 30.55 365 GLU A O 1
ATOM 2915 N N . GLY A 1 366 ? 45.197 -7.047 5.030 1.00 35.17 366 GLY A N 1
ATOM 2916 C CA . GLY A 1 366 ? 46.427 -7.306 5.753 1.00 29.14 366 GLY A CA 1
ATOM 2917 C C . GLY A 1 366 ? 46.970 -6.066 6.419 1.00 32.10 366 GLY A C 1
ATOM 2918 O O . GLY A 1 366 ? 47.500 -6.103 7.528 1.00 33.74 366 GLY A O 1
ATOM 2919 N N . ILE A 1 367 ? 46.841 -4.925 5.733 1.00 31.68 367 ILE A N 1
ATOM 2920 C CA . ILE A 1 367 ? 47.222 -3.664 6.394 1.00 33.11 367 ILE A CA 1
ATOM 2921 C C . ILE A 1 367 ? 46.399 -3.454 7.659 1.00 27.12 367 ILE A C 1
ATOM 2922 O O . ILE A 1 367 ? 46.901 -3.146 8.739 1.00 26.79 367 ILE A O 1
ATOM 2927 N N . LEU A 1 368 ? 45.082 -3.625 7.531 1.00 30.24 368 LEU A N 1
ATOM 2928 C CA . LEU A 1 368 ? 44.187 -3.389 8.667 1.00 35.00 368 LEU A CA 1
ATOM 2929 C C . LEU A 1 368 ? 44.527 -4.359 9.792 1.00 32.14 368 LEU A C 1
ATOM 2930 O O . LEU A 1 368 ? 44.610 -3.969 10.964 1.00 35.61 368 LEU A O 1
ATOM 2935 N N . LYS A 1 369 ? 44.747 -5.630 9.451 1.00 27.50 369 LYS A N 1
ATOM 2936 C CA . LYS A 1 369 ? 45.203 -6.558 10.490 1.00 31.26 369 LYS A CA 1
ATOM 2937 C C . LYS A 1 369 ? 46.481 -6.048 11.139 1.00 30.74 369 LYS A C 1
ATOM 2938 O O . LYS A 1 369 ? 46.622 -6.093 12.368 1.00 44.19 369 LYS A O 1
ATOM 2944 N N . LYS A 1 370 ? 47.421 -5.556 10.329 1.00 33.30 370 LYS A N 1
ATOM 2945 C CA . LYS A 1 370 ? 48.676 -5.066 10.913 1.00 31.14 370 LYS A CA 1
ATOM 2946 C C . LYS A 1 370 ? 48.442 -3.976 11.949 1.00 34.41 370 LYS A C 1
ATOM 2947 O O . LYS A 1 370 ? 49.072 -3.936 13.009 1.00 32.23 370 LYS A O 1
ATOM 2953 N N . TYR A 1 371 ? 47.525 -3.056 11.645 1.00 30.61 371 TYR A N 1
ATOM 2954 C CA . TYR A 1 371 ? 47.341 -1.862 12.475 1.00 33.12 371 TYR A CA 1
ATOM 2955 C C . TYR A 1 371 ? 46.415 -2.104 13.651 1.00 27.04 371 TYR A C 1
ATOM 2956 O O . TYR A 1 371 ? 46.401 -1.427 14.682 1.00 32.84 371 TYR A O 1
ATOM 2965 N N . GLN A 1 372 ? 45.604 -3.143 13.526 1.00 28.14 372 GLN A N 1
ATOM 2966 C CA . GLN A 1 372 ? 44.795 -3.589 14.643 1.00 25.31 372 GLN A CA 1
ATOM 2967 C C . GLN A 1 372 ? 45.699 -3.948 15.816 1.00 36.76 372 GLN A C 1
ATOM 2968 O O . GLN A 1 372 ? 45.486 -3.623 16.981 1.00 37.31 372 GLN A O 1
ATOM 2974 N N . GLN A 1 373 ? 46.766 -4.665 15.445 1.00 33.54 373 GLN A N 1
ATOM 2975 C CA . GLN A 1 373 ? 47.697 -5.157 16.459 1.00 33.86 373 GLN A CA 1
ATOM 2976 C C . GLN A 1 373 ? 48.494 -4.013 17.057 1.00 26.69 373 GLN A C 1
ATOM 2977 O O . GLN A 1 373 ? 48.822 -3.945 18.239 1.00 32.03 373 GLN A O 1
ATOM 2983 N N . GLU A 1 374 ? 48.824 -3.043 16.199 1.00 27.54 374 GLU A N 1
ATOM 2984 C CA . GLU A 1 374 ? 49.624 -1.930 16.718 1.00 37.24 374 GLU A CA 1
ATOM 2985 C C . GLU A 1 374 ? 48.797 -1.128 17.725 1.00 39.19 374 GLU A C 1
ATOM 2986 O O . GLU A 1 374 ? 49.294 -0.648 18.742 1.00 41.74 374 GLU A O 1
ATOM 2992 N N . ILE A 1 375 ? 47.514 -0.981 17.403 1.00 31.72 375 ILE A N 1
ATOM 2993 C CA . ILE A 1 375 ? 46.593 -0.292 18.298 1.00 32.52 375 ILE A CA 1
ATOM 2994 C C . ILE A 1 375 ? 46.493 -1.097 19.594 1.00 39.49 375 ILE A C 1
ATOM 2995 O O . ILE A 1 375 ? 46.614 -0.559 20.695 1.00 40.63 375 ILE A O 1
ATOM 3000 N N . LEU A 1 376 ? 46.296 -2.410 19.454 1.00 32.14 376 LEU A N 1
ATOM 3001 C CA . LEU A 1 376 ? 46.211 -3.259 20.633 1.00 27.05 376 LEU A CA 1
ATOM 3002 C C . LEU A 1 376 ? 47.460 -3.105 21.488 1.00 38.80 376 LEU A C 1
ATOM 3003 O O . LEU A 1 376 ? 47.427 -3.229 22.711 1.00 53.42 376 LEU A O 1
ATOM 3008 N N . ASN A 1 377 ? 48.596 -2.816 20.849 1.00 38.14 377 ASN A N 1
ATOM 3009 C CA . ASN A 1 377 ? 49.783 -2.662 21.688 1.00 30.13 377 ASN A CA 1
ATOM 3010 C C . ASN A 1 377 ? 49.916 -1.252 22.218 1.00 43.22 377 ASN A C 1
ATOM 3011 O O . ASN A 1 377 ? 50.608 -1.009 23.215 1.00 45.84 377 ASN A O 1
ATOM 3016 N N . ASN A 1 378 ? 49.277 -0.259 21.584 1.00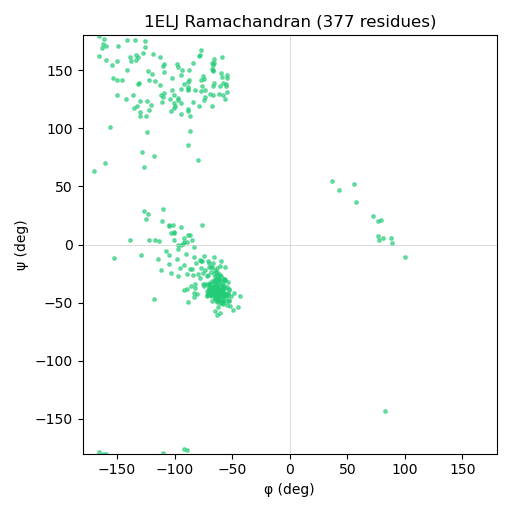 35.41 378 ASN A N 1
ATOM 3017 C CA . ASN A 1 378 ? 49.579 1.091 22.063 1.00 34.37 378 ASN A CA 1
ATOM 3018 C C . ASN A 1 378 ? 48.453 1.691 22.900 1.00 30.81 378 ASN A C 1
ATOM 3019 O O . ASN A 1 378 ? 48.617 2.759 23.490 1.00 37.04 378 ASN A O 1
ATOM 3024 N N . MET A 1 379 ? 47.323 1.014 22.918 1.00 35.83 379 MET A N 1
ATOM 3025 C CA . MET A 1 379 ? 46.149 1.464 23.643 1.00 43.41 379 MET A CA 1
ATOM 3026 C C . MET A 1 379 ? 46.387 1.661 25.132 1.00 42.88 379 MET A C 1
ATOM 3027 O O . MET A 1 379 ? 46.881 0.755 25.803 1.00 33.70 379 MET A O 1
ATOM 3032 N N . GLN A 1 380 ? 46.024 2.819 25.672 1.00 46.72 380 GLN A N 1
ATOM 3033 C CA . GLN A 1 380 ? 46.074 2.977 27.129 1.00 54.44 380 GLN A CA 1
ATOM 3034 C C . GLN A 1 380 ? 44.964 3.912 27.598 1.00 48.40 380 GLN A C 1
ATOM 3035 O O . GLN A 1 380 ? 44.782 4.969 26.961 1.00 37.97 380 GLN A O 1
#

CATH classification: 3.40.190.10 (+1 more: 3.40.190.10)

Secondary structure (DSSP, 8-state):
-----EEEEEEE---HHHHHHHHHHHHHHHH---EEEEEEE-TTHHHHHHHHTTTT-S-SEEEEEGGGHHHHHHTT-B---TTT--HHHHTTB-HHHHHHTEETTEE-EEEEEEEE-EEEEETTT-SS--SSHHHHHHHHHHH-BGGGTB-S-B---SHHHHHHHHTTTS--SEETTTTEE-TTSHHHHHHHHHIIIIIGGGS-S---HHHHHHHHHTTSSSEEEE-GGGHHHHHHTT--EEEEPPPPEEETTEEE----EEEEEEEEEBTT-S-HHHHHHHHHHHHH-HHHHHHHHHHH-PBP-BGGGGG-HHHHT-HHHHHHHHHHHTPEEPP--TTHHHHHHHHHHHHHHHHTSTTT--HHHHHHHHHHHHHHH--

Organism: Pyrococcus furiosus (strain ATCC 43587 / DSM 3638 / JCM 8422 / Vc1) (NCBI:txid186497)

Sequence (379 aa):
MKIEEGKVVIWHAMQPNELEVFQSLAEEYMALPEVEIVFEQKPNLEDALKAAIPTGQGPDLFIWAHDWIGKFAEAGLLEPIDEYVTEDLLNEFAPMAQDAMQYKGHYYALPFAAETVAIIYNKEMVSEPPKTFDEMKAIMEKYYDPANEKYGIAWPINAYFISAIAQAFGGYYFDDKTEQPGLDKPETIEGFKFFFTEIWPYMAPTGDYNTQQSIFLEGRAPMMVNGPWSINDVKKAGINFGVVPLPPIIKDGKEYWPRPYGGVKLIYFAAGIKNKDAAWKFAKWLTTSEESIKTLALELGYIPVLTKVLDDPEIKNDPVIYGFGQAVQHAYLMPKSPKMSAVWGGVDGAINEILQDPQNADIEGILKKYQQEILNNMQ

B-factor: mean 30.33, std 13.39, range [11.98, 104.59]

Solvent-accessible surface area: 15903 Å² total

Foldseek 3Di:
DDDQAEEAEEEEAFDVLLVVLVVVVQVVVCVCPRYHYHYDHDNCRVVVLVPQQVVLRDGQWYKDFLQQVQVCVVVVWFDFPQVVDDVVLLVQFAVQQSVSQDDPPTGFWHFQFKKAWFKKFFCVLDVDDDQEVVVLLVQQVVFQDVVVPAFAEFFQDACQRLQLQLPQQPFACADPVVGAGRLLPVSSLVSVLCCLVRPCVRAPLDNHVVVSVVCVLVVRYRIYTDMLSCVSVNVVSVTDIATAHDHFYDDPNDTRGRAGEMGTMIIGGTNSNDRNVSNCVSRSCCRAPLVNSLSSCQNRLGAGRRVVNCPPPSNVPDRSVVRRVNNCVRYDYNHNAQLCVLSSVLRRQLVVVCSVPVVDDPSNVSSVVSSVVSVVPGD